Protein 6BJU (pdb70)

InterPro domains:
  IPR024507 AtzH-like [PF11533] (1-124)
  IPR032710 NTF2-like domain superfamily [SSF54427] (1-124)

Structure (mmCIF, N/CA/C/O backbone):
data_6BJU
#
_entry.id   6BJU
#
_cell.length_a   51.809
_cell.length_b   51.831
_cell.length_c   59.679
_cell.angle_alpha   99.81
_cell.angle_beta   102.15
_cell.angle_gamma   92.48
#
_symmetry.space_group_name_H-M   'P 1'
#
loop_
_entity.id
_entity.type
_entity.pdbx_description
1 polymer AtzH
2 water water
#
loop_
_atom_site.group_PDB
_atom_site.id
_atom_site.type_symbol
_atom_site.label_atom_id
_atom_site.label_alt_id
_atom_site.label_comp_id
_atom_site.label_asym_id
_atom_site.label_entity_id
_atom_site.label_seq_id
_atom_site.pdbx_PDB_ins_code
_atom_site.Cartn_x
_atom_site.Cartn_y
_atom_site.Cartn_z
_atom_site.occupancy
_atom_site.B_iso_or_equiv
_atom_site.auth_seq_id
_atom_site.auth_comp_id
_atom_site.auth_asym_id
_atom_site.auth_atom_id
_atom_site.pdbx_PDB_model_num
ATOM 1 N N . MET A 1 23 ? 3.353 -28.515 -35.894 1.00 51.22 1 MET A N 1
ATOM 2 C CA . MET A 1 23 ? 4.746 -28.011 -35.975 1.00 48.02 1 MET A CA 1
ATOM 3 C C . MET A 1 23 ? 5.027 -26.960 -34.913 1.00 38.98 1 MET A C 1
ATOM 4 O O . MET A 1 23 ? 5.969 -26.230 -35.034 1.00 38.45 1 MET A O 1
ATOM 9 N N . LEU A 1 24 ? 4.199 -26.872 -33.890 1.00 39.93 2 LEU A N 1
ATOM 10 C CA . LEU A 1 24 ? 4.282 -25.712 -32.955 1.00 38.26 2 LEU A CA 1
ATOM 11 C C . LEU A 1 24 ? 5.659 -25.551 -32.294 1.00 35.02 2 LEU A C 1
ATOM 12 O O . LEU A 1 24 ? 6.129 -24.447 -32.142 1.00 27.44 2 LEU A O 1
ATOM 17 N N . GLU A 1 25 ? 6.255 -26.668 -31.902 1.00 31.11 3 GLU A N 1
ATOM 18 C CA . GLU A 1 25 ? 7.579 -26.709 -31.300 1.00 32.89 3 GLU A CA 1
ATOM 19 C C . GLU A 1 25 ? 8.707 -26.163 -32.161 1.00 34.47 3 GLU A C 1
ATOM 20 O O . GLU A 1 25 ? 9.744 -25.810 -31.610 1.00 39.00 3 GLU A O 1
ATOM 26 N N A MET A 1 26 ? 8.507 -26.068 -33.467 0.43 34.98 4 MET A N 1
ATOM 27 N N B MET A 1 26 ? 8.507 -26.062 -33.467 0.57 34.42 4 MET A N 1
ATOM 28 C CA A MET A 1 26 ? 9.472 -25.402 -34.347 0.43 36.54 4 MET A CA 1
ATOM 29 C CA B MET A 1 26 ? 9.502 -25.375 -34.308 0.57 36.36 4 MET A CA 1
ATOM 30 C C A MET A 1 26 ? 9.107 -23.944 -34.630 0.43 33.16 4 MET A C 1
ATOM 31 C C B MET A 1 26 ? 9.094 -23.952 -34.641 0.57 33.48 4 MET A C 1
ATOM 32 O O A MET A 1 26 ? 9.797 -23.285 -35.433 0.43 32.25 4 MET A O 1
ATOM 33 O O B MET A 1 26 ? 9.776 -23.308 -35.446 0.57 32.56 4 MET A O 1
ATOM 42 N N . GLN A 1 27 ? 8.094 -23.426 -33.937 1.00 26.42 5 GLN A N 1
ATOM 43 C CA . GLN A 1 27 ? 7.715 -21.997 -33.990 1.00 21.99 5 GLN A CA 1
ATOM 44 C C . GLN A 1 27 ? 7.645 -21.371 -32.552 1.00 16.90 5 GLN A C 1
ATOM 45 O O . GLN A 1 27 ? 6.618 -20.741 -32.172 1.00 15.00 5 GLN A O 1
ATOM 51 N N . ILE A 1 28 ? 8.670 -21.607 -31.769 1.00 13.93 6 ILE A N 1
ATOM 52 C CA . ILE A 1 28 ? 8.744 -21.012 -30.466 1.00 13.56 6 ILE A CA 1
ATOM 53 C C . ILE A 1 28 ? 9.308 -19.624 -30.495 1.00 16.57 6 ILE A C 1
ATOM 54 O O . ILE A 1 28 ? 10.375 -19.356 -31.189 1.00 13.89 6 ILE A O 1
ATOM 59 N N . ASN A 1 29 ? 8.698 -18.734 -29.661 1.00 11.71 7 ASN A N 1
ATOM 60 C CA . ASN A 1 29 ? 9.153 -17.342 -29.622 1.00 14.19 7 ASN A CA 1
ATOM 61 C C . ASN A 1 29 ? 9.363 -16.653 -30.987 1.00 16.72 7 ASN A C 1
ATOM 62 O O . ASN A 1 29 ? 10.330 -15.925 -31.189 1.00 17.79 7 ASN A O 1
ATOM 67 N N . LEU A 1 30 ? 8.441 -16.848 -31.907 1.00 13.14 8 LEU A N 1
ATOM 68 C CA . LEU A 1 30 ? 8.442 -16.017 -33.079 1.00 15.31 8 LEU A CA 1
ATOM 69 C C . LEU A 1 30 ? 8.476 -14.511 -32.726 1.00 13.00 8 LEU A C 1
ATOM 70 O O . LEU A 1 30 ? 7.836 -14.026 -31.876 1.00 12.39 8 LEU A O 1
ATOM 75 N N . PRO A 1 31 ? 9.242 -13.733 -33.436 1.00 12.91 9 PRO A N 1
ATOM 76 C CA . PRO A 1 31 ? 9.522 -12.417 -32.844 1.00 14.52 9 PRO A CA 1
ATOM 77 C C . PRO A 1 31 ? 8.354 -11.460 -32.788 1.00 14.87 9 PRO A C 1
ATOM 78 O O . PRO A 1 31 ? 8.165 -10.796 -31.746 1.00 15.56 9 PRO A O 1
ATOM 82 N N . GLU A 1 32 ? 7.522 -11.374 -33.812 1.00 14.58 10 GLU A N 1
ATOM 83 C CA . GLU A 1 32 ? 6.335 -10.483 -33.724 1.00 18.91 10 GLU A CA 1
ATOM 84 C C . GLU A 1 32 ? 5.351 -10.941 -32.633 1.00 17.47 10 GLU A C 1
ATOM 85 O O . GLU A 1 32 ? 4.821 -10.111 -31.897 1.00 19.21 10 GLU A O 1
ATOM 91 N N . VAL A 1 33 ? 5.146 -12.246 -32.535 1.00 14.47 11 VAL A N 1
ATOM 92 C CA . VAL A 1 33 ? 4.246 -12.872 -31.636 1.00 14.12 11 VAL A CA 1
ATOM 93 C C . VAL A 1 33 ? 4.748 -12.626 -30.172 1.00 12.35 11 VAL A C 1
ATOM 94 O O . VAL A 1 33 ? 3.978 -12.174 -29.318 1.00 13.62 11 VAL A O 1
ATOM 98 N N . HIS A 1 34 ? 6.035 -12.930 -29.905 1.00 11.45 12 HIS A N 1
ATOM 99 C CA . HIS A 1 34 ? 6.612 -12.774 -28.613 1.00 10.47 12 HIS A CA 1
ATOM 100 C C . HIS A 1 34 ? 6.504 -11.295 -28.143 1.00 10.80 12 HIS A C 1
ATOM 101 O O . HIS A 1 34 ? 6.215 -10.995 -26.928 1.00 11.70 12 HIS A O 1
ATOM 108 N N . ALA A 1 35 ? 6.805 -10.379 -29.081 1.00 11.97 13 ALA A N 1
ATOM 109 C CA . ALA A 1 35 ? 6.704 -8.977 -28.626 1.00 13.50 13 ALA A CA 1
ATOM 110 C C . ALA A 1 35 ? 5.295 -8.528 -28.383 1.00 13.55 13 ALA A C 1
ATOM 111 O O . ALA A 1 35 ? 5.045 -7.816 -27.368 1.00 14.38 13 ALA A O 1
ATOM 113 N N . GLU A 1 36 ? 4.360 -8.942 -29.236 1.00 14.36 14 GLU A N 1
ATOM 114 C CA . GLU A 1 36 ? 2.923 -8.676 -28.940 1.00 17.31 14 GLU A CA 1
ATOM 115 C C . GLU A 1 36 ? 2.445 -9.163 -27.591 1.00 13.88 14 GLU A C 1
ATOM 116 O O . GLU A 1 36 ? 1.748 -8.457 -26.969 1.00 13.41 14 GLU A O 1
ATOM 122 N N . VAL A 1 37 ? 2.744 -10.423 -27.248 1.00 14.70 15 VAL A N 1
ATOM 123 C CA . VAL A 1 37 ? 2.283 -10.990 -25.954 1.00 13.54 15 VAL A CA 1
ATOM 124 C C . VAL A 1 37 ? 2.936 -10.267 -24.817 1.00 12.72 15 VAL A C 1
ATOM 125 O O . VAL A 1 37 ? 2.281 -9.889 -23.851 1.00 12.05 15 VAL A O 1
ATOM 129 N N . THR A 1 38 ? 4.237 -9.961 -24.966 1.00 12.03 16 THR A N 1
ATOM 130 C CA . THR A 1 38 ? 4.939 -9.184 -23.982 1.00 11.43 16 THR A CA 1
ATOM 131 C C . THR A 1 38 ? 4.188 -7.855 -23.670 1.00 11.40 16 THR A C 1
ATOM 132 O O . THR A 1 38 ? 4.016 -7.445 -22.499 1.00 11.46 16 THR A O 1
ATOM 136 N N . ALA A 1 39 ? 3.831 -7.135 -24.735 1.00 11.11 17 ALA A N 1
ATOM 137 C CA . ALA A 1 39 ? 3.152 -5.817 -24.553 1.00 12.38 17 ALA A CA 1
ATOM 138 C C . ALA A 1 39 ? 1.841 -5.967 -23.815 1.00 11.15 17 ALA A C 1
ATOM 139 O O . ALA A 1 39 ? 1.498 -5.183 -22.992 1.00 13.15 17 ALA A O 1
ATOM 141 N N . GLN A 1 40 ? 1.064 -7.028 -24.102 1.00 12.29 18 GLN A N 1
ATOM 142 C CA . GLN A 1 40 ? -0.175 -7.253 -23.386 1.00 12.83 18 GLN A CA 1
ATOM 143 C C . GLN A 1 40 ? 0.028 -7.642 -21.964 1.00 12.31 18 GLN A C 1
ATOM 144 O O . GLN A 1 40 ? -0.698 -7.196 -21.045 1.00 11.25 18 GLN A O 1
ATOM 150 N N . PHE A 1 41 ? 1.077 -8.439 -21.724 1.00 12.50 19 PHE A N 1
ATOM 151 C CA . PHE A 1 41 ? 1.421 -8.765 -20.358 1.00 11.65 19 PHE A CA 1
ATOM 152 C C . PHE A 1 41 ? 1.734 -7.541 -19.545 1.00 11.38 19 PHE A C 1
ATOM 153 O O . PHE A 1 41 ? 1.384 -7.445 -18.356 1.00 12.63 19 PHE A O 1
ATOM 161 N N . VAL A 1 42 ? 2.508 -6.618 -20.106 1.00 10.79 20 VAL A N 1
ATOM 162 C CA . VAL A 1 42 ? 2.845 -5.354 -19.427 1.00 12.39 20 VAL A CA 1
ATOM 163 C C . VAL A 1 42 ? 1.601 -4.556 -19.154 1.00 12.91 20 VAL A C 1
ATOM 164 O O . VAL A 1 42 ? 1.460 -3.955 -18.076 1.00 12.93 20 VAL A O 1
ATOM 168 N N . ARG A 1 43 ? 0.690 -4.499 -20.102 1.00 12.62 21 ARG A N 1
ATOM 169 C CA . ARG A 1 43 ? -0.628 -3.854 -19.826 1.00 15.27 21 ARG A CA 1
ATOM 170 C C . ARG A 1 43 ? -1.320 -4.478 -18.637 1.00 13.35 21 ARG A C 1
ATOM 171 O O . ARG A 1 43 ? -1.887 -3.766 -17.785 1.00 13.84 21 ARG A O 1
ATOM 179 N N . TYR A 1 44 ? -1.291 -5.810 -18.569 1.00 11.51 22 TYR A N 1
ATOM 180 C CA . TYR A 1 44 ? -1.929 -6.494 -17.463 1.00 12.67 22 TYR A CA 1
ATOM 181 C C . TYR A 1 44 ? -1.272 -6.097 -16.135 1.00 13.28 22 TYR A C 1
ATOM 182 O O . TYR A 1 44 ? -1.940 -5.770 -15.130 1.00 12.81 22 TYR A O 1
ATOM 191 N N A GLU A 1 45 ? 0.057 -6.151 -16.120 0.48 13.46 23 GLU A N 1
ATOM 192 N N B GLU A 1 45 ? 0.058 -6.152 -16.121 0.52 13.44 23 GLU A N 1
ATOM 193 C CA A GLU A 1 45 ? 0.795 -5.852 -14.872 0.48 14.28 23 GLU A CA 1
ATOM 194 C CA B GLU A 1 45 ? 0.803 -5.857 -14.873 0.52 14.29 23 GLU A CA 1
ATOM 195 C C A GLU A 1 45 ? 0.554 -4.410 -14.369 0.48 14.74 23 GLU A C 1
ATOM 196 C C B GLU A 1 45 ? 0.554 -4.413 -14.368 0.52 14.77 23 GLU A C 1
ATOM 197 O O A GLU A 1 45 ? 0.396 -4.184 -13.163 0.48 16.19 23 GLU A O 1
ATOM 198 O O B GLU A 1 45 ? 0.403 -4.190 -13.162 0.52 16.31 23 GLU A O 1
ATOM 209 N N . LYS A 1 46 ? 0.500 -3.458 -15.279 1.00 14.42 24 LYS A N 1
ATOM 210 C CA . LYS A 1 46 ? 0.222 -2.045 -14.900 1.00 15.97 24 LYS A CA 1
ATOM 211 C C . LYS A 1 46 ? -1.209 -1.897 -14.421 1.00 16.09 24 LYS A C 1
ATOM 212 O O . LYS A 1 46 ? -1.435 -1.160 -13.477 1.00 15.73 24 LYS A O 1
ATOM 218 N N . ALA A 1 47 ? -2.151 -2.620 -15.027 1.00 15.00 25 ALA A N 1
ATOM 219 C CA . ALA A 1 47 ? -3.557 -2.568 -14.580 1.00 15.08 25 ALA A CA 1
ATOM 220 C C . ALA A 1 47 ? -3.657 -3.173 -13.194 1.00 15.09 25 ALA A C 1
ATOM 221 O O . ALA A 1 47 ? -4.395 -2.692 -12.361 1.00 16.79 25 ALA A O 1
ATOM 223 N N . LEU A 1 48 ? -2.886 -4.244 -12.926 1.00 15.97 26 LEU A N 1
ATOM 224 C CA . LEU A 1 48 ? -2.990 -4.897 -11.632 1.00 20.34 26 LEU A CA 1
ATOM 225 C C . LEU A 1 48 ? -2.494 -3.953 -10.561 1.00 21.85 26 LEU A C 1
ATOM 226 O O . LEU A 1 48 ? -3.130 -3.809 -9.537 1.00 24.60 26 LEU A O 1
ATOM 231 N N . THR A 1 49 ? -1.391 -3.270 -10.805 1.00 24.89 27 THR A N 1
ATOM 232 C CA . THR A 1 49 ? -0.809 -2.452 -9.755 1.00 28.42 27 THR A CA 1
ATOM 233 C C . THR A 1 49 ? -1.553 -1.120 -9.560 1.00 28.77 27 THR A C 1
ATOM 234 O O . THR A 1 49 ? -1.551 -0.583 -8.459 1.00 33.31 27 THR A O 1
ATOM 238 N N . SER A 1 50 ? -2.263 -0.629 -10.567 1.00 25.12 28 SER A N 1
ATOM 239 C CA . SER A 1 50 ? -3.185 0.523 -10.426 1.00 26.36 28 SER A CA 1
ATOM 240 C C . SER A 1 50 ? -4.659 0.173 -10.159 1.00 23.73 28 SER A C 1
ATOM 241 O O . SER A 1 50 ? -5.497 1.096 -10.110 1.00 28.42 28 SER A O 1
ATOM 244 N N . ASN A 1 51 ? -4.995 -1.109 -9.992 1.00 22.11 29 ASN A N 1
ATOM 245 C CA . ASN A 1 51 ? -6.372 -1.582 -9.883 1.00 24.46 29 ASN A CA 1
ATOM 246 C C . ASN A 1 51 ? -7.320 -1.042 -10.971 1.00 23.59 29 ASN A C 1
ATOM 247 O O . ASN A 1 51 ? -8.470 -0.637 -10.699 1.00 22.64 29 ASN A O 1
ATOM 252 N N . ASP A 1 52 ? -6.835 -1.073 -12.198 1.00 21.84 30 ASP A N 1
ATOM 253 C CA . ASP A 1 52 ? -7.597 -0.648 -13.391 1.00 20.57 30 ASP A CA 1
ATOM 254 C C . ASP A 1 52 ? -8.444 -1.839 -13.842 1.00 19.33 30 ASP A C 1
ATOM 255 O O . ASP A 1 52 ? -8.077 -2.615 -14.738 1.00 16.84 30 ASP A O 1
ATOM 260 N N . THR A 1 53 ? -9.565 -2.041 -13.164 1.00 19.65 31 THR A N 1
ATOM 261 C CA . THR A 1 53 ? -10.349 -3.254 -13.316 1.00 19.28 31 THR A CA 1
ATOM 262 C C . THR A 1 53 ? -10.892 -3.425 -14.699 1.00 15.96 31 THR A C 1
ATOM 263 O O . THR A 1 53 ? -11.049 -4.542 -15.192 1.00 17.33 31 THR A O 1
ATOM 267 N N . ALA A 1 54 ? -11.181 -2.336 -15.386 1.00 18.02 32 ALA A N 1
ATOM 268 C CA . ALA A 1 54 ? -11.641 -2.446 -16.740 1.00 17.10 32 ALA A CA 1
ATOM 269 C C . ALA A 1 54 ? -10.645 -3.178 -17.646 1.00 17.42 32 ALA A C 1
ATOM 270 O O . ALA A 1 54 ? -11.046 -4.016 -18.428 1.00 14.83 32 ALA A O 1
ATOM 272 N N . VAL A 1 55 ? -9.385 -2.834 -17.541 1.00 16.41 33 VAL A N 1
ATOM 273 C CA . VAL A 1 55 ? -8.343 -3.489 -18.355 1.00 13.39 33 VAL A CA 1
ATOM 274 C C . VAL A 1 55 ? -8.107 -4.915 -17.869 1.00 13.28 33 VAL A C 1
ATOM 275 O O . VAL A 1 55 ? -7.919 -5.823 -18.695 1.00 12.66 33 VAL A O 1
ATOM 279 N N . LEU A 1 56 ? -8.112 -5.148 -16.569 1.00 12.86 34 LEU A N 1
ATOM 280 C CA . LEU A 1 56 ? -7.970 -6.507 -16.017 1.00 13.16 34 LEU A CA 1
ATOM 281 C C . LEU A 1 56 ? -9.048 -7.412 -16.599 1.00 14.73 34 LEU A C 1
ATOM 282 O O . LEU A 1 56 ? -8.753 -8.540 -16.966 1.00 13.75 34 LEU A O 1
ATOM 287 N N . ASN A 1 57 ? -10.301 -6.923 -16.727 1.00 12.02 35 ASN A N 1
ATOM 288 C CA . ASN A 1 57 ? -11.379 -7.713 -17.256 1.00 12.53 35 ASN A CA 1
ATOM 289 C C . ASN A 1 57 ? -11.259 -7.804 -18.762 1.00 11.29 35 ASN A C 1
ATOM 290 O O . ASN A 1 57 ? -11.507 -8.847 -19.337 1.00 13.45 35 ASN A O 1
ATOM 295 N N . GLU A 1 58 ? -10.879 -6.713 -19.413 1.00 12.41 36 GLU A N 1
ATOM 296 C CA . GLU A 1 58 ? -10.723 -6.723 -20.857 1.00 12.71 36 GLU A CA 1
ATOM 297 C C . GLU A 1 58 ? -9.770 -7.879 -21.284 1.00 12.51 36 GLU A C 1
ATOM 298 O O . GLU A 1 58 ? -9.977 -8.532 -22.293 1.00 14.20 36 GLU A O 1
ATOM 304 N N . LEU A 1 59 ? -8.707 -8.047 -20.548 1.00 11.90 37 LEU A N 1
ATOM 305 C CA . LEU A 1 59 ? -7.676 -9.013 -20.917 1.00 11.60 37 LEU A CA 1
ATOM 306 C C . LEU A 1 59 ? -7.967 -10.458 -20.569 1.00 13.71 37 LEU A C 1
ATOM 307 O O . LEU A 1 59 ? -7.164 -11.380 -20.988 1.00 12.38 37 LEU A O 1
ATOM 312 N N . PHE A 1 60 ? -9.025 -10.740 -19.802 1.00 12.14 38 PHE A N 1
ATOM 313 C CA . PHE A 1 60 ? -9.417 -12.120 -19.554 1.00 13.65 38 PHE A CA 1
ATOM 314 C C . PHE A 1 60 ? -10.386 -12.615 -20.586 1.00 13.63 38 PHE A C 1
ATOM 315 O O . PHE A 1 60 ? -11.330 -11.881 -20.988 1.00 15.70 38 PHE A O 1
ATOM 323 N N . TRP A 1 61 ? -10.195 -13.840 -21.027 1.00 13.83 39 TRP A N 1
ATOM 324 C CA . TRP A 1 61 ? -11.048 -14.461 -22.047 1.00 13.99 39 TRP A CA 1
ATOM 325 C C . TRP A 1 61 ? -12.518 -14.504 -21.561 1.00 15.47 39 TRP A C 1
ATOM 326 O O . TRP A 1 61 ? -12.809 -15.004 -20.473 1.00 14.28 39 TRP A O 1
ATOM 337 N N . ASN A 1 62 ? -13.415 -13.912 -22.357 1.00 15.94 40 ASN A N 1
ATOM 338 C CA . ASN A 1 62 ? -14.821 -13.849 -21.967 1.00 15.57 40 ASN A CA 1
ATOM 339 C C . ASN A 1 62 ? -15.543 -15.181 -22.355 1.00 16.83 40 ASN A C 1
ATOM 340 O O . ASN A 1 62 ? -16.094 -15.322 -23.456 1.00 19.35 40 ASN A O 1
ATOM 345 N N . SER A 1 63 ? -15.414 -16.161 -21.480 1.00 15.59 41 SER A N 1
ATOM 346 C CA . SER A 1 63 ? -15.922 -17.488 -21.645 1.00 16.86 41 SER A CA 1
ATOM 347 C C . SER A 1 63 ? -16.256 -18.070 -20.287 1.00 16.58 41 SER A C 1
ATOM 348 O O . SER A 1 63 ? -15.572 -17.800 -19.281 1.00 16.32 41 SER A O 1
ATOM 351 N N . PRO A 1 64 ? -17.263 -18.963 -20.219 1.00 16.94 42 PRO A N 1
ATOM 352 C CA . PRO A 1 64 ? -17.432 -19.713 -18.972 1.00 16.90 42 PRO A CA 1
ATOM 353 C C . PRO A 1 64 ? -16.263 -20.706 -18.662 1.00 16.49 42 PRO A C 1
ATOM 354 O O . PRO A 1 64 ? -16.173 -21.128 -17.515 1.00 17.37 42 PRO A O 1
ATOM 358 N N . GLN A 1 65 ? -15.406 -20.996 -19.652 1.00 14.63 43 GLN A N 1
ATOM 359 C CA . GLN A 1 65 ? -14.308 -21.953 -19.398 1.00 16.55 43 GLN A CA 1
ATOM 360 C C . GLN A 1 65 ? -13.118 -21.251 -18.648 1.00 15.94 43 GLN A C 1
ATOM 361 O O . GLN A 1 65 ? -12.323 -21.910 -17.993 1.00 13.86 43 GLN A O 1
ATOM 367 N N . THR A 1 66 ? -13.037 -19.938 -18.811 1.00 14.14 44 THR A N 1
ATOM 368 C CA . THR A 1 66 ? -11.902 -19.161 -18.246 1.00 14.04 44 THR A CA 1
ATOM 369 C C . THR A 1 66 ? -11.890 -19.332 -16.722 1.00 15.77 44 THR A C 1
ATOM 370 O O . THR A 1 66 ? -12.941 -19.369 -16.114 1.00 16.21 44 THR A O 1
ATOM 374 N N . LEU A 1 67 ? -10.705 -19.471 -16.134 1.00 12.72 45 LEU A N 1
ATOM 375 C CA . LEU A 1 67 ? -10.630 -19.648 -14.672 1.00 14.27 45 LEU A CA 1
ATOM 376 C C . LEU A 1 67 ? -9.433 -18.964 -14.091 1.00 15.84 45 LEU A C 1
ATOM 377 O O . LEU A 1 67 ? -8.414 -18.700 -14.774 1.00 14.17 45 LEU A O 1
ATOM 382 N N . ARG A 1 68 ? -9.549 -18.618 -12.815 1.00 14.38 46 ARG A N 1
ATOM 383 C CA . ARG A 1 68 ? -8.446 -17.984 -12.120 1.00 17.16 46 ARG A CA 1
ATOM 384 C C . ARG A 1 68 ? -8.359 -18.578 -10.736 1.00 16.21 46 ARG A C 1
ATOM 385 O O . ARG A 1 68 ? -9.298 -18.413 -9.909 1.00 16.81 46 ARG A O 1
ATOM 393 N N . TYR A 1 69 ? -7.238 -19.245 -10.483 1.00 13.52 47 TYR A N 1
ATOM 394 C CA . TYR A 1 69 ? -6.885 -19.735 -9.164 1.00 14.55 47 TYR A CA 1
ATOM 395 C C . TYR A 1 69 ? -6.055 -18.668 -8.488 1.00 16.84 47 TYR A C 1
ATOM 396 O O . TYR A 1 69 ? -4.840 -18.578 -8.682 1.00 16.13 47 TYR A O 1
ATOM 405 N N . GLY A 1 70 ? -6.706 -17.834 -7.693 1.00 16.19 48 GLY A N 1
ATOM 406 C CA . GLY A 1 70 ? -6.038 -16.673 -7.142 1.00 18.39 48 GLY A CA 1
ATOM 407 C C . GLY A 1 70 ? -5.367 -16.996 -5.832 1.00 18.54 48 GLY A C 1
ATOM 408 O O . GLY A 1 70 ? -5.410 -18.106 -5.366 1.00 16.71 48 GLY A O 1
ATOM 409 N N . ALA A 1 71 ? -4.694 -15.994 -5.262 1.00 19.06 49 ALA A N 1
ATOM 410 C CA . ALA A 1 71 ? -3.965 -16.211 -4.038 1.00 23.23 49 ALA A CA 1
ATOM 411 C C . ALA A 1 71 ? -4.903 -16.673 -2.911 1.00 26.22 49 ALA A C 1
ATOM 412 O O . ALA A 1 71 ? -4.453 -17.393 -2.030 1.00 29.07 49 ALA A O 1
ATOM 414 N N . THR A 1 72 ? -6.164 -16.236 -2.931 1.00 27.86 50 THR A N 1
ATOM 415 C CA . THR A 1 72 ? -7.097 -16.578 -1.864 1.00 32.36 50 THR A CA 1
ATOM 416 C C . THR A 1 72 ? -8.391 -17.255 -2.262 1.00 29.83 50 THR A C 1
ATOM 417 O O . THR A 1 72 ? -9.162 -17.613 -1.390 1.00 27.23 50 THR A O 1
ATOM 421 N N . GLU A 1 73 ? -8.677 -17.424 -3.566 1.00 26.63 51 GLU A N 1
ATOM 422 C CA . GLU A 1 73 ? -9.889 -18.113 -3.959 1.00 28.25 51 GLU A CA 1
ATOM 423 C C . GLU A 1 73 ? -9.802 -18.631 -5.365 1.00 24.80 51 GLU A C 1
ATOM 424 O O . GLU A 1 73 ? -8.945 -18.168 -6.122 1.00 23.25 51 GLU A O 1
ATOM 430 N N . ASN A 1 74 ? -10.717 -19.513 -5.693 1.00 18.94 52 ASN A N 1
ATOM 431 C CA . ASN A 1 74 ? -10.797 -20.118 -6.997 1.00 19.17 52 ASN A CA 1
ATOM 432 C C . ASN A 1 74 ? -12.042 -19.603 -7.684 1.00 20.86 52 ASN A C 1
ATOM 433 O O . ASN A 1 74 ? -13.159 -19.757 -7.146 1.00 22.83 52 ASN A O 1
ATOM 438 N N . LEU A 1 75 ? -11.889 -19.072 -8.910 1.00 17.21 53 LEU A N 1
ATOM 439 C CA . LEU A 1 75 ? -13.006 -18.503 -9.641 1.00 16.69 53 LEU A CA 1
ATOM 440 C C . LEU A 1 75 ? -13.146 -19.164 -10.987 1.00 18.05 53 LEU A C 1
ATOM 441 O O . LEU A 1 75 ? -12.133 -19.307 -11.705 1.00 17.46 53 LEU A O 1
ATOM 446 N N . TYR A 1 76 ? -14.349 -19.622 -11.311 1.00 15.64 54 TYR A N 1
ATOM 447 C CA . TYR A 1 76 ? -14.634 -20.297 -12.581 1.00 14.75 54 TYR A CA 1
ATOM 448 C C . TYR A 1 76 ? -15.560 -19.458 -13.431 1.00 15.25 54 TYR A C 1
ATOM 449 O O . TYR A 1 76 ? -16.732 -19.185 -13.036 1.00 15.59 54 TYR A O 1
ATOM 458 N N . GLY A 1 77 ? -15.100 -19.115 -14.624 1.00 14.65 55 GLY A N 1
ATOM 459 C CA . GLY A 1 77 ? -15.874 -18.336 -15.587 1.00 14.53 55 GLY A CA 1
ATOM 460 C C . GLY A 1 77 ? -15.591 -16.867 -15.512 1.00 14.40 55 GLY A C 1
ATOM 461 O O . GLY A 1 77 ? -15.332 -16.287 -14.442 1.00 16.09 55 GLY A O 1
ATOM 462 N N . TYR A 1 78 ? -15.651 -16.232 -16.670 1.00 16.80 56 TYR A N 1
ATOM 463 C CA . TYR A 1 78 ? -15.412 -14.815 -16.788 1.00 16.01 56 TYR A CA 1
ATOM 464 C C . TYR A 1 78 ? -16.324 -14.025 -15.809 1.00 17.00 56 TYR A C 1
ATOM 465 O O . TYR A 1 78 ? -15.884 -13.115 -15.160 1.00 15.18 56 TYR A O 1
ATOM 474 N N A GLU A 1 79 ? -17.586 -14.434 -15.711 0.50 18.91 57 GLU A N 1
ATOM 475 N N B GLU A 1 79 ? -17.585 -14.431 -15.708 0.50 19.12 57 GLU A N 1
ATOM 476 C CA A GLU A 1 79 ? -18.548 -13.667 -14.924 0.50 20.67 57 GLU A CA 1
ATOM 477 C CA B GLU A 1 79 ? -18.533 -13.648 -14.911 0.50 21.00 57 GLU A CA 1
ATOM 478 C C A GLU A 1 79 ? -18.127 -13.594 -13.452 0.50 18.70 57 GLU A C 1
ATOM 479 C C B GLU A 1 79 ? -18.128 -13.593 -13.449 0.50 18.90 57 GLU A C 1
ATOM 480 O O A GLU A 1 79 ? -18.150 -12.510 -12.821 0.50 18.50 57 GLU A O 1
ATOM 481 O O B GLU A 1 79 ? -18.150 -12.510 -12.820 0.50 18.66 57 GLU A O 1
ATOM 492 N N . ALA A 1 80 ? -17.675 -14.740 -12.928 1.00 18.60 58 ALA A N 1
ATOM 493 C CA . ALA A 1 80 ? -17.201 -14.824 -11.550 1.00 18.38 58 ALA A CA 1
ATOM 494 C C . ALA A 1 80 ? -15.923 -13.994 -11.338 1.00 19.14 58 ALA A C 1
ATOM 495 O O . ALA A 1 80 ? -15.711 -13.351 -10.283 1.00 19.10 58 ALA A O 1
ATOM 497 N N . ILE A 1 81 ? -15.040 -14.054 -12.332 1.00 17.84 59 ILE A N 1
ATOM 498 C CA . ILE A 1 81 ? -13.769 -13.316 -12.239 1.00 18.04 59 ILE A CA 1
ATOM 499 C C . ILE A 1 81 ? -14.031 -11.809 -12.246 1.00 19.61 59 ILE A C 1
ATOM 500 O O . ILE A 1 81 ? -13.472 -11.075 -11.428 1.00 19.00 59 ILE A O 1
ATOM 505 N N . ALA A 1 82 ? -14.855 -11.359 -13.193 1.00 19.34 60 ALA A N 1
ATOM 506 C CA . ALA A 1 82 ? -15.148 -9.927 -13.329 1.00 24.97 60 ALA A CA 1
ATOM 507 C C . ALA A 1 82 ? -15.894 -9.423 -12.098 1.00 30.10 60 ALA A C 1
ATOM 508 O O . ALA A 1 82 ? -15.584 -8.336 -11.611 1.00 30.83 60 ALA A O 1
ATOM 510 N N . GLY A 1 83 ? -16.783 -10.251 -11.548 1.00 32.06 61 GLY A N 1
ATOM 511 C CA . GLY A 1 83 ? -17.486 -9.944 -10.306 1.00 33.47 61 GLY A CA 1
ATOM 512 C C . GLY A 1 83 ? -16.576 -9.785 -9.103 1.00 37.53 61 GLY A C 1
ATOM 513 O O . GLY A 1 83 ? -16.756 -8.869 -8.275 1.00 42.24 61 GLY A O 1
ATOM 514 N N . PHE A 1 84 ? -15.565 -10.644 -9.024 1.00 32.00 62 PHE A N 1
ATOM 515 C CA . PHE A 1 84 ? -14.552 -10.560 -8.007 1.00 33.84 62 PHE A CA 1
ATOM 516 C C . PHE A 1 84 ? -13.718 -9.305 -8.130 1.00 33.34 62 PHE A C 1
ATOM 517 O O . PHE A 1 84 ? -13.419 -8.668 -7.107 1.00 39.39 62 PHE A O 1
ATOM 525 N N . ARG A 1 85 ? -13.305 -8.959 -9.349 1.00 32.30 63 ARG A N 1
ATOM 526 C CA . ARG A 1 85 ? -12.430 -7.797 -9.527 1.00 34.73 63 ARG A CA 1
ATOM 527 C C . ARG A 1 85 ? -13.060 -6.514 -8.947 1.00 39.71 63 ARG A C 1
ATOM 528 O O . ARG A 1 85 ? -12.325 -5.644 -8.449 1.00 36.79 63 ARG A O 1
ATOM 536 N N . ALA A 1 86 ? -14.398 -6.405 -9.029 1.00 44.13 64 ALA A N 1
ATOM 537 C CA . ALA A 1 86 ? -15.127 -5.231 -8.515 1.00 48.16 64 ALA A CA 1
ATOM 538 C C . ALA A 1 86 ? -15.102 -5.056 -6.975 1.00 55.41 64 ALA A C 1
ATOM 539 O O . ALA A 1 86 ? -15.451 -3.988 -6.492 1.00 62.01 64 ALA A O 1
ATOM 541 N N . THR A 1 87 ? -14.725 -6.095 -6.226 1.00 61.19 65 THR A N 1
ATOM 542 C CA . THR A 1 87 ? -14.715 -6.051 -4.774 1.00 65.80 65 THR A CA 1
ATOM 543 C C . THR A 1 87 ? -13.316 -6.072 -4.141 1.00 69.87 65 THR A C 1
ATOM 544 O O . THR A 1 87 ? -13.207 -5.758 -2.938 1.00 70.39 65 THR A O 1
ATOM 548 N N . ARG A 1 88 ? -12.295 -6.467 -4.913 1.00 68.33 66 ARG A N 1
ATOM 549 C CA . ARG A 1 88 ? -10.974 -6.784 -4.312 1.00 73.60 66 ARG A CA 1
ATOM 550 C C . ARG A 1 88 ? -10.323 -5.562 -3.675 1.00 77.35 66 ARG A C 1
ATOM 551 O O . ARG A 1 88 ? -10.516 -4.442 -4.139 1.00 80.37 66 ARG A O 1
ATOM 553 N N . LEU A 1 93 ? -0.436 -3.062 -3.032 1.00 63.79 71 LEU A N 1
ATOM 554 C CA . LEU A 1 93 ? -0.719 -3.518 -4.398 1.00 63.06 71 LEU A CA 1
ATOM 555 C C . LEU A 1 93 ? 0.531 -3.555 -5.296 1.00 58.25 71 LEU A C 1
ATOM 556 O O . LEU A 1 93 ? 0.588 -4.375 -6.212 1.00 55.05 71 LEU A O 1
ATOM 558 N N . GLU A 1 94 ? 1.526 -2.698 -5.029 1.00 52.11 72 GLU A N 1
ATOM 559 C CA . GLU A 1 94 ? 2.746 -2.652 -5.842 1.00 47.24 72 GLU A CA 1
ATOM 560 C C . GLU A 1 94 ? 3.604 -3.899 -5.575 1.00 39.92 72 GLU A C 1
ATOM 561 O O . GLU A 1 94 ? 3.556 -4.491 -4.493 1.00 39.50 72 GLU A O 1
ATOM 563 N N . ARG A 1 95 ? 4.378 -4.295 -6.572 1.00 32.98 73 ARG A N 1
ATOM 564 C CA . ARG A 1 95 ? 5.294 -5.441 -6.410 1.00 29.49 73 ARG A CA 1
ATOM 565 C C . ARG A 1 95 ? 6.438 -5.391 -7.371 1.00 25.95 73 ARG A C 1
ATOM 566 O O . ARG A 1 95 ? 6.375 -4.680 -8.353 1.00 30.53 73 ARG A O 1
ATOM 574 N N . GLU A 1 96 ? 7.488 -6.125 -7.058 1.00 23.71 74 GLU A N 1
ATOM 575 C CA . GLU A 1 96 ? 8.642 -6.199 -7.892 1.00 25.26 74 GLU A CA 1
ATOM 576 C C . GLU A 1 96 ? 8.675 -7.545 -8.572 1.00 22.50 74 GLU A C 1
ATOM 577 O O . GLU A 1 96 ? 8.647 -8.557 -7.904 1.00 22.59 74 GLU A O 1
ATOM 583 N N . ILE A 1 97 ? 8.743 -7.556 -9.889 1.00 21.26 75 ILE A N 1
ATOM 584 C CA . ILE A 1 97 ? 8.962 -8.809 -10.624 1.00 19.39 75 ILE A CA 1
ATOM 585 C C . ILE A 1 97 ? 10.436 -9.158 -10.606 1.00 18.87 75 ILE A C 1
ATOM 586 O O . ILE A 1 97 ? 11.298 -8.316 -10.988 1.00 21.80 75 ILE A O 1
ATOM 591 N N A VAL A 1 98 ? 10.752 -10.375 -10.185 0.62 17.89 76 VAL A N 1
ATOM 592 N N B VAL A 1 98 ? 10.745 -10.375 -10.183 0.38 17.65 76 VAL A N 1
ATOM 593 C CA A VAL A 1 98 ? 12.110 -10.831 -10.086 0.62 18.24 76 VAL A CA 1
ATOM 594 C CA B VAL A 1 98 ? 12.112 -10.828 -10.122 0.38 17.32 76 VAL A CA 1
ATOM 595 C C A VAL A 1 98 ? 12.548 -11.844 -11.132 0.62 17.87 76 VAL A C 1
ATOM 596 C C B VAL A 1 98 ? 12.556 -11.827 -11.166 0.38 16.88 76 VAL A C 1
ATOM 597 O O A VAL A 1 98 ? 13.763 -12.095 -11.262 0.62 17.86 76 VAL A O 1
ATOM 598 O O B VAL A 1 98 ? 13.782 -12.076 -11.308 0.38 16.79 76 VAL A O 1
ATOM 605 N N . ARG A 1 99 ? 11.613 -12.444 -11.886 1.00 14.91 77 ARG A N 1
ATOM 606 C CA . ARG A 1 99 ? 11.980 -13.355 -12.969 1.00 14.52 77 ARG A CA 1
ATOM 607 C C . ARG A 1 99 ? 10.775 -13.435 -13.866 1.00 13.36 77 ARG A C 1
ATOM 608 O O . ARG A 1 99 ? 9.653 -13.457 -13.354 1.00 14.05 77 ARG A O 1
ATOM 616 N N . THR A 1 100 ? 10.999 -13.551 -15.199 1.00 12.43 78 THR A N 1
ATOM 617 C CA . THR A 1 100 ? 9.919 -13.592 -16.129 1.00 14.00 78 THR A CA 1
ATOM 618 C C . THR A 1 100 ? 10.287 -14.550 -17.221 1.00 12.65 78 THR A C 1
ATOM 619 O O . THR A 1 100 ? 11.359 -14.476 -17.763 1.00 14.75 78 THR A O 1
ATOM 623 N N . VAL A 1 101 ? 9.352 -15.439 -17.556 1.00 11.43 79 VAL A N 1
ATOM 624 C CA . VAL A 1 101 ? 9.505 -16.316 -18.738 1.00 11.58 79 VAL A CA 1
ATOM 625 C C . VAL A 1 101 ? 8.183 -16.184 -19.554 1.00 11.07 79 VAL A C 1
ATOM 626 O O . VAL A 1 101 ? 7.159 -16.660 -19.120 1.00 11.35 79 VAL A O 1
ATOM 630 N N . ILE A 1 102 ? 8.313 -15.579 -20.749 1.00 10.02 80 ILE A N 1
ATOM 631 C CA . ILE A 1 102 ? 7.177 -15.488 -21.658 1.00 10.89 80 ILE A CA 1
ATOM 632 C C . ILE A 1 102 ? 7.577 -16.360 -22.862 1.00 10.70 80 ILE A C 1
ATOM 633 O O . ILE A 1 102 ? 8.640 -16.152 -23.440 1.00 9.43 80 ILE A O 1
ATOM 638 N N . THR A 1 103 ? 6.741 -17.336 -23.200 1.00 9.05 81 THR A N 1
ATOM 639 C CA . THR A 1 103 ? 7.016 -18.232 -24.285 1.00 9.78 81 THR A CA 1
ATOM 640 C C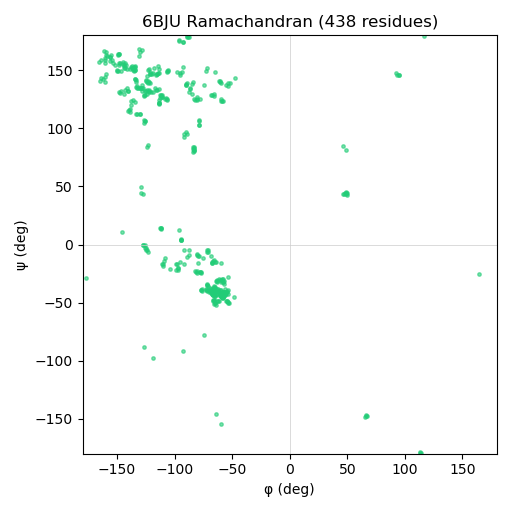 . THR A 1 103 ? 5.802 -18.237 -25.182 1.00 10.23 81 THR A C 1
ATOM 641 O O . THR A 1 103 ? 4.672 -18.485 -24.736 1.00 10.48 81 THR A O 1
ATOM 645 N N . THR A 1 104 ? 6.026 -18.142 -26.479 1.00 8.66 82 THR A N 1
ATOM 646 C CA . THR A 1 104 ? 4.946 -18.208 -27.450 1.00 9.29 82 THR A CA 1
ATOM 647 C C . THR A 1 104 ? 5.119 -19.456 -28.342 1.00 9.71 82 THR A C 1
ATOM 648 O O . THR A 1 104 ? 6.273 -19.908 -28.568 1.00 10.42 82 THR A O 1
ATOM 652 N N . TYR A 1 105 ? 3.984 -20.041 -28.742 1.00 9.61 83 TYR A N 1
ATOM 653 C CA . TYR A 1 105 ? 3.920 -21.296 -29.513 1.00 10.70 83 TYR A CA 1
ATOM 654 C C . TYR A 1 105 ? 3.102 -21.049 -30.760 1.00 10.01 83 TYR A C 1
ATOM 655 O O . TYR A 1 105 ? 1.960 -20.883 -30.698 1.00 13.08 83 TYR A O 1
ATOM 664 N N . GLY A 1 106 ? 3.759 -20.978 -31.875 1.00 12.52 84 GLY A N 1
ATOM 665 C CA . GLY A 1 106 ? 3.083 -20.574 -33.117 1.00 13.32 84 GLY A CA 1
ATOM 666 C C . GLY A 1 106 ? 2.603 -19.151 -33.067 1.00 12.59 84 GLY A C 1
ATOM 667 O O . GLY A 1 106 ? 3.225 -18.310 -32.412 1.00 13.56 84 GLY A O 1
ATOM 668 N N . HIS A 1 107 ? 1.499 -18.859 -33.745 1.00 14.22 85 HIS A N 1
ATOM 669 C CA . HIS A 1 107 ? 0.977 -17.523 -33.766 1.00 14.36 85 HIS A CA 1
ATOM 670 C C . HIS A 1 107 ? -0.036 -17.149 -32.746 1.00 14.53 85 HIS A C 1
ATOM 671 O O . HIS A 1 107 ? -0.276 -16.011 -32.579 1.00 14.03 85 HIS A O 1
ATOM 678 N N . ASP A 1 108 ? -0.652 -18.127 -32.086 1.00 12.63 86 ASP A N 1
ATOM 679 C CA . ASP A 1 108 ? -1.891 -17.921 -31.379 1.00 13.91 86 ASP A CA 1
ATOM 680 C C . ASP A 1 108 ? -1.876 -18.341 -29.894 1.00 11.54 86 ASP A C 1
ATOM 681 O O . ASP A 1 108 ? -2.907 -18.204 -29.271 1.00 10.96 86 ASP A O 1
ATOM 686 N N . PHE A 1 109 ? -0.782 -18.912 -29.363 1.00 10.95 87 PHE A N 1
ATOM 687 C CA . PHE A 1 109 ? -0.760 -19.293 -27.960 1.00 12.26 87 PHE A CA 1
ATOM 688 C C . PHE A 1 109 ? 0.463 -18.916 -27.218 1.00 12.79 87 PHE A C 1
ATOM 689 O O . PHE A 1 109 ? 1.502 -18.704 -27.832 1.00 12.47 87 PHE A O 1
ATOM 697 N N . ALA A 1 110 ? 0.355 -18.718 -25.905 1.00 11.41 88 ALA A N 1
ATOM 698 C CA . ALA A 1 110 ? 1.512 -18.269 -25.131 1.00 9.88 88 ALA A CA 1
ATOM 699 C C . ALA A 1 110 ? 1.300 -18.565 -23.635 1.00 10.88 88 ALA A C 1
ATOM 700 O O . ALA A 1 110 ? 0.130 -18.826 -23.181 1.00 9.10 88 ALA A O 1
ATOM 702 N N . THR A 1 111 ? 2.440 -18.656 -22.962 1.00 9.70 89 THR A N 1
ATOM 703 C CA . THR A 1 111 ? 2.440 -18.730 -21.501 1.00 8.40 89 THR A CA 1
ATOM 704 C C . THR A 1 111 ? 3.239 -17.578 -20.981 1.00 10.13 89 THR A C 1
ATOM 705 O O . THR A 1 111 ? 4.232 -17.187 -21.582 1.00 9.47 89 THR A O 1
ATOM 709 N N . ALA A 1 112 ? 2.874 -17.078 -19.801 1.00 9.49 90 ALA A N 1
ATOM 710 C CA . ALA A 1 112 ? 3.647 -16.021 -19.143 1.00 10.20 90 ALA A CA 1
ATOM 711 C C . ALA A 1 112 ? 3.704 -16.398 -17.688 1.00 10.01 90 ALA A C 1
ATOM 712 O O . ALA A 1 112 ? 2.648 -16.586 -17.017 1.00 10.93 90 ALA A O 1
ATOM 714 N N . ASN A 1 113 ? 4.938 -16.569 -17.212 1.00 9.69 91 ASN A N 1
ATOM 715 C CA . ASN A 1 113 ? 5.198 -16.971 -15.837 1.00 9.66 91 ASN A CA 1
ATOM 716 C C . ASN A 1 113 ? 6.127 -16.000 -15.172 1.00 9.95 91 ASN A C 1
ATOM 717 O O . ASN A 1 113 ? 7.178 -15.747 -15.723 1.00 12.05 91 ASN A O 1
ATOM 722 N N . ILE A 1 114 ? 5.792 -15.551 -13.954 1.00 9.88 92 ILE A N 1
ATOM 723 C CA . ILE A 1 114 ? 6.646 -14.568 -13.284 1.00 12.08 92 ILE A CA 1
ATOM 724 C C . ILE A 1 114 ? 6.786 -15.011 -11.856 1.00 11.58 92 ILE A C 1
ATOM 725 O O . ILE A 1 114 ? 5.885 -15.641 -11.276 1.00 11.47 92 ILE A O 1
ATOM 730 N N . GLU A 1 115 ? 7.928 -14.620 -11.296 1.00 12.16 93 GLU A N 1
ATOM 731 C CA . GLU A 1 115 ? 8.072 -14.589 -9.833 1.00 14.12 93 GLU A CA 1
ATOM 732 C C . GLU A 1 115 ? 8.056 -13.163 -9.394 1.00 13.30 93 GLU A C 1
ATOM 733 O O . GLU A 1 115 ? 8.602 -12.306 -10.038 1.00 13.21 93 GLU A O 1
ATOM 739 N N . PHE A 1 116 ? 7.552 -12.910 -8.171 1.00 13.49 94 PHE A N 1
ATOM 740 C CA . PHE A 1 116 ? 7.440 -11.519 -7.743 1.00 13.74 94 PHE A CA 1
ATOM 741 C C . PHE A 1 116 ? 7.615 -11.474 -6.227 1.00 17.37 94 PHE A C 1
ATOM 742 O O . PHE A 1 116 ? 7.515 -12.496 -5.567 1.00 15.46 94 PHE A O 1
ATOM 750 N N . ARG A 1 117 ? 7.886 -10.266 -5.736 1.00 19.32 95 ARG A N 1
ATOM 751 C CA . ARG A 1 117 ? 7.954 -10.041 -4.280 1.00 20.70 95 ARG A CA 1
ATOM 752 C C . ARG A 1 117 ? 7.357 -8.697 -3.900 1.00 22.23 95 ARG A C 1
ATOM 753 O O . ARG A 1 117 ? 7.428 -7.742 -4.645 1.00 23.13 95 ARG A O 1
ATOM 755 N N . ARG A 1 118 ? 6.825 -8.644 -2.689 1.00 28.79 96 ARG A N 1
ATOM 756 C CA . ARG A 1 118 ? 6.386 -7.375 -2.079 1.00 36.31 96 ARG A CA 1
ATOM 757 C C . ARG A 1 118 ? 7.123 -7.163 -0.780 1.00 40.90 96 ARG A C 1
ATOM 758 O O . ARG A 1 118 ? 7.288 -8.112 0.005 1.00 40.64 96 ARG A O 1
ATOM 766 N N . LEU A 1 119 ? 7.531 -5.921 -0.544 1.00 44.66 97 LEU A N 1
ATOM 767 C CA . LEU A 1 119 ? 8.144 -5.546 0.739 1.00 50.59 97 LEU A CA 1
ATOM 768 C C . LEU A 1 119 ? 7.222 -5.809 1.950 1.00 48.46 97 LEU A C 1
ATOM 769 O O . LEU A 1 119 ? 7.718 -6.092 3.063 1.00 44.25 97 LEU A O 1
ATOM 774 N N . SER A 1 120 ? 5.903 -5.727 1.744 1.00 48.56 98 SER A N 1
ATOM 775 C CA . SER A 1 120 ? 4.930 -6.062 2.811 1.00 51.31 98 SER A CA 1
ATOM 776 C C . SER A 1 120 ? 5.121 -7.481 3.366 1.00 50.68 98 SER A C 1
ATOM 777 O O . SER A 1 120 ? 5.020 -7.686 4.583 1.00 42.06 98 SER A O 1
ATOM 780 N N . HIS A 1 121 ? 5.438 -8.436 2.490 1.00 47.78 99 HIS A N 1
ATOM 781 C CA . HIS A 1 121 ? 5.694 -9.786 2.911 1.00 45.50 99 HIS A CA 1
ATOM 782 C C . HIS A 1 121 ? 7.073 -10.196 2.421 1.00 41.98 99 HIS A C 1
ATOM 783 O O . HIS A 1 121 ? 7.207 -10.830 1.400 1.00 32.91 99 HIS A O 1
ATOM 785 N N . SER A 1 122 ? 8.094 -9.841 3.179 1.00 33.73 100 SER A N 1
ATOM 786 C CA . SER A 1 122 ? 9.470 -10.049 2.845 1.00 36.02 100 SER A CA 1
ATOM 787 C C . SER A 1 122 ? 9.897 -11.529 2.745 1.00 34.68 100 SER A C 1
ATOM 788 O O . SER A 1 122 ? 10.761 -11.918 1.990 1.00 36.11 100 SER A O 1
ATOM 791 N N A GLN A 1 123 ? 9.197 -12.358 3.504 0.50 32.28 101 GLN A N 1
ATOM 792 N N B GLN A 1 123 ? 9.204 -12.363 3.506 0.50 32.86 101 GLN A N 1
ATOM 793 C CA A GLN A 1 123 ? 9.562 -13.723 3.667 0.50 31.42 101 GLN A CA 1
ATOM 794 C CA B GLN A 1 123 ? 9.587 -13.732 3.650 0.50 32.27 101 GLN A CA 1
ATOM 795 C C A GLN A 1 123 ? 8.917 -14.611 2.602 0.50 29.10 101 GLN A C 1
ATOM 796 C C B GLN A 1 123 ? 8.921 -14.616 2.597 0.50 29.54 101 GLN A C 1
ATOM 797 O O A GLN A 1 123 ? 9.264 -15.781 2.514 0.50 32.95 101 GLN A O 1
ATOM 798 O O B GLN A 1 123 ? 9.260 -15.793 2.512 0.50 33.35 101 GLN A O 1
ATOM 809 N N . LEU A 1 124 ? 8.056 -14.044 1.749 1.00 25.13 102 LEU A N 1
ATOM 810 C CA . LEU A 1 124 ? 7.341 -14.866 0.733 1.00 23.17 102 LEU A CA 1
ATOM 811 C C . LEU A 1 124 ? 7.776 -14.516 -0.671 1.00 23.40 102 LEU A C 1
ATOM 812 O O . LEU A 1 124 ? 8.221 -13.408 -0.921 1.00 26.64 102 LEU A O 1
ATOM 817 N N . THR A 1 125 ? 7.660 -15.484 -1.559 1.00 20.62 103 THR A N 1
ATOM 818 C CA . THR A 1 125 ? 7.897 -15.262 -3.007 1.00 22.75 103 THR A CA 1
ATOM 819 C C . THR A 1 125 ? 6.603 -15.633 -3.718 1.00 17.27 103 THR A C 1
ATOM 820 O O . THR A 1 125 ? 6.010 -16.673 -3.464 1.00 17.07 103 THR A O 1
ATOM 824 N N . GLY A 1 126 ? 6.166 -14.748 -4.586 1.00 16.20 104 GLY A N 1
ATOM 825 C CA . GLY A 1 126 ? 4.945 -14.925 -5.347 1.00 14.34 104 GLY A CA 1
ATOM 826 C C . GLY A 1 126 ? 5.220 -15.530 -6.731 1.00 12.06 104 GLY A C 1
ATOM 827 O O . GLY A 1 126 ? 6.299 -15.355 -7.271 1.00 12.32 104 GLY A O 1
ATOM 828 N N . ARG A 1 127 ? 4.287 -16.342 -7.207 1.00 11.22 105 ARG A N 1
ATOM 829 C CA . ARG A 1 127 ? 4.307 -16.864 -8.582 1.00 11.02 105 ARG A CA 1
ATOM 830 C C . ARG A 1 127 ? 3.013 -16.483 -9.231 1.00 11.79 105 ARG A C 1
ATOM 831 O O . ARG A 1 127 ? 1.933 -16.667 -8.656 1.00 11.05 105 ARG A O 1
ATOM 839 N N . GLN A 1 128 ? 3.072 -16.081 -10.507 1.00 10.70 106 GLN A N 1
ATOM 840 C CA . GLN A 1 128 ? 1.861 -15.882 -11.290 1.00 10.35 106 GLN A CA 1
ATOM 841 C C . GLN A 1 128 ? 2.049 -16.566 -12.620 1.00 9.98 106 GLN A C 1
ATOM 842 O O . GLN A 1 128 ? 3.038 -16.318 -13.280 1.00 10.98 106 GLN A O 1
ATOM 848 N N A SER A 1 129 ? 1.117 -17.444 -12.988 0.50 9.83 107 SER A N 1
ATOM 849 N N B SER A 1 129 ? 1.116 -17.445 -12.986 0.50 9.83 107 SER A N 1
ATOM 850 C CA A SER A 1 129 ? 1.129 -18.133 -14.291 0.50 10.11 107 SER A CA 1
ATOM 851 C CA B SER A 1 129 ? 1.127 -18.138 -14.286 0.50 10.11 107 SER A CA 1
ATOM 852 C C A SER A 1 129 ? -0.119 -17.746 -15.055 0.50 11.16 107 SER A C 1
ATOM 853 C C B SER A 1 129 ? -0.120 -17.748 -15.055 0.50 11.16 107 SER A C 1
ATOM 854 O O A SER A 1 129 ? -1.223 -17.625 -14.473 0.50 11.83 107 SER A O 1
ATOM 855 O O B SER A 1 129 ? -1.223 -17.626 -14.473 0.50 11.82 107 SER A O 1
ATOM 860 N N . GLN A 1 130 ? 0.068 -17.562 -16.360 1.00 9.91 108 GLN A N 1
ATOM 861 C CA . GLN A 1 130 ? -1.034 -17.249 -17.272 1.00 10.35 108 GLN A CA 1
ATOM 862 C C . GLN A 1 130 ? -0.801 -18.043 -18.556 1.00 9.16 108 GLN A C 1
ATOM 863 O O . GLN A 1 130 ? 0.360 -18.246 -18.989 1.00 10.60 108 GLN A O 1
ATOM 869 N N . THR A 1 131 ? -1.900 -18.456 -19.146 1.00 9.03 109 THR A N 1
ATOM 870 C CA . THR A 1 131 ? -1.940 -18.980 -20.504 1.00 7.91 109 THR A CA 1
ATOM 871 C C . THR A 1 131 ? -2.784 -17.992 -21.308 1.00 9.76 109 THR A C 1
ATOM 872 O O . THR A 1 131 ? -3.882 -17.573 -20.867 1.00 9.60 109 THR A O 1
ATOM 876 N N . TRP A 1 132 ? -2.276 -17.622 -22.489 1.00 9.61 110 TRP A N 1
ATOM 877 C CA . TRP A 1 132 ? -2.875 -16.614 -23.342 1.00 10.01 110 TRP A CA 1
ATOM 878 C C . TRP A 1 132 ? -3.192 -17.245 -24.693 1.00 11.84 110 TRP A C 1
ATOM 879 O O . TRP A 1 132 ? -2.426 -18.089 -25.195 1.00 10.74 110 TRP A O 1
ATOM 890 N N . MET A 1 133 ? -4.288 -16.759 -25.284 1.00 9.74 111 MET A N 1
ATOM 891 C CA . MET A 1 133 ? -4.685 -17.202 -26.621 1.00 11.30 111 MET A CA 1
ATOM 892 C C . MET A 1 133 ? -5.050 -15.977 -27.460 1.00 12.54 111 MET A C 1
ATOM 893 O O . MET A 1 133 ? -5.640 -15.005 -26.947 1.00 12.05 111 MET A O 1
ATOM 898 N N . ARG A 1 134 ? -4.663 -16.028 -28.740 1.00 10.72 112 ARG A N 1
ATOM 899 C CA . ARG A 1 134 ? -5.042 -15.014 -29.685 1.00 12.37 112 ARG A CA 1
ATOM 900 C C . ARG A 1 134 ? -6.470 -15.234 -30.144 1.00 12.86 112 ARG A C 1
ATOM 901 O O . ARG A 1 134 ? -6.759 -16.115 -30.958 1.00 13.94 112 ARG A O 1
ATOM 909 N N . THR A 1 135 ? -7.378 -14.423 -29.588 1.00 12.44 113 THR A N 1
ATOM 910 C CA . THR A 1 135 ? -8.784 -14.489 -29.954 1.00 13.90 113 THR A CA 1
ATOM 911 C C . THR A 1 135 ? -9.073 -13.513 -31.062 1.00 15.35 113 THR A C 1
ATOM 912 O O . THR A 1 135 ? -8.200 -12.722 -31.459 1.00 14.77 113 THR A O 1
ATOM 916 N N . SER A 1 136 ? -10.322 -13.555 -31.575 1.00 18.60 114 SER A N 1
ATOM 917 C CA . SER A 1 136 ? -10.663 -12.606 -32.629 1.00 18.26 114 SER A CA 1
ATOM 918 C C . SER A 1 136 ? -10.810 -11.169 -32.127 1.00 15.38 114 SER A C 1
ATOM 919 O O . SER A 1 136 ? -10.860 -10.243 -32.951 1.00 19.15 114 SER A O 1
ATOM 922 N N . GLN A 1 137 ? -10.713 -10.930 -30.810 1.00 14.50 115 GLN A N 1
ATOM 923 C CA . GLN A 1 137 ? -10.605 -9.591 -30.296 1.00 14.73 115 GLN A CA 1
ATOM 924 C C . GLN A 1 137 ? -9.221 -9.282 -29.670 1.00 13.22 115 GLN A C 1
ATOM 925 O O . GLN A 1 137 ? -9.017 -8.298 -29.022 1.00 14.70 115 GLN A O 1
ATOM 931 N N . GLY A 1 138 ? -8.227 -10.166 -29.947 1.00 12.93 116 GLY A N 1
ATOM 932 C CA . GLY A 1 138 ? -6.892 -9.980 -29.392 1.00 14.68 116 GLY A CA 1
ATOM 933 C C . GLY A 1 138 ? -6.486 -11.026 -28.393 1.00 12.46 116 GLY A C 1
ATOM 934 O O . GLY A 1 138 ? -7.188 -11.997 -28.127 1.00 11.69 116 GLY A O 1
ATOM 935 N N . TRP A 1 139 ? -5.265 -10.820 -27.887 1.00 12.94 117 TRP A N 1
ATOM 936 C CA . TRP A 1 139 ? -4.709 -11.712 -26.883 1.00 11.89 117 TRP A CA 1
ATOM 937 C C . TRP A 1 139 ? -5.494 -11.639 -25.580 1.00 11.05 117 TRP A C 1
ATOM 938 O O . TRP A 1 139 ? -5.756 -10.554 -25.083 1.00 9.55 117 TRP A O 1
ATOM 949 N N . ARG A 1 140 ? -5.887 -12.795 -25.069 1.00 10.60 118 ARG A N 1
ATOM 950 C CA . ARG A 1 140 ? -6.643 -12.903 -23.810 1.00 11.08 118 ARG A CA 1
ATOM 951 C C . ARG A 1 140 ? -6.108 -14.024 -22.944 1.00 11.60 118 ARG A C 1
ATOM 952 O O . ARG A 1 140 ? -5.617 -14.996 -23.427 1.00 10.73 118 ARG A O 1
ATOM 960 N N . VAL A 1 141 ? -6.243 -13.867 -21.626 1.00 10.15 119 VAL A N 1
ATOM 961 C CA . VAL A 1 141 ? -5.855 -14.878 -20.695 1.00 9.99 119 VAL A CA 1
ATOM 962 C C . VAL A 1 141 ? -6.978 -15.907 -20.559 1.00 10.59 119 VAL A C 1
ATOM 963 O O . VAL A 1 141 ? -8.126 -15.543 -20.219 1.00 11.86 119 VAL A O 1
ATOM 967 N N . VAL A 1 142 ? -6.671 -17.170 -20.768 1.00 10.08 120 VAL A N 1
ATOM 968 C CA . VAL A 1 142 ? -7.693 -18.266 -20.693 1.00 10.46 120 VAL A CA 1
ATOM 969 C C . VAL A 1 142 ? -7.675 -18.987 -19.356 1.00 11.48 120 VAL A C 1
ATOM 970 O O . VAL A 1 142 ? -8.592 -19.695 -19.054 1.00 10.24 120 VAL A O 1
ATOM 974 N N . ALA A 1 143 ? -6.529 -18.913 -18.615 1.00 11.75 121 ALA A N 1
ATOM 975 C CA . ALA A 1 143 ? -6.374 -19.559 -17.291 1.00 12.83 121 ALA A CA 1
ATOM 976 C C . ALA A 1 143 ? -5.239 -18.891 -16.576 1.00 12.48 121 ALA A C 1
ATOM 977 O O . ALA A 1 143 ? -4.244 -18.537 -17.195 1.00 10.85 121 ALA A O 1
ATOM 979 N N . ALA A 1 144 ? -5.408 -18.663 -15.258 1.00 10.67 122 ALA A N 1
ATOM 980 C CA . ALA A 1 144 ? -4.349 -18.083 -14.484 1.00 11.69 122 ALA A CA 1
ATOM 981 C C . ALA A 1 144 ? -4.314 -18.677 -13.087 1.00 12.09 122 ALA A C 1
ATOM 982 O O . ALA A 1 144 ? -5.302 -19.314 -12.642 1.00 11.25 122 ALA A O 1
ATOM 984 N N . HIS A 1 145 ? -3.123 -18.659 -12.484 1.00 12.24 123 HIS A N 1
ATOM 985 C CA . HIS A 1 145 ? -2.875 -19.237 -11.124 1.00 11.97 123 HIS A CA 1
ATOM 986 C C . HIS A 1 145 ? -1.853 -18.338 -10.439 1.00 13.01 123 HIS A C 1
ATOM 987 O O . HIS A 1 145 ? -0.800 -18.033 -11.010 1.00 11.58 123 HIS A O 1
ATOM 994 N N . VAL A 1 146 ? -2.171 -17.927 -9.204 1.00 12.32 124 VAL A N 1
ATOM 995 C CA . VAL A 1 146 ? -1.288 -17.095 -8.428 1.00 12.72 124 VAL A CA 1
ATOM 996 C C . VAL A 1 146 ? -1.171 -17.709 -7.025 1.00 14.21 124 VAL A C 1
ATOM 997 O O . VAL A 1 146 ? -2.154 -18.206 -6.442 1.00 15.07 124 VAL A O 1
ATOM 1001 N N . SER A 1 147 ? 0.051 -17.772 -6.537 1.00 13.81 125 SER A N 1
ATOM 1002 C CA . SER A 1 147 ? 0.305 -18.269 -5.180 1.00 14.45 125 SER A CA 1
ATOM 1003 C C . SER A 1 147 ? 1.553 -17.646 -4.598 1.00 16.50 125 SER A C 1
ATOM 1004 O O . SER A 1 147 ? 2.461 -17.261 -5.293 1.00 13.55 125 SER A O 1
ATOM 1007 N N . LEU A 1 148 ? 1.588 -17.600 -3.253 1.00 16.19 126 LEU A N 1
ATOM 1008 C CA . LEU A 1 148 ? 2.793 -17.088 -2.556 1.00 19.17 126 LEU A CA 1
ATOM 1009 C C . LEU A 1 148 ? 3.282 -18.189 -1.628 1.00 19.94 126 LEU A C 1
ATOM 1010 O O . LEU A 1 148 ? 2.420 -18.851 -0.991 1.00 21.70 126 LEU A O 1
ATOM 1015 N N . ILE A 1 149 ? 4.562 -18.478 -1.667 1.00 18.51 127 ILE A N 1
ATOM 1016 C CA . ILE A 1 149 ? 5.144 -19.526 -0.840 1.00 22.01 127 ILE A CA 1
ATOM 1017 C C . ILE A 1 149 ? 6.382 -18.989 -0.120 1.00 23.32 127 ILE A C 1
ATOM 1018 O O . ILE A 1 149 ? 6.931 -17.957 -0.463 1.00 20.53 127 ILE A O 1
ATOM 1023 N N . ALA A 1 150 ? 6.791 -19.686 0.930 1.00 26.74 128 ALA A N 1
ATOM 1024 C CA . ALA A 1 150 ? 8.120 -19.440 1.505 1.00 31.42 128 ALA A CA 1
ATOM 1025 C C . ALA A 1 150 ? 9.147 -20.270 0.703 1.00 38.14 128 ALA A C 1
ATOM 1026 O O . ALA A 1 150 ? 8.963 -21.504 0.569 1.00 49.76 128 ALA A O 1
ATOM 1028 N N . LEU A 1 151 ? 10.237 -19.677 0.234 1.00 48.72 129 LEU A N 1
ATOM 1029 C CA . LEU A 1 151 ? 11.387 -20.533 -0.210 1.00 50.03 129 LEU A CA 1
ATOM 1030 C C . LEU A 1 151 ? 12.382 -20.653 0.884 1.00 50.06 129 LEU A C 1
ATOM 1031 O O . LEU A 1 151 ? 12.505 -19.727 1.657 1.00 60.93 129 LEU A O 1
ATOM 1036 N N . MET B 1 23 ? -11.551 -20.748 -37.183 1.00 43.01 1 MET B N 1
ATOM 1037 C CA . MET B 1 23 ? -11.514 -19.798 -35.994 1.00 44.97 1 MET B CA 1
ATOM 1038 C C . MET B 1 23 ? -11.247 -20.576 -34.698 1.00 40.69 1 MET B C 1
ATOM 1039 O O . MET B 1 23 ? -11.973 -21.514 -34.430 1.00 44.08 1 MET B O 1
ATOM 1044 N N . LEU B 1 24 ? -10.231 -20.218 -33.918 1.00 30.38 2 LEU B N 1
ATOM 1045 C CA . LEU B 1 24 ? -9.954 -20.934 -32.694 1.00 36.81 2 LEU B CA 1
ATOM 1046 C C . LEU B 1 24 ? -11.067 -20.915 -31.676 1.00 37.39 2 LEU B C 1
ATOM 1047 O O . LEU B 1 24 ? -11.324 -21.959 -31.044 1.00 31.33 2 LEU B O 1
ATOM 1052 N N . GLU B 1 25 ? -11.687 -19.747 -31.468 1.00 39.72 3 GLU B N 1
ATOM 1053 C CA . GLU B 1 25 ? -12.860 -19.608 -30.592 1.00 43.95 3 GLU B CA 1
ATOM 1054 C C . GLU B 1 25 ? -14.037 -20.542 -30.881 1.00 39.55 3 GLU B C 1
ATOM 1055 O O . GLU B 1 25 ? -14.842 -20.837 -30.006 1.00 48.57 3 GLU B O 1
ATOM 1061 N N . MET B 1 26 ? -14.140 -20.940 -32.140 1.00 40.54 4 MET B N 1
ATOM 1062 C CA . MET B 1 26 ? -15.153 -21.889 -32.569 1.00 42.34 4 MET B CA 1
ATOM 1063 C C . MET B 1 26 ? -14.637 -23.331 -32.618 1.00 38.33 4 MET B C 1
ATOM 1064 O O . MET B 1 26 ? -15.310 -24.211 -33.152 1.00 38.82 4 MET B O 1
ATOM 1066 N N . GLN B 1 27 ? -13.450 -23.583 -32.039 1.00 28.69 5 GLN B N 1
ATOM 1067 C CA . GLN B 1 27 ? -12.850 -24.901 -31.925 1.00 23.02 5 GLN B CA 1
ATOM 1068 C C . GLN B 1 27 ? -12.441 -25.203 -30.443 1.00 17.39 5 GLN B C 1
ATOM 1069 O O . GLN B 1 27 ? -11.360 -25.726 -30.174 1.00 16.35 5 GLN B O 1
ATOM 1075 N N . ILE B 1 28 ? -13.308 -24.865 -29.522 1.00 16.40 6 ILE B N 1
ATOM 1076 C CA . ILE B 1 28 ? -13.133 -25.176 -28.140 1.00 17.32 6 ILE B CA 1
ATOM 1077 C C . ILE B 1 28 ? -13.666 -26.538 -27.839 1.00 17.12 6 ILE B C 1
ATOM 1078 O O . ILE B 1 28 ? -14.847 -26.871 -28.222 1.00 18.29 6 ILE B O 1
ATOM 1083 N N . ASN B 1 29 ? -12.877 -27.337 -27.080 1.00 13.86 7 ASN B N 1
ATOM 1084 C CA . ASN B 1 29 ? -13.305 -28.704 -26.705 1.00 15.88 7 ASN B CA 1
ATOM 1085 C C . ASN B 1 29 ? -13.795 -29.544 -27.865 1.00 19.47 7 ASN B C 1
ATOM 1086 O O . ASN B 1 29 ? -14.798 -30.249 -27.734 1.00 22.98 7 ASN B O 1
ATOM 1091 N N . LEU B 1 30 ? -13.113 -29.494 -28.994 1.00 17.23 8 LEU B N 1
ATOM 1092 C CA . LEU B 1 30 ? -13.413 -30.505 -30.011 1.00 18.31 8 LEU B CA 1
ATOM 1093 C C . LEU B 1 30 ? -13.310 -31.919 -29.400 1.00 19.40 8 LEU B C 1
ATOM 1094 O O . LEU B 1 30 ? -12.423 -32.276 -28.719 1.00 15.11 8 LEU B O 1
ATOM 1099 N N . PRO B 1 31 ? -14.250 -32.795 -29.693 1.00 22.02 9 PRO B N 1
ATOM 1100 C CA . PRO B 1 31 ? -14.268 -33.987 -28.844 1.00 19.69 9 PRO B CA 1
ATOM 1101 C C . PRO B 1 31 ? -13.114 -34.937 -29.088 1.00 14.96 9 PRO B C 1
ATOM 1102 O O . PRO B 1 31 ? -12.637 -35.505 -28.180 1.00 20.62 9 PRO B O 1
ATOM 1106 N N . GLU B 1 32 ? -12.599 -35.116 -30.309 1.00 15.95 10 GLU B N 1
ATOM 1107 C CA . GLU B 1 32 ? -11.416 -35.934 -30.512 1.00 16.89 10 GLU B CA 1
ATOM 1108 C C . GLU B 1 32 ? -10.113 -35.434 -29.732 1.00 19.07 10 GLU B C 1
ATOM 1109 O O . GLU B 1 32 ? -9.363 -36.174 -29.107 1.00 18.11 10 GLU B O 1
ATOM 1115 N N . VAL B 1 33 ? -9.967 -34.133 -29.842 1.00 19.40 11 VAL B N 1
ATOM 1116 C CA . VAL B 1 33 ? -8.867 -33.412 -29.182 1.00 16.83 11 VAL B CA 1
ATOM 1117 C C . VAL B 1 33 ? -8.999 -33.501 -27.629 1.00 13.67 11 VAL B C 1
ATOM 1118 O O . VAL B 1 33 ? -8.004 -33.845 -26.925 1.00 14.10 11 VAL B O 1
ATOM 1122 N N . HIS B 1 34 ? -10.170 -33.185 -27.124 1.00 14.35 12 HIS B N 1
ATOM 1123 C CA . HIS B 1 34 ? -10.473 -33.217 -25.702 1.00 14.11 12 HIS B CA 1
ATOM 1124 C C . HIS B 1 34 ? -10.222 -34.650 -25.149 1.00 14.93 12 HIS B C 1
ATOM 1125 O O . HIS B 1 34 ? -9.718 -34.861 -24.025 1.00 17.53 12 HIS B O 1
ATOM 1132 N N . ALA B 1 35 ? -10.620 -35.645 -25.923 1.00 14.19 13 ALA B N 1
ATOM 1133 C CA . ALA B 1 35 ? -10.340 -37.030 -25.449 1.00 14.90 13 ALA B CA 1
ATOM 1134 C C . ALA B 1 35 ? -8.880 -37.392 -25.412 1.00 15.39 13 ALA B C 1
ATOM 1135 O O . ALA B 1 35 ? -8.406 -37.989 -24.417 1.00 18.09 13 ALA B O 1
ATOM 1137 N N . GLU B 1 36 ? -8.134 -36.981 -26.430 1.00 14.86 14 GLU B N 1
ATOM 1138 C CA . GLU B 1 36 ? -6.644 -37.139 -26.357 1.00 16.04 14 GLU B CA 1
ATOM 1139 C C . GLU B 1 36 ? -5.976 -36.537 -25.104 1.00 15.65 14 GLU B C 1
ATOM 1140 O O . GLU B 1 36 ? -5.129 -37.188 -24.444 1.00 16.33 14 GLU B O 1
ATOM 1146 N N . VAL B 1 37 ? -6.320 -35.280 -24.846 1.00 15.57 15 VAL B N 1
ATOM 1147 C CA . VAL B 1 37 ? -5.699 -34.557 -23.713 1.00 15.40 15 VAL B CA 1
ATOM 1148 C C . VAL B 1 37 ? -6.123 -35.172 -22.404 1.00 16.17 15 VAL B C 1
ATOM 1149 O O . VAL B 1 37 ? -5.294 -35.440 -21.479 1.00 14.10 15 VAL B O 1
ATOM 1153 N N . THR B 1 38 ? -7.412 -35.508 -22.339 1.00 14.98 16 THR B N 1
ATOM 1154 C CA . THR B 1 38 ? -7.927 -36.125 -21.111 1.00 15.55 16 THR B CA 1
ATOM 1155 C C . THR B 1 38 ? -7.158 -37.412 -20.816 1.00 14.10 16 THR B C 1
ATOM 1156 O O . THR B 1 38 ? -6.830 -37.676 -19.621 1.00 14.10 16 THR B O 1
ATOM 1160 N N . ALA B 1 39 ? -6.938 -38.267 -21.817 1.00 13.80 17 ALA B N 1
ATOM 1161 C CA . ALA B 1 39 ? -6.224 -39.545 -21.553 1.00 16.33 17 ALA B CA 1
ATOM 1162 C C . ALA B 1 39 ? -4.834 -39.327 -20.996 1.00 14.97 17 ALA B C 1
ATOM 1163 O O . ALA B 1 39 ? -4.401 -40.028 -20.142 1.00 15.93 17 ALA B O 1
ATOM 1165 N N . GLN B 1 40 ? -4.108 -38.308 -21.509 1.00 14.18 18 GLN B N 1
ATOM 1166 C CA . GLN B 1 40 ? -2.779 -38.055 -20.999 1.00 12.84 18 GLN B CA 1
ATOM 1167 C C . GLN B 1 40 ? -2.811 -37.457 -19.601 1.00 12.83 18 GLN B C 1
ATOM 1168 O O . GLN B 1 40 ? -1.976 -37.784 -18.767 1.00 13.81 18 GLN B O 1
ATOM 1174 N N . PHE B 1 41 ? -3.820 -36.643 -19.347 1.00 12.68 19 PHE B N 1
ATOM 1175 C CA . PHE B 1 41 ? -3.965 -36.111 -18.023 1.00 13.67 19 PHE B CA 1
ATOM 1176 C C . PHE B 1 41 ? -4.227 -37.210 -16.979 1.00 15.28 19 PHE B C 1
ATOM 1177 O O . PHE B 1 41 ? -3.702 -37.186 -15.856 1.00 15.36 19 PHE B O 1
ATOM 1185 N N . VAL B 1 42 ? -5.078 -38.154 -17.339 1.00 14.78 20 VAL B N 1
ATOM 1186 C CA . VAL B 1 42 ? -5.300 -39.363 -16.486 1.00 16.41 20 VAL B CA 1
ATOM 1187 C C . VAL B 1 42 ? -4.017 -40.128 -16.242 1.00 15.87 20 VAL B C 1
ATOM 1188 O O . VAL B 1 42 ? -3.751 -40.573 -15.108 1.00 16.41 20 VAL B O 1
ATOM 1192 N N . ARG B 1 43 ? -3.212 -40.323 -17.293 1.00 15.19 21 ARG B N 1
ATOM 1193 C CA . ARG B 1 43 ? -1.901 -40.952 -17.112 1.00 14.84 21 ARG B CA 1
ATOM 1194 C C . ARG B 1 43 ? -1.056 -40.198 -16.128 1.00 16.53 21 ARG B C 1
ATOM 1195 O O . ARG B 1 43 ? -0.373 -40.786 -15.301 1.00 14.82 21 ARG B O 1
ATOM 1203 N N . TYR B 1 44 ? -1.068 -38.861 -16.230 1.00 15.02 22 TYR B N 1
ATOM 1204 C CA . TYR B 1 44 ? -0.280 -38.046 -15.353 1.00 15.43 22 TYR B CA 1
ATOM 1205 C C . TYR B 1 44 ? -0.737 -38.244 -13.903 1.00 16.61 22 TYR B C 1
ATOM 1206 O O . TYR B 1 44 ? 0.081 -38.436 -12.980 1.00 16.88 22 TYR B O 1
ATOM 1215 N N . GLU B 1 45 ? -2.045 -38.163 -13.690 1.00 16.78 23 GLU B N 1
ATOM 1216 C CA . GLU B 1 45 ? -2.577 -38.299 -12.312 1.00 19.86 23 GLU B CA 1
ATOM 1217 C C . GLU B 1 45 ? -2.254 -39.668 -11.674 1.00 18.93 23 GLU B C 1
ATOM 1218 O O . GLU B 1 45 ? -1.911 -39.744 -10.480 1.00 18.16 23 GLU B O 1
ATOM 1224 N N A LYS B 1 46 ? -2.351 -40.725 -12.448 0.50 18.91 24 LYS B N 1
ATOM 1225 N N B LYS B 1 46 ? -2.357 -40.728 -12.448 0.50 18.99 24 LYS B N 1
ATOM 1226 C CA A LYS B 1 46 ? -1.999 -42.083 -11.939 0.50 21.24 24 LYS B CA 1
ATOM 1227 C CA B LYS B 1 46 ? -2.005 -42.083 -11.939 0.50 21.39 24 LYS B CA 1
ATOM 1228 C C A LYS B 1 46 ? -0.508 -42.193 -11.661 0.50 20.40 24 LYS B C 1
ATOM 1229 C C B LYS B 1 46 ? -0.513 -42.191 -11.657 0.50 20.44 24 LYS B C 1
ATOM 1230 O O A LYS B 1 46 ? -0.131 -42.808 -10.679 0.50 18.89 24 LYS B O 1
ATOM 1231 O O B LYS B 1 46 ? -0.137 -42.811 -10.676 0.50 18.84 24 LYS B O 1
ATOM 1242 N N . ALA B 1 47 ? 0.322 -41.563 -12.490 1.00 19.06 25 ALA B N 1
ATOM 1243 C CA . ALA B 1 47 ? 1.773 -41.562 -12.264 1.00 18.94 25 ALA B CA 1
ATOM 1244 C C . ALA B 1 47 ? 2.094 -40.780 -11.008 1.00 19.01 25 ALA B C 1
ATOM 1245 O O . ALA B 1 47 ? 2.963 -41.140 -10.266 1.00 21.12 25 ALA B O 1
ATOM 1247 N N . LEU B 1 48 ? 1.367 -39.694 -10.768 1.00 19.89 26 LEU B N 1
ATOM 1248 C CA . LEU B 1 48 ? 1.671 -38.859 -9.606 1.00 23.17 26 LEU B CA 1
ATOM 1249 C C . LEU B 1 48 ? 1.351 -39.644 -8.359 1.00 27.12 26 LEU B C 1
ATOM 1250 O O . LEU B 1 48 ? 2.157 -39.660 -7.429 1.00 29.13 26 LEU B O 1
ATOM 1255 N N . THR B 1 49 ? 0.234 -40.343 -8.339 1.00 26.24 27 THR B N 1
ATOM 1256 C CA . THR B 1 49 ? -0.168 -41.024 -7.108 1.00 31.85 27 THR B CA 1
ATOM 1257 C C . THR B 1 49 ? 0.630 -42.314 -6.853 1.00 31.82 27 THR B C 1
ATOM 1258 O O . THR B 1 49 ? 0.817 -42.676 -5.693 1.00 33.37 27 THR B O 1
ATOM 1262 N N . SER B 1 50 ? 1.187 -42.936 -7.890 1.00 30.90 28 SER B N 1
ATOM 1263 C CA . SER B 1 50 ? 2.134 -44.055 -7.744 1.00 31.81 28 SER B CA 1
ATOM 1264 C C . SER B 1 50 ? 3.630 -43.690 -7.763 1.00 31.60 28 SER B C 1
ATOM 1265 O O . SER B 1 50 ? 4.481 -44.600 -7.723 1.00 34.90 28 SER B O 1
ATOM 1268 N N . ASN B 1 51 ? 3.964 -42.399 -7.823 1.00 27.10 29 ASN B N 1
ATOM 1269 C CA . ASN B 1 51 ? 5.338 -41.924 -8.007 1.00 27.23 29 ASN B CA 1
ATOM 1270 C C . ASN B 1 51 ? 6.103 -42.603 -9.163 1.00 24.73 29 ASN B C 1
ATOM 1271 O O . ASN B 1 51 ? 7.283 -42.962 -9.045 1.00 23.66 29 ASN B O 1
ATOM 1276 N N . ASP B 1 52 ? 5.416 -42.748 -10.282 1.00 21.24 30 ASP B N 1
ATOM 1277 C CA . ASP B 1 52 ? 5.987 -43.285 -11.523 1.00 18.97 30 ASP B CA 1
ATOM 1278 C C . ASP B 1 52 ? 6.705 -42.154 -12.250 1.00 19.43 30 ASP B C 1
ATOM 1279 O O . ASP B 1 52 ? 6.187 -41.524 -13.174 1.00 18.00 30 ASP B O 1
ATOM 1284 N N . THR B 1 53 ? 7.912 -41.882 -11.812 1.00 18.81 31 THR B N 1
ATOM 1285 C CA . THR B 1 53 ? 8.676 -40.716 -12.247 1.00 19.49 31 THR B CA 1
ATOM 1286 C C . THR B 1 53 ? 8.978 -40.762 -13.713 1.00 19.69 31 THR B C 1
ATOM 1287 O O . THR B 1 53 ? 9.037 -39.712 -14.356 1.00 18.47 31 THR B O 1
ATOM 1291 N N . ALA B 1 54 ? 9.158 -41.955 -14.274 1.00 15.00 32 ALA B N 1
ATOM 1292 C CA . ALA B 1 54 ? 9.394 -42.026 -15.690 1.00 17.19 32 ALA B CA 1
ATOM 1293 C C . ALA B 1 54 ? 8.254 -41.405 -16.501 1.00 17.32 32 ALA B C 1
ATOM 1294 O O . ALA B 1 54 ? 8.538 -40.692 -17.474 1.00 15.88 32 ALA B O 1
ATOM 1296 N N . VAL B 1 55 ? 7.027 -41.713 -16.155 1.00 15.81 33 VAL B N 1
ATOM 1297 C CA . VAL B 1 55 ? 5.886 -41.168 -16.879 1.00 15.76 33 VAL B CA 1
ATOM 1298 C C . VAL B 1 55 ? 5.707 -39.679 -16.579 1.00 14.42 33 VAL B C 1
ATOM 1299 O O . VAL B 1 55 ? 5.395 -38.902 -17.473 1.00 13.49 33 VAL B O 1
ATOM 1303 N N . LEU B 1 56 ? 5.913 -39.268 -15.306 1.00 13.84 34 LEU B N 1
ATOM 1304 C CA . LEU B 1 56 ? 5.826 -37.863 -14.954 1.00 14.84 34 LEU B CA 1
ATOM 1305 C C . LEU B 1 56 ? 6.794 -37.044 -15.820 1.00 16.12 34 LEU B C 1
ATOM 1306 O O . LEU B 1 56 ? 6.444 -35.954 -16.289 1.00 14.56 34 LEU B O 1
ATOM 1311 N N . ASN B 1 57 ? 8.021 -37.562 -16.058 1.00 14.48 35 ASN B N 1
ATOM 1312 C CA . ASN B 1 57 ? 8.990 -36.857 -16.873 1.00 13.24 35 ASN B CA 1
ATOM 1313 C C . ASN B 1 57 ? 8.661 -36.983 -18.313 1.00 12.79 35 ASN B C 1
ATOM 1314 O O . ASN B 1 57 ? 8.791 -36.018 -19.076 1.00 13.23 35 ASN B O 1
ATOM 1319 N N . GLU B 1 58 ? 8.206 -38.159 -18.749 1.00 12.28 36 GLU B N 1
ATOM 1320 C CA . GLU B 1 58 ? 7.831 -38.324 -20.155 1.00 13.18 36 GLU B CA 1
ATOM 1321 C C . GLU B 1 58 ? 6.803 -37.249 -20.589 1.00 13.57 36 GLU B C 1
ATOM 1322 O O . GLU B 1 58 ? 6.857 -36.762 -21.712 1.00 14.28 36 GLU B O 1
ATOM 1328 N N . LEU B 1 59 ? 5.867 -36.942 -19.708 1.00 12.54 37 LEU B N 1
ATOM 1329 C CA . LEU B 1 59 ? 4.778 -36.017 -20.064 1.00 12.54 37 LEU B CA 1
ATOM 1330 C C . LEU B 1 59 ? 5.145 -34.538 -20.009 1.00 13.37 37 LEU B C 1
ATOM 1331 O O . LEU B 1 59 ? 4.304 -33.697 -20.431 1.00 13.93 37 LEU B O 1
ATOM 1336 N N . PHE B 1 60 ? 6.318 -34.176 -19.474 1.00 12.00 38 PHE B N 1
ATOM 1337 C CA . PHE B 1 60 ? 6.752 -32.771 -19.487 1.00 13.93 38 PHE B CA 1
ATOM 1338 C C . PHE B 1 60 ? 7.525 -32.474 -20.751 1.00 13.94 38 PHE B C 1
ATOM 1339 O O . PHE B 1 60 ? 8.398 -33.283 -21.193 1.00 16.06 38 PHE B O 1
ATOM 1347 N N . TRP B 1 61 ? 7.277 -31.320 -21.326 1.00 12.70 39 TRP B N 1
ATOM 1348 C CA . TRP B 1 61 ? 7.940 -30.871 -22.566 1.00 11.78 39 TRP B CA 1
ATOM 1349 C C . TRP B 1 61 ? 9.450 -30.795 -22.352 1.00 13.65 39 TRP B C 1
ATOM 1350 O O . TRP B 1 61 ? 9.900 -30.145 -21.415 1.00 12.30 39 TRP B O 1
ATOM 1361 N N . ASN B 1 62 ? 10.211 -31.518 -23.191 1.00 12.89 40 ASN B N 1
ATOM 1362 C CA . ASN B 1 62 ? 11.679 -31.554 -23.015 1.00 13.47 40 ASN B CA 1
ATOM 1363 C C . ASN B 1 62 ? 12.304 -30.310 -23.686 1.00 13.11 40 ASN B C 1
ATOM 1364 O O . ASN B 1 62 ? 12.687 -30.338 -24.895 1.00 15.78 40 ASN B O 1
ATOM 1369 N N . SER B 1 63 ? 12.301 -29.210 -22.955 1.00 11.84 41 SER B N 1
ATOM 1370 C CA . SER B 1 63 ? 12.799 -27.949 -23.377 1.00 13.34 41 SER B CA 1
ATOM 1371 C C . SER B 1 63 ? 13.339 -27.180 -22.195 1.00 13.11 41 SER B C 1
ATOM 1372 O O . SER B 1 63 ? 12.843 -27.296 -21.065 1.00 13.42 41 SER B O 1
ATOM 1375 N N . PRO B 1 64 ? 14.353 -26.327 -22.418 1.00 14.83 42 PRO B N 1
ATOM 1376 C CA . PRO B 1 64 ? 14.735 -25.377 -21.348 1.00 14.43 42 PRO B CA 1
ATOM 1377 C C . PRO B 1 64 ? 13.636 -24.359 -20.993 1.00 12.78 42 PRO B C 1
ATOM 1378 O O . PRO B 1 64 ? 13.751 -23.764 -19.903 1.00 12.73 42 PRO B O 1
ATOM 1382 N N . GLN B 1 65 ? 12.623 -24.203 -21.832 1.00 12.18 43 GLN B N 1
ATOM 1383 C CA . GLN B 1 65 ? 11.569 -23.181 -21.524 1.00 13.55 43 GLN B CA 1
ATOM 1384 C C . GLN B 1 65 ? 10.538 -23.727 -20.505 1.00 12.82 43 GLN B C 1
ATOM 1385 O O . GLN B 1 65 ? 9.891 -22.956 -19.797 1.00 15.31 43 GLN B O 1
ATOM 1391 N N . THR B 1 66 ? 10.435 -25.066 -20.453 1.00 12.06 44 THR B N 1
ATOM 1392 C CA . THR B 1 66 ? 9.440 -25.724 -19.590 1.00 10.53 44 THR B CA 1
ATOM 1393 C C . THR B 1 66 ? 9.675 -25.338 -18.135 1.00 13.12 44 THR B C 1
ATOM 1394 O O . THR B 1 66 ? 10.819 -25.233 -17.725 1.00 13.68 44 THR B O 1
ATOM 1398 N N . LEU B 1 67 ? 8.614 -25.076 -17.386 1.00 11.72 45 LEU B N 1
ATOM 1399 C CA . LEU B 1 67 ? 8.790 -24.672 -15.966 1.00 11.31 45 LEU B CA 1
ATOM 1400 C C . LEU B 1 67 ? 7.722 -25.263 -15.081 1.00 12.89 45 LEU B C 1
ATOM 1401 O O . LEU B 1 67 ? 6.628 -25.613 -15.536 1.00 12.60 45 LEU B O 1
ATOM 1406 N N . ARG B 1 68 ? 8.046 -25.416 -13.814 1.00 13.05 46 ARG B N 1
ATOM 1407 C CA . ARG B 1 68 ? 7.104 -25.943 -12.849 1.00 13.06 46 ARG B CA 1
ATOM 1408 C C . ARG B 1 68 ? 7.247 -25.144 -11.570 1.00 12.67 46 ARG B C 1
ATOM 1409 O O . ARG B 1 68 ? 8.308 -25.215 -10.903 1.00 12.82 46 ARG B O 1
ATOM 1417 N N . TYR B 1 69 ? 6.202 -24.416 -11.239 1.00 11.05 47 TYR B N 1
ATOM 1418 C CA . TYR B 1 69 ? 6.042 -23.758 -9.931 1.00 11.31 47 TYR B CA 1
ATOM 1419 C C . TYR B 1 69 ? 5.371 -24.704 -8.993 1.00 12.69 47 TYR B C 1
ATOM 1420 O O . TYR B 1 69 ? 4.151 -24.802 -8.958 1.00 14.57 47 TYR B O 1
ATOM 1429 N N . GLY B 1 70 ? 6.152 -25.429 -8.208 1.00 13.72 48 GLY B N 1
ATOM 1430 C CA . GLY B 1 70 ? 5.603 -26.476 -7.373 1.00 14.81 48 GLY B CA 1
ATOM 1431 C C . GLY B 1 70 ? 5.193 -25.932 -6.027 1.00 15.92 48 GLY B C 1
ATOM 1432 O O . GLY B 1 70 ? 5.320 -24.766 -5.759 1.00 14.03 48 GLY B O 1
ATOM 1433 N N . ALA B 1 71 ? 4.646 -26.803 -5.192 1.00 17.70 49 ALA B N 1
ATOM 1434 C CA . ALA B 1 71 ? 4.145 -26.356 -3.907 1.00 19.66 49 ALA B CA 1
ATOM 1435 C C . ALA B 1 71 ? 5.266 -25.755 -3.064 1.00 21.47 49 ALA B C 1
ATOM 1436 O O . ALA B 1 71 ? 4.983 -24.892 -2.229 1.00 23.82 49 ALA B O 1
ATOM 1438 N N . THR B 1 72 ? 6.503 -26.217 -3.233 1.00 22.15 50 THR B N 1
ATOM 1439 C CA . THR B 1 72 ? 7.609 -25.759 -2.412 1.00 26.25 50 THR B CA 1
ATOM 1440 C C . THR B 1 72 ? 8.822 -25.197 -3.147 1.00 26.37 50 THR B C 1
ATOM 1441 O O . THR B 1 72 ? 9.754 -24.751 -2.496 1.00 26.91 50 THR B O 1
ATOM 1445 N N . GLU B 1 73 ? 8.861 -25.241 -4.484 1.00 22.54 51 GLU B N 1
ATOM 1446 C CA . GLU B 1 73 ? 10.001 -24.714 -5.197 1.00 24.01 51 GLU B CA 1
ATOM 1447 C C . GLU B 1 73 ? 9.600 -24.306 -6.616 1.00 19.38 51 GLU B C 1
ATOM 1448 O O . GLU B 1 73 ? 8.636 -24.860 -7.130 1.00 21.41 51 GLU B O 1
ATOM 1454 N N . ASN B 1 74 ? 10.455 -23.505 -7.220 1.00 14.98 52 ASN B N 1
ATOM 1455 C CA . ASN B 1 74 ? 10.301 -23.114 -8.588 1.00 15.44 52 ASN B CA 1
ATOM 1456 C C . ASN B 1 74 ? 11.390 -23.747 -9.410 1.00 16.55 52 ASN B C 1
ATOM 1457 O O . ASN B 1 74 ? 12.597 -23.538 -9.105 1.00 16.89 52 ASN B O 1
ATOM 1462 N N . LEU B 1 75 ? 11.030 -24.422 -10.502 1.00 13.27 53 LEU B N 1
ATOM 1463 C CA . LEU B 1 75 ? 12.000 -25.146 -11.318 1.00 15.70 53 LEU B CA 1
ATOM 1464 C C . LEU B 1 75 ? 11.896 -24.708 -12.756 1.00 14.35 53 LEU B C 1
ATOM 1465 O O . LEU B 1 75 ? 10.801 -24.658 -13.297 1.00 16.10 53 LEU B O 1
ATOM 1470 N N . TYR B 1 76 ? 13.019 -24.331 -13.346 1.00 12.91 54 TYR B N 1
ATOM 1471 C CA . TYR B 1 76 ? 13.110 -23.846 -14.730 1.00 11.81 54 TYR B CA 1
ATOM 1472 C C . TYR B 1 76 ? 13.881 -24.821 -15.575 1.00 12.61 54 TYR B C 1
ATOM 1473 O O . TYR B 1 76 ? 15.084 -25.105 -15.310 1.00 12.46 54 TYR B O 1
ATOM 1482 N N . GLY B 1 77 ? 13.230 -25.304 -16.628 1.00 11.41 55 GLY B N 1
ATOM 1483 C CA . GLY B 1 77 ? 13.788 -26.237 -17.579 1.00 12.07 55 GLY B CA 1
ATOM 1484 C C . GLY B 1 77 ? 13.511 -27.672 -17.247 1.00 11.32 55 GLY B C 1
ATOM 1485 O O . GLY B 1 77 ? 13.446 -28.083 -16.073 1.00 12.97 55 GLY B O 1
ATOM 1486 N N . TYR B 1 78 ? 13.382 -28.477 -18.306 1.00 12.23 56 TYR B N 1
ATOM 1487 C CA . TYR B 1 78 ? 13.099 -29.865 -18.158 1.00 12.57 56 TYR B CA 1
ATOM 1488 C C . TYR B 1 78 ? 14.178 -30.538 -17.260 1.00 13.49 56 TYR B C 1
ATOM 1489 O O . TYR B 1 78 ? 13.819 -31.338 -16.412 1.00 13.24 56 TYR B O 1
ATOM 1498 N N A GLU B 1 79 ? 15.432 -30.169 -17.431 0.50 15.04 57 GLU B N 1
ATOM 1499 N N B GLU B 1 79 ? 15.429 -30.168 -17.434 0.50 14.65 57 GLU B N 1
ATOM 1500 C CA A GLU B 1 79 ? 16.494 -30.868 -16.689 0.50 18.05 57 GLU B CA 1
ATOM 1501 C CA B GLU B 1 79 ? 16.502 -30.859 -16.707 0.50 17.31 57 GLU B CA 1
ATOM 1502 C C A GLU B 1 79 ? 16.344 -30.699 -15.191 0.50 17.38 57 GLU B C 1
ATOM 1503 C C B GLU B 1 79 ? 16.349 -30.696 -15.193 0.50 16.95 57 GLU B C 1
ATOM 1504 O O A GLU B 1 79 ? 16.460 -31.677 -14.430 0.50 17.14 57 GLU B O 1
ATOM 1505 O O B GLU B 1 79 ? 16.461 -31.675 -14.428 0.50 16.75 57 GLU B O 1
ATOM 1516 N N . ALA B 1 80 ? 15.994 -29.477 -14.776 1.00 16.61 58 ALA B N 1
ATOM 1517 C CA . ALA B 1 80 ? 15.776 -29.183 -13.344 1.00 16.65 58 ALA B CA 1
ATOM 1518 C C . ALA B 1 80 ? 14.545 -29.939 -12.812 1.00 15.14 58 ALA B C 1
ATOM 1519 O O . ALA B 1 80 ? 14.500 -30.418 -11.662 1.00 17.18 58 ALA B O 1
ATOM 1521 N N . ILE B 1 81 ? 13.497 -29.982 -13.641 1.00 15.02 59 ILE B N 1
ATOM 1522 C CA . ILE B 1 81 ? 12.261 -30.662 -13.227 1.00 15.23 59 ILE B CA 1
ATOM 1523 C C . ILE B 1 81 ? 12.497 -32.160 -13.066 1.00 17.42 59 ILE B C 1
ATOM 1524 O O . ILE B 1 81 ? 12.085 -32.761 -12.068 1.00 16.25 59 ILE B O 1
ATOM 1529 N N . ALA B 1 82 ? 13.134 -32.748 -14.069 1.00 17.92 60 ALA B N 1
ATOM 1530 C CA . ALA B 1 82 ? 13.382 -34.199 -14.037 1.00 21.49 60 ALA B CA 1
ATOM 1531 C C . ALA B 1 82 ? 14.342 -34.550 -12.903 1.00 23.31 60 ALA B C 1
ATOM 1532 O O . ALA B 1 82 ? 14.126 -35.534 -12.234 1.00 25.74 60 ALA B O 1
ATOM 1534 N N . GLY B 1 83 ? 15.311 -33.694 -12.642 1.00 25.74 61 GLY B N 1
ATOM 1535 C CA . GLY B 1 83 ? 16.216 -33.839 -11.498 1.00 31.10 61 GLY B CA 1
ATOM 1536 C C . GLY B 1 83 ? 15.546 -33.782 -10.146 1.00 30.29 61 GLY B C 1
ATOM 1537 O O . GLY B 1 83 ? 15.865 -34.556 -9.240 1.00 37.06 61 GLY B O 1
ATOM 1538 N N . PHE B 1 84 ? 14.557 -32.912 -10.018 1.00 28.25 62 PHE B N 1
ATOM 1539 C CA . PHE B 1 84 ? 13.733 -32.827 -8.837 1.00 28.27 62 PHE B CA 1
ATOM 1540 C C . PHE B 1 84 ? 12.885 -34.073 -8.648 1.00 29.45 62 PHE B C 1
ATOM 1541 O O . PHE B 1 84 ? 12.759 -34.565 -7.528 1.00 34.86 62 PHE B O 1
ATOM 1549 N N . ARG B 1 85 ? 12.279 -34.572 -9.724 1.00 27.68 63 ARG B N 1
ATOM 1550 C CA . ARG B 1 85 ? 11.394 -35.737 -9.595 1.00 30.94 63 ARG B CA 1
ATOM 1551 C C . ARG B 1 85 ? 12.144 -36.955 -8.980 1.00 36.56 63 ARG B C 1
ATOM 1552 O O . ARG B 1 85 ? 11.534 -37.755 -8.283 1.00 38.13 63 ARG B O 1
ATOM 1560 N N . ALA B 1 86 ? 13.443 -37.077 -9.264 1.00 40.97 64 ALA B N 1
ATOM 1561 C CA . ALA B 1 86 ? 14.281 -38.175 -8.737 1.00 45.40 64 ALA B CA 1
ATOM 1562 C C . ALA B 1 86 ? 14.522 -38.145 -7.218 1.00 52.78 64 ALA B C 1
ATOM 1563 O O . ALA B 1 86 ? 14.961 -39.146 -6.658 1.00 58.41 64 ALA B O 1
ATOM 1565 N N . THR B 1 87 ? 14.248 -37.022 -6.555 1.00 58.26 65 THR B N 1
ATOM 1566 C CA . THR B 1 87 ? 14.439 -36.886 -5.116 1.00 64.54 65 THR B CA 1
ATOM 1567 C C . THR B 1 87 ? 13.138 -36.791 -4.306 1.00 64.40 65 THR B C 1
ATOM 1568 O O . THR B 1 87 ? 13.158 -36.986 -3.102 1.00 68.71 65 THR B O 1
ATOM 1572 N N . ARG B 1 88 ? 12.018 -36.495 -4.967 1.00 65.48 66 ARG B N 1
ATOM 1573 C CA . ARG B 1 88 ? 10.712 -36.342 -4.342 1.00 65.39 66 ARG B CA 1
ATOM 1574 C C . ARG B 1 88 ? 10.276 -37.626 -3.631 1.00 70.42 66 ARG B C 1
ATOM 1575 O O . ARG B 1 88 ? 10.589 -38.733 -4.070 1.00 73.44 66 ARG B O 1
ATOM 1577 N N . GLU B 1 94 ? -1.377 -40.026 -1.948 1.00 60.56 72 GLU B N 1
ATOM 1578 C CA . GLU B 1 94 ? -2.716 -40.126 -2.509 1.00 54.30 72 GLU B CA 1
ATOM 1579 C C . GLU B 1 94 ? -3.477 -38.803 -2.326 1.00 48.72 72 GLU B C 1
ATOM 1580 O O . GLU B 1 94 ? -3.206 -38.030 -1.394 1.00 45.27 72 GLU B O 1
ATOM 1582 N N . ARG B 1 95 ? -4.420 -38.544 -3.221 1.00 42.79 73 ARG B N 1
ATOM 1583 C CA . ARG B 1 95 ? -5.275 -37.355 -3.089 1.00 37.57 73 ARG B CA 1
ATOM 1584 C C . ARG B 1 95 ? -6.575 -37.531 -3.815 1.00 35.37 73 ARG B C 1
ATOM 1585 O O . ARG B 1 95 ? -6.685 -38.377 -4.687 1.00 35.49 73 ARG B O 1
ATOM 1593 N N . GLU B 1 96 ? -7.548 -36.714 -3.443 1.00 32.44 74 GLU B N 1
ATOM 1594 C CA . GLU B 1 96 ? -8.854 -36.769 -4.055 1.00 39.48 74 GLU B CA 1
ATOM 1595 C C . GLU B 1 96 ? -8.995 -35.534 -4.924 1.00 32.65 74 GLU B C 1
ATOM 1596 O O . GLU B 1 96 ? -8.860 -34.443 -4.427 1.00 27.45 74 GLU B O 1
ATOM 1602 N N . ILE B 1 97 ? -9.298 -35.721 -6.198 1.00 29.53 75 ILE B N 1
ATOM 1603 C CA . ILE B 1 97 ? -9.655 -34.609 -7.059 1.00 26.88 75 ILE B CA 1
ATOM 1604 C C . ILE B 1 97 ? -11.098 -34.220 -6.841 1.00 26.93 75 ILE B C 1
ATOM 1605 O O . ILE B 1 97 ? -12.008 -35.060 -6.888 1.00 27.50 75 ILE B O 1
ATOM 1610 N N . VAL B 1 98 ? -11.332 -32.948 -6.578 1.00 23.33 76 VAL B N 1
ATOM 1611 C CA . VAL B 1 98 ? -12.629 -32.412 -6.298 1.00 27.28 76 VAL B CA 1
ATOM 1612 C C . VAL B 1 98 ? -13.275 -31.624 -7.423 1.00 27.55 76 VAL B C 1
ATOM 1613 O O . VAL B 1 98 ? -14.502 -31.481 -7.421 1.00 26.37 76 VAL B O 1
ATOM 1617 N N . ARG B 1 99 ? -12.483 -31.122 -8.386 1.00 22.40 77 ARG B N 1
ATOM 1618 C CA . ARG B 1 99 ? -13.069 -30.463 -9.549 1.00 20.77 77 ARG B CA 1
ATOM 1619 C C . ARG B 1 99 ? -12.025 -30.481 -10.634 1.00 19.46 77 ARG B C 1
ATOM 1620 O O . ARG B 1 99 ? -10.838 -30.382 -10.323 1.00 16.99 77 ARG B O 1
ATOM 1628 N N . THR B 1 100 ? -12.464 -30.597 -11.894 1.00 18.18 78 THR B N 1
ATOM 1629 C CA . THR B 1 100 ? -11.563 -30.749 -13.006 1.00 19.07 78 THR B CA 1
ATOM 1630 C C . THR B 1 100 ? -12.122 -29.912 -14.154 1.00 18.77 78 THR B C 1
ATOM 1631 O O . THR B 1 100 ? -13.303 -30.025 -14.482 1.00 17.18 78 THR B O 1
ATOM 1635 N N . VAL B 1 101 ? -11.256 -29.112 -14.780 1.00 14.98 79 VAL B N 1
ATOM 1636 C CA . VAL B 1 101 ? -11.626 -28.438 -16.007 1.00 15.69 79 VAL B CA 1
ATOM 1637 C C . VAL B 1 101 ? -10.467 -28.647 -17.019 1.00 15.14 79 VAL B C 1
ATOM 1638 O O . VAL B 1 101 ? -9.365 -28.082 -16.840 1.00 14.84 79 VAL B O 1
ATOM 1642 N N . ILE B 1 102 ? -10.713 -29.399 -18.073 1.00 14.40 80 ILE B N 1
ATOM 1643 C CA . ILE B 1 102 ? -9.787 -29.538 -19.173 1.00 14.30 80 ILE B CA 1
ATOM 1644 C C . ILE B 1 102 ? -10.437 -28.852 -20.356 1.00 14.19 80 ILE B C 1
ATOM 1645 O O . ILE B 1 102 ? -11.594 -29.118 -20.669 1.00 13.60 80 ILE B O 1
ATOM 1650 N N . THR B 1 103 ? -9.689 -27.926 -20.987 1.00 13.65 81 THR B N 1
ATOM 1651 C CA . THR B 1 103 ? -10.204 -27.206 -22.099 1.00 13.28 81 THR B CA 1
ATOM 1652 C C . THR B 1 103 ? -9.176 -27.301 -23.200 1.00 13.26 81 THR B C 1
ATOM 1653 O O . THR B 1 103 ? -7.976 -27.000 -23.002 1.00 11.60 81 THR B O 1
ATOM 1657 N N . THR B 1 104 ? -9.641 -27.584 -24.420 1.00 11.68 82 THR B N 1
ATOM 1658 C CA . THR B 1 104 ? -8.767 -27.614 -25.550 1.00 11.95 82 THR B CA 1
ATOM 1659 C C . THR B 1 104 ? -9.125 -26.490 -26.538 1.00 10.96 82 THR B C 1
ATOM 1660 O O . THR B 1 104 ? -10.311 -26.075 -26.612 1.00 10.73 82 THR B O 1
ATOM 1664 N N . TYR B 1 105 ? -8.100 -25.976 -27.220 1.00 11.39 83 TYR B N 1
ATOM 1665 C CA . TYR B 1 105 ? -8.219 -24.864 -28.160 1.00 11.13 83 TYR B CA 1
ATOM 1666 C C . TYR B 1 105 ? -7.633 -25.263 -29.475 1.00 12.09 83 TYR B C 1
ATOM 1667 O O . TYR B 1 105 ? -6.449 -25.463 -29.601 1.00 13.06 83 TYR B O 1
ATOM 1676 N N . GLY B 1 106 ? -8.495 -25.493 -30.446 1.00 15.05 84 GLY B N 1
ATOM 1677 C CA . GLY B 1 106 ? -8.031 -26.036 -31.743 1.00 14.21 84 GLY B CA 1
ATOM 1678 C C . GLY B 1 106 ? -7.535 -27.460 -31.543 1.00 14.25 84 GLY B C 1
ATOM 1679 O O . GLY B 1 106 ? -8.058 -28.160 -30.750 1.00 14.08 84 GLY B O 1
ATOM 1680 N N . HIS B 1 107 ? -6.546 -27.896 -32.301 1.00 13.82 85 HIS B N 1
ATOM 1681 C CA . HIS B 1 107 ? -6.063 -29.210 -32.326 1.00 14.96 85 HIS B CA 1
ATOM 1682 C C . HIS B 1 107 ? -4.832 -29.467 -31.507 1.00 12.74 85 HIS B C 1
ATOM 1683 O O . HIS B 1 107 ? -4.521 -30.597 -31.279 1.00 15.53 85 HIS B O 1
ATOM 1690 N N . ASP B 1 108 ? -4.097 -28.418 -31.099 1.00 12.02 86 ASP B N 1
ATOM 1691 C CA . ASP B 1 108 ? -2.752 -28.575 -30.643 1.00 11.52 86 ASP B CA 1
ATOM 1692 C C . ASP B 1 108 ? -2.461 -27.942 -29.228 1.00 10.50 86 ASP B C 1
ATOM 1693 O O . ASP B 1 108 ? -1.347 -28.012 -28.801 1.00 10.68 86 ASP B O 1
ATOM 1698 N N . PHE B 1 109 ? -3.446 -27.325 -28.582 1.00 11.61 87 PHE B N 1
ATOM 1699 C CA . PHE B 1 109 ? -3.186 -26.669 -27.316 1.00 11.22 87 PHE B CA 1
ATOM 1700 C C . PHE B 1 109 ? -4.315 -26.943 -26.310 1.00 15.14 87 PHE B C 1
ATOM 1701 O O . PHE B 1 109 ? -5.446 -27.198 -26.680 1.00 14.13 87 PHE B O 1
ATOM 1709 N N . ALA B 1 110 ? -3.994 -26.900 -25.023 1.00 11.13 88 ALA B N 1
ATOM 1710 C CA . ALA B 1 110 ? -4.962 -27.216 -23.989 1.00 12.37 88 ALA B CA 1
ATOM 1711 C C . ALA B 1 110 ? -4.498 -26.718 -22.623 1.00 10.34 88 ALA B C 1
ATOM 1712 O O . ALA B 1 110 ? -3.273 -26.472 -22.412 1.00 11.19 88 ALA B O 1
ATOM 1714 N N . THR B 1 111 ? -5.453 -26.557 -21.728 1.00 11.55 89 THR B N 1
ATOM 1715 C CA . THR B 1 111 ? -5.170 -26.323 -20.305 1.00 10.60 89 THR B CA 1
ATOM 1716 C C . THR B 1 111 ? -5.859 -27.402 -19.497 1.00 12.08 89 THR B C 1
ATOM 1717 O O . THR B 1 111 ? -6.919 -27.894 -19.891 1.00 10.53 89 THR B O 1
ATOM 1721 N N . ALA B 1 112 ? -5.287 -27.758 -18.346 1.00 11.24 90 ALA B N 1
ATOM 1722 C CA . ALA B 1 112 ? -5.925 -28.700 -17.434 1.00 11.45 90 ALA B CA 1
ATOM 1723 C C . ALA B 1 112 ? -5.754 -28.086 -16.027 1.00 12.05 90 ALA B C 1
ATOM 1724 O O . ALA B 1 112 ? -4.626 -27.802 -15.601 1.00 13.39 90 ALA B O 1
ATOM 1726 N N . ASN B 1 113 ? -6.882 -27.900 -15.348 1.00 11.02 91 ASN B N 1
ATOM 1727 C CA . ASN B 1 113 ? -6.917 -27.353 -13.990 1.00 11.56 91 ASN B CA 1
ATOM 1728 C C . ASN B 1 113 ? -7.687 -28.237 -13.066 1.00 14.11 91 ASN B C 1
ATOM 1729 O O . ASN B 1 113 ? -8.795 -28.616 -13.416 1.00 13.99 91 ASN B O 1
ATOM 1734 N N . ILE B 1 114 ? -7.160 -28.497 -11.857 1.00 13.20 92 ILE B N 1
ATOM 1735 C CA . ILE B 1 114 ? -7.872 -29.346 -10.911 1.00 13.77 92 ILE B CA 1
ATOM 1736 C C . ILE B 1 114 ? -7.762 -28.683 -9.575 1.00 13.80 92 ILE B C 1
ATOM 1737 O O . ILE B 1 114 ? -6.779 -27.982 -9.235 1.00 14.73 92 ILE B O 1
ATOM 1742 N N . GLU B 1 115 ? -8.775 -28.957 -8.781 1.00 15.23 93 GLU B N 1
ATOM 1743 C CA . GLU B 1 115 ? -8.694 -28.736 -7.323 1.00 16.15 93 GLU B CA 1
ATOM 1744 C C . GLU B 1 115 ? -8.577 -30.111 -6.681 1.00 17.61 93 GLU B C 1
ATOM 1745 O O . GLU B 1 115 ? -9.192 -31.079 -7.123 1.00 15.53 93 GLU B O 1
ATOM 1751 N N . PHE B 1 116 ? -7.878 -30.196 -5.555 1.00 17.17 94 PHE B N 1
ATOM 1752 C CA . PHE B 1 116 ? -7.677 -31.502 -4.946 1.00 17.92 94 PHE B CA 1
ATOM 1753 C C . PHE B 1 116 ? -7.596 -31.318 -3.426 1.00 21.81 94 PHE B C 1
ATOM 1754 O O . PHE B 1 116 ? -7.391 -30.201 -2.949 1.00 21.40 94 PHE B O 1
ATOM 1762 N N . ARG B 1 117 ? -7.749 -32.426 -2.716 1.00 24.89 95 ARG B N 1
ATOM 1763 C CA . ARG B 1 117 ? -7.578 -32.418 -1.249 1.00 30.59 95 ARG B CA 1
ATOM 1764 C C . ARG B 1 117 ? -6.935 -33.699 -0.759 1.00 34.22 95 ARG B C 1
ATOM 1765 O O . ARG B 1 117 ? -7.065 -34.751 -1.370 1.00 29.40 95 ARG B O 1
ATOM 1773 N N . ARG B 1 118 ? -6.228 -33.599 0.359 1.00 36.12 96 ARG B N 1
ATOM 1774 C CA . ARG B 1 118 ? -5.479 -34.760 0.910 1.00 47.97 96 ARG B CA 1
ATOM 1775 C C . ARG B 1 118 ? -5.889 -34.974 2.346 1.00 50.88 96 ARG B C 1
ATOM 1776 O O . ARG B 1 118 ? -7.070 -34.927 2.671 1.00 51.89 96 ARG B O 1
ATOM 1784 N N . HIS B 1 121 ? -4.329 -33.323 5.822 1.00 72.90 99 HIS B N 1
ATOM 1785 C CA . HIS B 1 121 ? -4.436 -31.870 5.713 1.00 73.33 99 HIS B CA 1
ATOM 1786 C C . HIS B 1 121 ? -5.850 -31.489 5.286 1.00 73.62 99 HIS B C 1
ATOM 1787 O O . HIS B 1 121 ? -6.116 -31.375 4.093 1.00 78.72 99 HIS B O 1
ATOM 1789 N N . SER B 1 122 ? -6.759 -31.461 6.247 1.00 70.96 100 SER B N 1
ATOM 1790 C CA . SER B 1 122 ? -8.152 -31.178 5.946 1.00 63.73 100 SER B CA 1
ATOM 1791 C C . SER B 1 122 ? -8.439 -29.709 5.765 1.00 58.73 100 SER B C 1
ATOM 1792 O O . SER B 1 122 ? -9.535 -29.376 5.277 1.00 59.17 100 SER B O 1
ATOM 1795 N N . GLN B 1 123 ? -7.546 -28.831 6.193 1.00 47.21 101 GLN B N 1
ATOM 1796 C CA . GLN B 1 123 ? -7.875 -27.420 6.195 1.00 46.49 101 GLN B CA 1
ATOM 1797 C C . GLN B 1 123 ? -7.485 -26.762 4.845 1.00 43.81 101 GLN B C 1
ATOM 1798 O O . GLN B 1 123 ? -7.891 -25.618 4.557 1.00 42.45 101 GLN B O 1
ATOM 1800 N N . LEU B 1 124 ? -6.730 -27.484 4.011 1.00 37.31 102 LEU B N 1
ATOM 1801 C CA . LEU B 1 124 ? -6.169 -26.882 2.784 1.00 34.80 102 LEU B CA 1
ATOM 1802 C C . LEU B 1 124 ? -6.790 -27.502 1.538 1.00 32.86 102 LEU B C 1
ATOM 1803 O O . LEU B 1 124 ? -7.201 -28.643 1.560 1.00 31.74 102 LEU B O 1
ATOM 1808 N N . THR B 1 125 ? -6.919 -26.688 0.496 1.00 28.30 103 THR B N 1
ATOM 1809 C CA . THR B 1 125 ? -7.393 -27.142 -0.807 1.00 27.08 103 THR B CA 1
ATOM 1810 C C . THR B 1 125 ? -6.226 -26.854 -1.783 1.00 22.21 103 THR B C 1
ATOM 1811 O O . THR B 1 125 ? -5.668 -25.755 -1.803 1.00 26.00 103 THR B O 1
ATOM 1815 N N . GLY B 1 126 ? -5.893 -27.867 -2.567 1.00 19.51 104 GLY B N 1
ATOM 1816 C CA . GLY B 1 126 ? -4.817 -27.780 -3.521 1.00 17.33 104 GLY B CA 1
ATOM 1817 C C . GLY B 1 126 ? -5.364 -27.396 -4.917 1.00 15.96 104 GLY B C 1
ATOM 1818 O O . GLY B 1 126 ? -6.531 -27.637 -5.238 1.00 15.06 104 GLY B O 1
ATOM 1819 N N . ARG B 1 127 ? -4.525 -26.657 -5.661 1.00 14.17 105 ARG B N 1
ATOM 1820 C CA . ARG B 1 127 ? -4.816 -26.359 -7.071 1.00 13.96 105 ARG B CA 1
ATOM 1821 C C . ARG B 1 127 ? -3.632 -26.827 -7.872 1.00 12.36 105 ARG B C 1
ATOM 1822 O O . ARG B 1 127 ? -2.486 -26.604 -7.512 1.00 12.54 105 ARG B O 1
ATOM 1830 N N . GLN B 1 128 ? -3.904 -27.398 -9.045 1.00 12.88 106 GLN B N 1
ATOM 1831 C CA . GLN B 1 128 ? -2.836 -27.761 -9.976 1.00 13.32 106 GLN B CA 1
ATOM 1832 C C . GLN B 1 128 ? -3.254 -27.322 -11.348 1.00 12.03 106 GLN B C 1
ATOM 1833 O O . GLN B 1 128 ? -4.336 -27.648 -11.771 1.00 12.42 106 GLN B O 1
ATOM 1839 N N A SER B 1 129 ? -2.411 -26.507 -12.003 0.38 11.60 107 SER B N 1
ATOM 1840 N N B SER B 1 129 ? -2.422 -26.489 -12.002 0.62 11.65 107 SER B N 1
ATOM 1841 C CA A SER B 1 129 ? -2.687 -25.978 -13.342 0.38 11.12 107 SER B CA 1
ATOM 1842 C CA B SER B 1 129 ? -2.690 -25.971 -13.342 0.62 11.22 107 SER B CA 1
ATOM 1843 C C A SER B 1 129 ? -1.597 -26.425 -14.266 0.38 11.75 107 SER B C 1
ATOM 1844 C C B SER B 1 129 ? -1.600 -26.420 -14.266 0.62 12.01 107 SER B C 1
ATOM 1845 O O A SER B 1 129 ? -0.421 -26.440 -13.879 0.38 10.98 107 SER B O 1
ATOM 1846 O O B SER B 1 129 ? -0.419 -26.426 -13.885 0.62 10.71 107 SER B O 1
ATOM 1851 N N . GLN B 1 130 ? -1.989 -26.801 -15.498 1.00 11.82 108 GLN B N 1
ATOM 1852 C CA . GLN B 1 130 ? -1.056 -27.225 -16.518 1.00 11.58 108 GLN B CA 1
ATOM 1853 C C . GLN B 1 130 ? -1.508 -26.620 -17.862 1.00 11.13 108 GLN B C 1
ATOM 1854 O O . GLN B 1 130 ? -2.700 -26.443 -18.101 1.00 10.29 108 GLN B O 1
ATOM 1860 N N . THR B 1 131 ? -0.530 -26.299 -18.710 1.00 10.85 109 THR B N 1
ATOM 1861 C CA . THR B 1 131 ? -0.750 -26.033 -20.113 1.00 10.25 109 THR B CA 1
ATOM 1862 C C . THR B 1 131 ? -0.072 -27.132 -20.911 1.00 9.73 109 THR B C 1
ATOM 1863 O O . THR B 1 131 ? 1.086 -27.486 -20.615 1.00 9.06 109 THR B O 1
ATOM 1867 N N . TRP B 1 132 ? -0.801 -27.670 -21.901 1.00 10.87 110 TRP B N 1
ATOM 1868 C CA . TRP B 1 132 ? -0.336 -28.766 -22.729 1.00 10.54 110 TRP B CA 1
ATOM 1869 C C . TRP B 1 132 ? -0.256 -28.352 -24.173 1.00 10.63 110 TRP B C 1
ATOM 1870 O O . TRP B 1 132 ? -1.143 -27.613 -24.674 1.00 9.54 110 TRP B O 1
ATOM 1881 N N . MET B 1 133 ? 0.724 -28.930 -24.881 1.00 9.41 111 MET B N 1
ATOM 1882 C CA . MET B 1 133 ? 0.888 -28.654 -26.339 1.00 11.07 111 MET B CA 1
ATOM 1883 C C . MET B 1 133 ? 1.119 -29.983 -27.068 1.00 12.00 111 MET B C 1
ATOM 1884 O O . MET B 1 133 ? 1.880 -30.871 -26.527 1.00 11.07 111 MET B O 1
ATOM 1889 N N . ARG B 1 134 ? 0.552 -30.083 -28.259 1.00 11.53 112 ARG B N 1
ATOM 1890 C CA . ARG B 1 134 ? 0.830 -31.261 -29.121 1.00 12.24 112 ARG B CA 1
ATOM 1891 C C . ARG B 1 134 ? 2.161 -31.144 -29.811 1.00 13.52 112 ARG B C 1
ATOM 1892 O O . ARG B 1 134 ? 2.397 -30.268 -30.681 1.00 13.77 112 ARG B O 1
ATOM 1900 N N . THR B 1 135 ? 3.129 -31.929 -29.344 1.00 13.89 113 THR B N 1
ATOM 1901 C CA . THR B 1 135 ? 4.468 -31.956 -29.930 1.00 14.86 113 THR B CA 1
ATOM 1902 C C . THR B 1 135 ? 4.576 -33.115 -30.925 1.00 14.09 113 THR B C 1
ATOM 1903 O O . THR B 1 135 ? 3.673 -33.919 -31.043 1.00 15.36 113 THR B O 1
ATOM 1907 N N . SER B 1 136 ? 5.731 -33.185 -31.592 1.00 18.32 114 SER B N 1
ATOM 1908 C CA . SER B 1 136 ? 5.950 -34.291 -32.545 1.00 18.55 114 SER B CA 1
ATOM 1909 C C . SER B 1 136 ? 6.146 -35.634 -31.845 1.00 16.97 114 SER B C 1
ATOM 1910 O O . SER B 1 136 ? 6.037 -36.690 -32.515 1.00 17.13 114 SER B O 1
ATOM 1913 N N . GLN B 1 137 ? 6.242 -35.664 -30.498 1.00 15.23 115 GLN B N 1
ATOM 1914 C CA . GLN B 1 137 ? 6.208 -36.912 -29.780 1.00 15.65 115 GLN B CA 1
ATOM 1915 C C . GLN B 1 137 ? 4.941 -37.076 -28.927 1.00 15.33 115 GLN B C 1
ATOM 1916 O O . GLN B 1 137 ? 4.831 -37.972 -28.078 1.00 17.99 115 GLN B O 1
ATOM 1922 N N . GLY B 1 138 ? 3.913 -36.232 -29.167 1.00 13.54 116 GLY B N 1
ATOM 1923 C CA . GLY B 1 138 ? 2.708 -36.294 -28.391 1.00 13.97 116 GLY B CA 1
ATOM 1924 C C . GLY B 1 138 ? 2.448 -35.078 -27.514 1.00 13.29 116 GLY B C 1
ATOM 1925 O O . GLY B 1 138 ? 3.195 -34.095 -27.535 1.00 10.31 116 GLY B O 1
ATOM 1926 N N . TRP B 1 139 ? 1.354 -35.169 -26.781 1.00 13.37 117 TRP B N 1
ATOM 1927 C CA . TRP B 1 139 ? 0.951 -34.098 -25.863 1.00 12.51 117 TRP B CA 1
ATOM 1928 C C . TRP B 1 139 ? 1.928 -34.012 -24.692 1.00 13.16 117 TRP B C 1
ATOM 1929 O O . TRP B 1 139 ? 2.271 -35.005 -24.100 1.00 10.05 117 TRP B O 1
ATOM 1940 N N . ARG B 1 140 ? 2.424 -32.780 -24.438 1.00 11.94 118 ARG B N 1
ATOM 1941 C CA . ARG B 1 140 ? 3.371 -32.541 -23.335 1.00 13.17 118 ARG B CA 1
ATOM 1942 C C . ARG B 1 140 ? 2.975 -31.300 -22.538 1.00 12.56 118 ARG B C 1
ATOM 1943 O O . ARG B 1 140 ? 2.388 -30.385 -23.077 1.00 12.34 118 ARG B O 1
ATOM 1951 N N . VAL B 1 141 ? 3.299 -31.294 -21.253 1.00 11.09 119 VAL B N 1
ATOM 1952 C CA . VAL B 1 141 ? 3.090 -30.137 -20.409 1.00 10.64 119 VAL B CA 1
ATOM 1953 C C . VAL B 1 141 ? 4.214 -29.136 -20.614 1.00 10.18 119 VAL B C 1
ATOM 1954 O O . VAL B 1 141 ? 5.387 -29.465 -20.433 1.00 9.72 119 VAL B O 1
ATOM 1958 N N . VAL B 1 142 ? 3.849 -27.897 -20.956 1.00 9.84 120 VAL B N 1
ATOM 1959 C CA . VAL B 1 142 ? 4.850 -26.829 -21.229 1.00 9.84 120 VAL B CA 1
ATOM 1960 C C . VAL B 1 142 ? 5.070 -25.942 -19.987 1.00 10.15 120 VAL B C 1
ATOM 1961 O O . VAL B 1 142 ? 6.062 -25.207 -19.952 1.00 11.92 120 VAL B O 1
ATOM 1965 N N . ALA B 1 143 ? 4.110 -25.935 -19.030 1.00 9.93 121 ALA B N 1
ATOM 1966 C CA . ALA B 1 143 ? 4.195 -25.120 -17.811 1.00 9.99 121 ALA B CA 1
ATOM 1967 C C . ALA B 1 143 ? 3.207 -25.621 -16.806 1.00 9.38 121 ALA B C 1
ATOM 1968 O O . ALA B 1 143 ? 2.085 -26.034 -17.164 1.00 9.17 121 ALA B O 1
ATOM 1970 N N . ALA B 1 144 ? 3.571 -25.592 -15.522 1.00 9.40 122 ALA B N 1
ATOM 1971 C CA . ALA B 1 144 ? 2.656 -26.045 -14.500 1.00 9.92 122 ALA B CA 1
ATOM 1972 C C . ALA B 1 144 ? 2.864 -25.264 -13.216 1.00 10.46 122 ALA B C 1
ATOM 1973 O O . ALA B 1 144 ? 3.931 -24.626 -13.044 1.00 10.19 122 ALA B O 1
ATOM 1975 N N . HIS B 1 145 ? 1.820 -25.233 -12.403 1.00 10.54 123 HIS B N 1
ATOM 1976 C CA . HIS B 1 145 ? 1.795 -24.470 -11.104 1.00 10.55 123 HIS B CA 1
ATOM 1977 C C . HIS B 1 145 ? 0.931 -25.251 -10.150 1.00 10.63 123 HIS B C 1
ATOM 1978 O O . HIS B 1 145 ? -0.215 -25.601 -10.462 1.00 10.53 123 HIS B O 1
ATOM 1985 N N . VAL B 1 146 ? 1.435 -25.446 -8.927 1.00 12.40 124 VAL B N 1
ATOM 1986 C CA . VAL B 1 146 ? 0.720 -26.156 -7.884 1.00 13.35 124 VAL B CA 1
ATOM 1987 C C . VAL B 1 146 ? 0.837 -25.331 -6.608 1.00 13.78 124 VAL B C 1
ATOM 1988 O O . VAL B 1 146 ? 1.913 -24.782 -6.284 1.00 13.50 124 VAL B O 1
ATOM 1992 N N . SER B 1 147 ? -0.288 -25.196 -5.910 1.00 13.33 125 SER B N 1
ATOM 1993 C CA . SER B 1 147 ? -0.295 -24.475 -4.638 1.00 15.28 125 SER B CA 1
ATOM 1994 C C . SER B 1 147 ? -1.441 -24.929 -3.772 1.00 16.61 125 SER B C 1
ATOM 1995 O O . SER B 1 147 ? -2.437 -25.445 -4.256 1.00 16.89 125 SER B O 1
ATOM 1998 N N . LEU B 1 148 ? -1.316 -24.709 -2.459 1.00 19.99 126 LEU B N 1
ATOM 1999 C CA . LEU B 1 148 ? -2.382 -25.093 -1.514 1.00 22.67 126 LEU B CA 1
ATOM 2000 C C . LEU B 1 148 ? -2.773 -23.868 -0.733 1.00 24.37 126 LEU B C 1
ATOM 2001 O O . LEU B 1 148 ? -1.879 -23.111 -0.330 1.00 23.96 126 LEU B O 1
ATOM 2006 N N . ILE B 1 149 ? -4.073 -23.619 -0.605 1.00 24.14 127 ILE B N 1
ATOM 2007 C CA . ILE B 1 149 ? -4.588 -22.491 0.186 1.00 27.83 127 ILE B CA 1
ATOM 2008 C C . ILE B 1 149 ? -5.683 -22.952 1.141 1.00 30.41 127 ILE B C 1
ATOM 2009 O O . ILE B 1 149 ? -6.134 -24.050 1.052 1.00 28.13 127 ILE B O 1
ATOM 2014 N N . ALA B 1 150 ? -6.088 -22.125 2.094 1.00 32.56 128 ALA B N 1
ATOM 2015 C CA . ALA B 1 150 ? -7.213 -22.454 2.972 1.00 40.31 128 ALA B CA 1
ATOM 2016 C C . ALA B 1 150 ? -8.577 -22.260 2.335 1.00 41.51 128 ALA B C 1
ATOM 2017 O O . ALA B 1 150 ? -8.816 -21.209 1.762 1.00 48.00 128 ALA B O 1
ATOM 2019 N N . LEU C 1 24 ? 27.308 -2.716 -15.180 1.00 39.16 2 LEU C N 1
ATOM 2020 C CA . LEU C 1 24 ? 26.162 -2.857 -16.162 1.00 37.07 2 LEU C CA 1
ATOM 2021 C C . LEU C 1 24 ? 26.047 -4.234 -16.773 1.00 33.59 2 LEU C C 1
ATOM 2022 O O . LEU C 1 24 ? 24.977 -4.750 -16.917 1.00 27.14 2 LEU C O 1
ATOM 2027 N N . GLU C 1 25 ? 27.178 -4.786 -17.162 1.00 29.04 3 GLU C N 1
ATOM 2028 C CA . GLU C 1 25 ? 27.298 -6.145 -17.711 1.00 30.42 3 GLU C CA 1
ATOM 2029 C C . GLU C 1 25 ? 26.835 -7.255 -16.768 1.00 30.45 3 GLU C C 1
ATOM 2030 O O . GLU C 1 25 ? 26.563 -8.339 -17.231 1.00 31.24 3 GLU C O 1
ATOM 2036 N N . MET C 1 26 ? 26.683 -6.986 -15.497 1.00 33.80 4 MET C N 1
ATOM 2037 C CA . MET C 1 26 ? 26.076 -7.858 -14.526 1.00 34.61 4 MET C CA 1
ATOM 2038 C C . MET C 1 26 ? 24.546 -7.727 -14.407 1.00 33.15 4 MET C C 1
ATOM 2039 O O . MET C 1 26 ? 23.922 -8.471 -13.661 1.00 29.30 4 MET C O 1
ATOM 2044 N N . GLN C 1 27 ? 23.987 -6.758 -15.142 1.00 25.70 5 GLN C N 1
ATOM 2045 C CA . GLN C 1 27 ? 22.563 -6.423 -15.111 1.00 21.06 5 GLN C CA 1
ATOM 2046 C C . GLN C 1 27 ? 21.960 -6.370 -16.547 1.00 17.77 5 GLN C C 1
ATOM 2047 O O . GLN C 1 27 ? 21.288 -5.389 -16.931 1.00 15.57 5 GLN C O 1
ATOM 2053 N N . ILE C 1 28 ? 22.224 -7.396 -17.321 1.00 14.47 6 ILE C N 1
ATOM 2054 C CA . ILE C 1 28 ? 21.657 -7.515 -18.626 1.00 13.74 6 ILE C CA 1
ATOM 2055 C C . ILE C 1 28 ? 20.293 -8.128 -18.611 1.00 15.33 6 ILE C C 1
ATOM 2056 O O . ILE C 1 28 ? 20.060 -9.195 -17.927 1.00 14.04 6 ILE C O 1
ATOM 2061 N N . ASN C 1 29 ? 19.375 -7.557 -19.435 1.00 10.94 7 ASN C N 1
ATOM 2062 C CA . ASN C 1 29 ? 18.007 -8.064 -19.478 1.00 13.45 7 ASN C CA 1
ATOM 2063 C C . ASN C 1 29 ? 17.316 -8.322 -18.120 1.00 14.53 7 ASN C C 1
ATOM 2064 O O . ASN C 1 29 ? 16.638 -9.310 -17.927 1.00 16.96 7 ASN C O 1
ATOM 2069 N N . LEU C 1 30 ? 17.475 -7.388 -17.183 1.00 13.59 8 LEU C N 1
ATOM 2070 C CA . LEU C 1 30 ? 16.664 -7.449 -16.024 1.00 14.67 8 LEU C CA 1
ATOM 2071 C C . LEU C 1 30 ? 15.133 -7.513 -16.386 1.00 13.57 8 LEU C C 1
ATOM 2072 O O . LEU C 1 30 ? 14.629 -6.889 -17.233 1.00 13.07 8 LEU C O 1
ATOM 2077 N N . PRO C 1 31 ? 14.398 -8.316 -15.686 1.00 14.00 9 PRO C N 1
ATOM 2078 C CA . PRO C 1 31 ? 13.098 -8.647 -16.275 1.00 15.15 9 PRO C CA 1
ATOM 2079 C C . PRO C 1 31 ? 12.075 -7.529 -16.334 1.00 14.60 9 PRO C C 1
ATOM 2080 O O . PRO C 1 31 ? 11.411 -7.380 -17.368 1.00 17.37 9 PRO C O 1
ATOM 2084 N N . GLU C 1 32 ? 11.953 -6.688 -15.304 1.00 15.41 10 GLU C N 1
ATOM 2085 C CA . GLU C 1 32 ? 10.981 -5.564 -15.415 1.00 19.52 10 GLU C CA 1
ATOM 2086 C C . GLU C 1 32 ? 11.406 -4.560 -16.497 1.00 16.67 10 GLU C C 1
ATOM 2087 O O . GLU C 1 32 ? 10.566 -4.061 -17.222 1.00 18.84 10 GLU C O 1
ATOM 2093 N N . VAL C 1 33 ? 12.693 -4.287 -16.579 1.00 14.74 11 VAL C N 1
ATOM 2094 C CA . VAL C 1 33 ? 13.298 -3.359 -17.479 1.00 13.36 11 VAL C CA 1
ATOM 2095 C C . VAL C 1 33 ? 13.080 -3.879 -18.944 1.00 12.46 11 VAL C C 1
ATOM 2096 O O . VAL C 1 33 ? 12.600 -3.111 -19.784 1.00 13.74 11 VAL C O 1
ATOM 2100 N N . HIS C 1 34 ? 13.440 -5.139 -19.205 1.00 12.31 12 HIS C N 1
ATOM 2101 C CA . HIS C 1 34 ? 13.324 -5.732 -20.495 1.00 10.52 12 HIS C CA 1
ATOM 2102 C C . HIS C 1 34 ? 11.837 -5.692 -20.976 1.00 11.76 12 HIS C C 1
ATOM 2103 O O . HIS C 1 34 ? 11.536 -5.419 -22.187 1.00 12.39 12 HIS C O 1
ATOM 2110 N N . ALA C 1 35 ? 10.932 -6.038 -20.052 1.00 11.82 13 ALA C N 1
ATOM 2111 C CA . ALA C 1 35 ? 9.528 -6.001 -20.478 1.00 12.58 13 ALA C CA 1
ATOM 2112 C C . ALA C 1 35 ? 9.014 -4.623 -20.736 1.00 13.06 13 ALA C C 1
ATOM 2113 O O . ALA C 1 35 ? 8.295 -4.404 -21.749 1.00 13.85 13 ALA C O 1
ATOM 2115 N N . GLU C 1 36 ? 9.370 -3.674 -19.877 1.00 13.16 14 GLU C N 1
ATOM 2116 C CA . GLU C 1 36 ? 9.036 -2.236 -20.183 1.00 16.06 14 GLU C CA 1
ATOM 2117 C C . GLU C 1 36 ? 9.515 -1.741 -21.508 1.00 14.96 14 GLU C C 1
ATOM 2118 O O . GLU C 1 36 ? 8.781 -1.061 -22.139 1.00 12.25 14 GLU C O 1
ATOM 2124 N N . VAL C 1 37 ? 10.790 -1.984 -21.849 1.00 13.73 15 VAL C N 1
ATOM 2125 C CA . VAL C 1 37 ? 11.339 -1.488 -23.148 1.00 13.30 15 VAL C CA 1
ATOM 2126 C C . VAL C 1 37 ? 10.667 -2.173 -24.278 1.00 13.07 15 VAL C C 1
ATOM 2127 O O . VAL C 1 37 ? 10.256 -1.523 -25.233 1.00 12.29 15 VAL C O 1
ATOM 2131 N N . THR C 1 38 ? 10.401 -3.473 -24.127 1.00 12.05 16 THR C N 1
ATOM 2132 C CA . THR C 1 38 ? 9.668 -4.200 -25.133 1.00 10.62 16 THR C CA 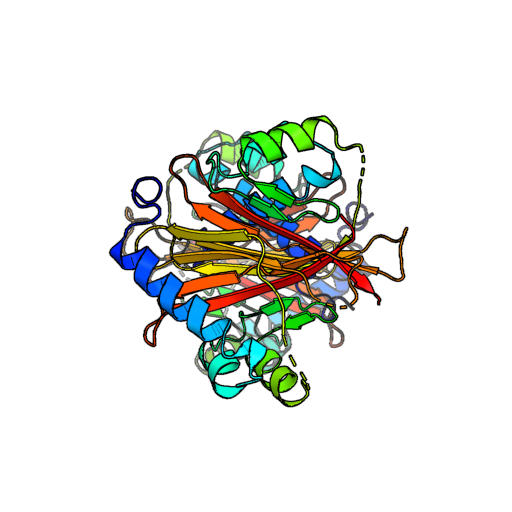1
ATOM 2133 C C . THR C 1 38 ? 8.312 -3.526 -25.436 1.00 10.33 16 THR C C 1
ATOM 2134 O O . THR C 1 38 ? 7.898 -3.370 -26.610 1.00 10.47 16 THR C O 1
ATOM 2138 N N . ALA C 1 39 ? 7.576 -3.196 -24.381 1.00 10.14 17 ALA C N 1
ATOM 2139 C CA . ALA C 1 39 ? 6.208 -2.579 -24.558 1.00 10.94 17 ALA C CA 1
ATOM 2140 C C . ALA C 1 39 ? 6.323 -1.265 -25.299 1.00 11.22 17 ALA C C 1
ATOM 2141 O O . ALA C 1 39 ? 5.518 -0.955 -26.112 1.00 13.31 17 ALA C O 1
ATOM 2143 N N . GLN C 1 40 ? 7.340 -0.434 -25.005 1.00 12.16 18 GLN C N 1
ATOM 2144 C CA . GLN C 1 40 ? 7.523 0.811 -25.716 1.00 13.40 18 GLN C CA 1
ATOM 2145 C C . GLN C 1 40 ? 7.919 0.618 -27.143 1.00 12.57 18 GLN C C 1
ATOM 2146 O O . GLN C 1 40 ? 7.456 1.317 -28.051 1.00 11.74 18 GLN C O 1
ATOM 2152 N N . PHE C 1 41 ? 8.777 -0.386 -27.370 1.00 11.98 19 PHE C N 1
ATOM 2153 C CA . PHE C 1 41 ? 9.126 -0.719 -28.734 1.00 11.82 19 PHE C CA 1
ATOM 2154 C C . PHE C 1 41 ? 7.917 -1.088 -29.559 1.00 11.64 19 PHE C C 1
ATOM 2155 O O . PHE C 1 41 ? 7.808 -0.748 -30.744 1.00 12.50 19 PHE C O 1
ATOM 2163 N N . VAL C 1 42 ? 7.033 -1.911 -29.005 1.00 10.74 20 VAL C N 1
ATOM 2164 C CA . VAL C 1 42 ? 5.782 -2.304 -29.679 1.00 11.72 20 VAL C CA 1
ATOM 2165 C C . VAL C 1 42 ? 4.926 -1.089 -29.958 1.00 11.34 20 VAL C C 1
ATOM 2166 O O . VAL C 1 42 ? 4.339 -0.974 -31.036 1.00 12.06 20 VAL C O 1
ATOM 2170 N N . ARG C 1 43 ? 4.827 -0.193 -29.005 1.00 12.24 21 ARG C N 1
ATOM 2171 C CA . ARG C 1 43 ? 4.121 1.095 -29.299 1.00 14.25 21 ARG C CA 1
ATOM 2172 C C . ARG C 1 43 ? 4.718 1.824 -30.470 1.00 13.13 21 ARG C C 1
ATOM 2173 O O . ARG C 1 43 ? 3.994 2.368 -31.318 1.00 13.09 21 ARG C O 1
ATOM 2181 N N . TYR C 1 44 ? 6.052 1.857 -30.529 1.00 11.69 22 TYR C N 1
ATOM 2182 C CA . TYR C 1 44 ? 6.721 2.523 -31.629 1.00 12.35 22 TYR C CA 1
ATOM 2183 C C . TYR C 1 44 ? 6.365 1.855 -32.965 1.00 13.08 22 TYR C C 1
ATOM 2184 O O . TYR C 1 44 ? 6.018 2.515 -33.965 1.00 12.94 22 TYR C O 1
ATOM 2193 N N . GLU C 1 45 ? 6.476 0.530 -32.974 1.00 12.41 23 GLU C N 1
ATOM 2194 C CA . GLU C 1 45 ? 6.227 -0.217 -34.232 1.00 14.88 23 GLU C CA 1
ATOM 2195 C C . GLU C 1 45 ? 4.768 -0.029 -34.739 1.00 15.76 23 GLU C C 1
ATOM 2196 O O . GLU C 1 45 ? 4.548 0.115 -35.939 1.00 16.60 23 GLU C O 1
ATOM 2202 N N A LYS C 1 46 ? 3.798 -0.027 -33.832 0.50 15.15 24 LYS C N 1
ATOM 2203 N N B LYS C 1 46 ? 3.801 -0.030 -33.837 0.50 14.86 24 LYS C N 1
ATOM 2204 C CA A LYS C 1 46 ? 2.392 0.187 -34.219 0.50 17.07 24 LYS C CA 1
ATOM 2205 C CA B LYS C 1 46 ? 2.401 0.191 -34.230 0.50 16.58 24 LYS C CA 1
ATOM 2206 C C A LYS C 1 46 ? 2.179 1.606 -34.703 0.50 17.02 24 LYS C C 1
ATOM 2207 C C B LYS C 1 46 ? 2.180 1.608 -34.705 0.50 16.73 24 LYS C C 1
ATOM 2208 O O A LYS C 1 46 ? 1.431 1.795 -35.655 0.50 18.15 24 LYS C O 1
ATOM 2209 O O B LYS C 1 46 ? 1.424 1.802 -35.652 0.50 17.85 24 LYS C O 1
ATOM 2220 N N . ALA C 1 47 ? 2.849 2.586 -34.089 1.00 15.43 25 ALA C N 1
ATOM 2221 C CA . ALA C 1 47 ? 2.743 3.975 -34.535 1.00 15.07 25 ALA C CA 1
ATOM 2222 C C . ALA C 1 47 ? 3.356 4.114 -35.913 1.00 16.06 25 ALA C C 1
ATOM 2223 O O . ALA C 1 47 ? 2.851 4.841 -36.745 1.00 16.20 25 ALA C O 1
ATOM 2225 N N . LEU C 1 48 ? 4.450 3.403 -36.166 1.00 15.17 26 LEU C N 1
ATOM 2226 C CA . LEU C 1 48 ? 5.129 3.538 -37.457 1.00 19.72 26 LEU C CA 1
ATOM 2227 C C . LEU C 1 48 ? 4.225 3.003 -38.530 1.00 20.87 26 LEU C C 1
ATOM 2228 O O . LEU C 1 48 ? 4.063 3.655 -39.563 1.00 24.84 26 LEU C O 1
ATOM 2233 N N . THR C 1 49 ? 3.590 1.866 -38.302 1.00 22.95 27 THR C N 1
ATOM 2234 C CA . THR C 1 49 ? 2.831 1.250 -39.368 1.00 27.13 27 THR C CA 1
ATOM 2235 C C . THR C 1 49 ? 1.465 1.931 -39.582 1.00 26.03 27 THR C C 1
ATOM 2236 O O . THR C 1 49 ? 0.954 1.901 -40.700 1.00 30.03 27 THR C O 1
ATOM 2240 N N . SER C 1 50 ? 0.918 2.612 -38.573 1.00 23.31 28 SER C N 1
ATOM 2241 C CA . SER C 1 50 ? -0.264 3.474 -38.742 1.00 24.50 28 SER C CA 1
ATOM 2242 C C . SER C 1 50 ? 0.016 4.966 -38.990 1.00 22.15 28 SER C C 1
ATOM 2243 O O . SER C 1 50 ? -0.944 5.755 -39.063 1.00 27.49 28 SER C O 1
ATOM 2246 N N . ASN C 1 51 ? 1.272 5.365 -39.133 1.00 21.82 29 ASN C N 1
ATOM 2247 C CA . ASN C 1 51 ? 1.687 6.773 -39.234 1.00 22.90 29 ASN C CA 1
ATOM 2248 C C . ASN C 1 51 ? 1.085 7.689 -38.148 1.00 23.48 29 ASN C C 1
ATOM 2249 O O . ASN C 1 51 ? 0.617 8.808 -38.424 1.00 24.64 29 ASN C O 1
ATOM 2254 N N . ASP C 1 52 ? 1.112 7.198 -36.919 1.00 20.32 30 ASP C N 1
ATOM 2255 C CA . ASP C 1 52 ? 0.646 7.943 -35.727 1.00 21.40 30 ASP C CA 1
ATOM 2256 C C . ASP C 1 52 ? 1.788 8.841 -35.265 1.00 19.88 30 ASP C C 1
ATOM 2257 O O . ASP C 1 52 ? 2.579 8.499 -34.359 1.00 18.77 30 ASP C O 1
ATOM 2262 N N . THR C 1 53 ? 1.933 9.975 -35.933 1.00 21.51 31 THR C N 1
ATOM 2263 C CA . THR C 1 53 ? 3.100 10.812 -35.775 1.00 20.35 31 THR C CA 1
ATOM 2264 C C . THR C 1 53 ? 3.246 11.368 -34.383 1.00 17.26 31 THR C C 1
ATOM 2265 O O . THR C 1 53 ? 4.353 11.568 -33.899 1.00 17.09 31 THR C O 1
ATOM 2269 N N . ALA C 1 54 ? 2.138 11.588 -33.690 1.00 17.99 32 ALA C N 1
ATOM 2270 C CA . ALA C 1 54 ? 2.215 12.046 -32.348 1.00 15.84 32 ALA C CA 1
ATOM 2271 C C . ALA C 1 54 ? 3.008 11.091 -31.440 1.00 16.48 32 ALA C C 1
ATOM 2272 O O . ALA C 1 54 ? 3.828 11.540 -30.657 1.00 15.36 32 ALA C O 1
ATOM 2274 N N . VAL C 1 55 ? 2.723 9.802 -31.554 1.00 15.98 33 VAL C N 1
ATOM 2275 C CA . VAL C 1 55 ? 3.417 8.820 -30.732 1.00 14.03 33 VA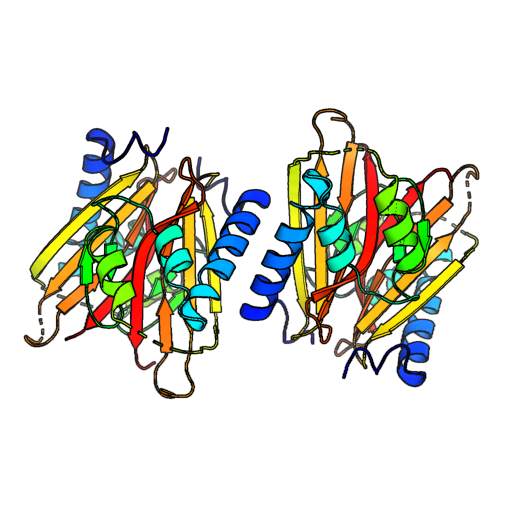L C CA 1
ATOM 2276 C C . VAL C 1 55 ? 4.853 8.644 -31.216 1.00 14.15 33 VAL C C 1
ATOM 2277 O O . VAL C 1 55 ? 5.779 8.488 -30.399 1.00 14.15 33 VAL C O 1
ATOM 2281 N N . LEU C 1 56 ? 5.097 8.656 -32.530 1.00 13.57 34 LEU C N 1
ATOM 2282 C CA . LEU C 1 56 ? 6.445 8.577 -33.065 1.00 14.16 34 LEU C CA 1
ATOM 2283 C C . LEU C 1 56 ? 7.310 9.695 -32.486 1.00 14.61 34 LEU C C 1
ATOM 2284 O O . LEU C 1 56 ? 8.453 9.458 -32.122 1.00 14.52 34 LEU C O 1
ATOM 2289 N N . ASN C 1 57 ? 6.765 10.920 -32.369 1.00 12.13 35 ASN C N 1
ATOM 2290 C CA . ASN C 1 57 ? 7.501 12.033 -31.841 1.00 12.87 35 ASN C CA 1
ATOM 2291 C C . ASN C 1 57 ? 7.599 11.923 -30.328 1.00 11.77 35 ASN C C 1
ATOM 2292 O O . ASN C 1 57 ? 8.656 12.198 -29.758 1.00 14.32 35 ASN C O 1
ATOM 2297 N N . GLU C 1 58 ? 6.538 11.478 -29.682 1.00 12.26 36 GLU C N 1
ATOM 2298 C CA . GLU C 1 58 ? 6.546 11.331 -28.238 1.00 12.82 36 GLU C CA 1
ATOM 2299 C C . GLU C 1 58 ? 7.749 10.424 -27.806 1.00 12.29 36 GLU C C 1
ATOM 2300 O O . GLU C 1 58 ? 8.389 10.670 -26.806 1.00 14.42 36 GLU C O 1
ATOM 2306 N N . LEU C 1 59 ? 7.956 9.362 -28.540 1.00 11.99 37 LEU C N 1
ATOM 2307 C CA . LEU C 1 59 ? 8.975 8.375 -28.183 1.00 12.09 37 LEU C CA 1
ATOM 2308 C C . LEU C 1 59 ? 10.399 8.723 -28.519 1.00 13.29 37 LEU C C 1
ATOM 2309 O O . LEU C 1 59 ? 11.352 7.958 -28.091 1.00 11.27 37 LEU C O 1
ATOM 2314 N N . PHE C 1 60 ? 10.645 9.796 -29.286 1.00 12.00 38 PHE C N 1
ATOM 2315 C CA . PHE C 1 60 ? 11.991 10.239 -29.529 1.00 13.63 38 PHE C CA 1
ATOM 2316 C C . PHE C 1 60 ? 12.451 11.235 -28.505 1.00 12.69 38 PHE C C 1
ATOM 2317 O O . PHE C 1 60 ? 11.686 12.141 -28.101 1.00 14.21 38 PHE C O 1
ATOM 2325 N N . TRP C 1 61 ? 13.684 11.085 -28.052 1.00 13.63 39 TRP C N 1
ATOM 2326 C CA . TRP C 1 61 ? 14.269 11.970 -27.044 1.00 12.97 39 TRP C CA 1
ATOM 2327 C C . TRP C 1 61 ? 14.250 13.430 -27.526 1.00 14.63 39 TRP C C 1
ATOM 2328 O O . TRP C 1 61 ? 14.735 13.741 -28.609 1.00 13.28 39 TRP C O 1
ATOM 2339 N N . ASN C 1 62 ? 13.637 14.307 -26.735 1.00 15.93 40 ASN C N 1
ATOM 2340 C CA . ASN C 1 62 ? 13.513 15.710 -27.109 1.00 16.39 40 ASN C CA 1
ATOM 2341 C C . ASN C 1 62 ? 14.799 16.466 -26.726 1.00 16.46 40 ASN C C 1
ATOM 2342 O O . ASN C 1 62 ? 14.915 17.049 -25.625 1.00 18.49 40 ASN C O 1
ATOM 2347 N N . SER C 1 63 ? 15.783 16.388 -27.600 1.00 14.76 41 SER C N 1
ATOM 2348 C CA . SER C 1 63 ? 17.089 16.972 -27.437 1.00 15.37 41 SER C CA 1
ATOM 2349 C C . SER C 1 63 ? 17.650 17.330 -28.787 1.00 13.99 41 SER C C 1
ATOM 2350 O O . SER C 1 63 ? 17.422 16.629 -29.795 1.00 14.88 41 SER C O 1
ATOM 2353 N N . PRO C 1 64 ? 18.486 18.378 -28.846 1.00 14.42 42 PRO C N 1
ATOM 2354 C CA . PRO C 1 64 ? 19.264 18.582 -30.098 1.00 14.71 42 PRO C CA 1
ATOM 2355 C C . PRO C 1 64 ? 20.289 17.458 -30.407 1.00 16.03 42 PRO C C 1
ATOM 2356 O O . PRO C 1 64 ? 20.713 17.372 -31.546 1.00 17.47 42 PRO C O 1
ATOM 2360 N N . GLN C 1 65 ? 20.608 16.605 -29.426 1.00 15.24 43 GLN C N 1
ATOM 2361 C CA . GLN C 1 65 ? 21.611 15.541 -29.674 1.00 14.46 43 GLN C CA 1
ATOM 2362 C C . GLN C 1 65 ? 20.966 14.329 -30.419 1.00 15.48 43 GLN C C 1
ATOM 2363 O O . GLN C 1 65 ? 21.692 13.562 -31.090 1.00 14.52 43 GLN C O 1
ATOM 2369 N N . THR C 1 66 ? 19.661 14.198 -30.291 1.00 13.17 44 THR C N 1
ATOM 2370 C CA . THR C 1 66 ? 18.933 13.024 -30.861 1.00 13.20 44 THR C CA 1
ATOM 2371 C C . THR C 1 66 ? 19.135 13.022 -32.377 1.00 14.51 44 THR C C 1
ATOM 2372 O O . THR C 1 66 ? 19.138 14.073 -32.990 1.00 14.82 44 THR C O 1
ATOM 2376 N N . LEU C 1 67 ? 19.315 11.857 -32.960 1.00 12.56 45 LEU C N 1
ATOM 2377 C CA . LEU C 1 67 ? 19.499 11.784 -34.428 1.00 13.71 45 LEU C CA 1
ATOM 2378 C C . LEU C 1 67 ? 18.866 10.549 -35.003 1.00 14.40 45 LEU C C 1
ATOM 2379 O O . LEU C 1 67 ? 18.638 9.539 -34.334 1.00 14.46 45 LEU C O 1
ATOM 2384 N N . ARG C 1 68 ? 18.537 10.650 -36.289 1.00 14.65 46 ARG C N 1
ATOM 2385 C CA . ARG C 1 68 ? 17.947 9.536 -36.986 1.00 16.97 46 ARG C CA 1
ATOM 2386 C C . ARG C 1 68 ? 18.557 9.465 -38.361 1.00 16.87 46 ARG C C 1
ATOM 2387 O O . ARG C 1 68 ? 18.356 10.400 -39.180 1.00 15.76 46 ARG C O 1
ATOM 2395 N N . TYR C 1 69 ? 19.260 8.375 -38.612 1.00 14.07 47 TYR C N 1
ATOM 2396 C CA . TYR C 1 69 ? 19.780 8.031 -39.923 1.00 14.69 47 TYR C CA 1
ATOM 2397 C C . TYR C 1 69 ? 18.757 7.164 -40.609 1.00 16.18 47 TYR C C 1
ATOM 2398 O O . TYR C 1 69 ? 18.709 5.948 -40.437 1.00 15.63 47 TYR C O 1
ATOM 2407 N N . GLY C 1 70 ? 17.866 7.774 -41.387 1.00 15.55 48 GLY C N 1
ATOM 2408 C CA . GLY C 1 70 ? 16.741 7.067 -41.934 1.00 17.24 48 GLY C CA 1
ATOM 2409 C C . GLY C 1 70 ? 17.099 6.413 -43.261 1.00 17.01 48 GLY C C 1
ATOM 2410 O O . GLY C 1 70 ? 18.234 6.505 -43.746 1.00 16.62 48 GLY C O 1
ATOM 2411 N N . ALA C 1 71 ? 16.132 5.718 -43.825 1.00 18.72 49 ALA C N 1
ATOM 2412 C CA . ALA C 1 71 ? 16.390 4.998 -45.069 1.00 23.06 49 ALA C CA 1
ATOM 2413 C C . ALA C 1 71 ? 16.778 5.974 -46.185 1.00 25.02 49 ALA C C 1
ATOM 2414 O O . ALA C 1 71 ? 17.522 5.580 -47.086 1.00 25.81 49 ALA C O 1
ATOM 2416 N N . THR C 1 72 ? 16.282 7.209 -46.136 1.00 26.05 50 THR C N 1
ATOM 2417 C CA . THR C 1 72 ? 16.558 8.179 -47.193 1.00 28.51 50 THR C CA 1
ATOM 2418 C C . THR C 1 72 ? 17.199 9.493 -46.800 1.00 25.99 50 THR C C 1
ATOM 2419 O O . THR C 1 72 ? 17.526 10.272 -47.669 1.00 26.55 50 THR C O 1
ATOM 2423 N N . GLU C 1 73 ? 17.373 9.768 -45.491 1.00 24.55 51 GLU C N 1
ATOM 2424 C CA . GLU C 1 73 ? 18.025 10.996 -45.093 1.00 25.93 51 GLU C CA 1
ATOM 2425 C C . GLU C 1 73 ? 18.530 10.922 -43.687 1.00 19.84 51 GLU C C 1
ATOM 2426 O O . GLU C 1 73 ? 18.111 10.050 -42.946 1.00 22.24 51 GLU C O 1
ATOM 2432 N N . ASN C 1 74 ? 19.372 11.871 -43.347 1.00 17.60 52 ASN C N 1
ATOM 2433 C CA . ASN C 1 74 ? 19.991 11.983 -42.071 1.00 18.70 52 ASN C CA 1
ATOM 2434 C C . ASN C 1 74 ? 19.413 13.205 -41.382 1.00 18.92 52 ASN C C 1
ATOM 2435 O O . ASN C 1 74 ? 19.511 14.335 -41.909 1.00 22.12 52 ASN C O 1
ATOM 2440 N N . LEU C 1 75 ? 18.905 13.027 -40.154 1.00 16.46 53 LEU C N 1
ATOM 2441 C CA . LEU C 1 75 ? 18.253 14.118 -39.431 1.00 16.97 53 LEU C CA 1
ATOM 2442 C C . LEU C 1 75 ? 18.910 14.276 -38.081 1.00 18.56 53 LEU C C 1
ATOM 2443 O O . LEU C 1 75 ? 19.086 13.288 -37.372 1.00 17.40 53 LEU C O 1
ATOM 2448 N N . TYR C 1 76 ? 19.305 15.510 -37.757 1.00 15.98 54 TYR C N 1
ATOM 2449 C CA . TYR C 1 76 ? 19.968 15.836 -36.495 1.00 16.23 54 TYR C CA 1
A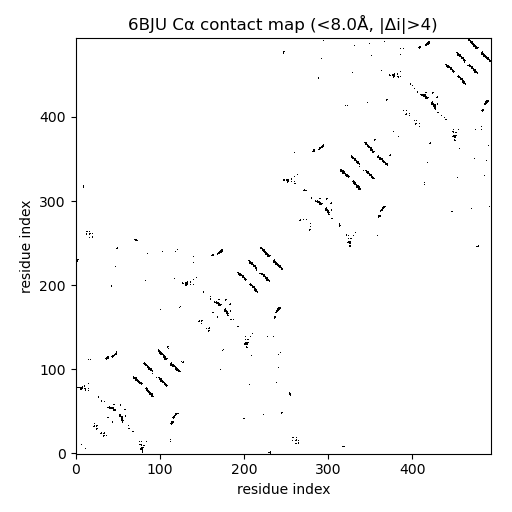TOM 2450 C C . TYR C 1 76 ? 19.095 16.724 -35.640 1.00 16.13 54 TYR C C 1
ATOM 2451 O O . TYR C 1 76 ? 18.742 17.850 -36.046 1.00 16.47 54 TYR C O 1
ATOM 2460 N N . GLY C 1 77 ? 18.775 16.238 -34.450 1.00 14.13 55 GLY C N 1
ATOM 2461 C CA . GLY C 1 77 ? 17.953 16.976 -33.491 1.00 15.58 55 GLY C CA 1
ATOM 2462 C C . GLY C 1 77 ? 16.498 16.629 -33.567 1.00 14.60 55 GLY C C 1
ATOM 2463 O O . GLY C 1 77 ? 15.937 16.346 -34.631 1.00 14.03 55 GLY C O 1
ATOM 2464 N N . TYR C 1 78 ? 15.857 16.657 -32.413 1.00 16.10 56 TYR C N 1
ATOM 2465 C CA . TYR C 1 78 ? 14.454 16.337 -32.303 1.00 15.15 56 TYR C CA 1
ATOM 2466 C C . TYR C 1 78 ? 13.626 17.220 -33.273 1.00 16.41 56 TYR C C 1
ATOM 2467 O O . TYR C 1 78 ? 12.740 16.749 -33.923 1.00 16.04 56 TYR C O 1
ATOM 2476 N N . GLU C 1 79 ? 13.980 18.505 -33.373 1.00 18.58 57 GLU C N 1
ATOM 2477 C CA . GLU C 1 79 ? 13.158 19.422 -34.167 1.00 21.93 57 GLU C CA 1
ATOM 2478 C C . GLU C 1 79 ? 13.126 19.014 -35.636 1.00 19.75 57 GLU C C 1
ATOM 2479 O O . GLU C 1 79 ? 12.058 18.995 -36.268 1.00 17.47 57 GLU C O 1
ATOM 2485 N N . ALA C 1 80 ? 14.287 18.597 -36.156 1.00 18.17 58 ALA C N 1
ATOM 2486 C CA . ALA C 1 80 ? 14.397 18.137 -37.544 1.00 17.84 58 ALA C CA 1
ATOM 2487 C C . ALA C 1 80 ? 13.641 16.832 -37.745 1.00 19.40 58 ALA C C 1
ATOM 2488 O O . ALA C 1 80 ? 13.020 16.575 -38.807 1.00 19.08 58 ALA C O 1
ATOM 2490 N N . ILE C 1 81 ? 13.727 15.953 -36.749 1.00 17.16 59 ILE C N 1
ATOM 2491 C CA . ILE C 1 81 ? 13.046 14.646 -36.842 1.00 17.58 59 ILE C CA 1
ATOM 2492 C C . ILE C 1 81 ? 11.529 14.849 -36.846 1.00 18.11 59 ILE C C 1
ATOM 2493 O O . ILE C 1 81 ? 10.824 14.264 -37.668 1.00 17.47 59 ILE C O 1
ATOM 2498 N N . ALA C 1 82 ? 11.043 15.650 -35.906 1.00 18.54 60 ALA C N 1
ATOM 2499 C CA . ALA C 1 82 ? 9.591 15.894 -35.778 1.00 24.52 60 ALA C CA 1
ATOM 2500 C C . ALA C 1 82 ? 9.074 16.618 -37.010 1.00 30.41 60 ALA C C 1
ATOM 2501 O O . ALA C 1 82 ? 8.014 16.285 -37.491 1.00 31.76 60 ALA C O 1
ATOM 2503 N N . GLY C 1 83 ? 9.870 17.532 -37.561 1.00 33.96 61 GLY C N 1
ATOM 2504 C CA . GLY C 1 83 ? 9.550 18.227 -38.807 1.00 36.68 61 GLY C CA 1
ATOM 2505 C C . GLY C 1 83 ? 9.435 17.309 -40.011 1.00 42.32 61 GLY C C 1
ATOM 2506 O O . GLY C 1 83 ? 8.526 17.457 -40.845 1.00 40.65 61 GLY C O 1
ATOM 2507 N N . PHE C 1 84 ? 10.327 16.326 -40.081 1.00 37.90 62 PHE C N 1
ATOM 2508 C CA . PHE C 1 84 ? 10.277 15.304 -41.094 1.00 36.46 62 PHE C CA 1
ATOM 2509 C C . PHE C 1 84 ? 9.041 14.431 -40.964 1.00 33.68 62 PHE C C 1
ATOM 2510 O O . PHE C 1 84 ? 8.416 14.100 -41.976 1.00 38.07 62 PHE C O 1
ATOM 2518 N N . ARG C 1 85 ? 8.707 14.020 -39.749 1.00 30.34 63 ARG C N 1
ATOM 2519 C CA . ARG C 1 85 ? 7.576 13.105 -39.558 1.00 30.66 63 ARG C CA 1
ATOM 2520 C C . ARG C 1 85 ? 6.264 13.710 -40.125 1.00 34.17 63 ARG C C 1
ATOM 2521 O O . ARG C 1 85 ? 5.403 12.964 -40.602 1.00 32.97 63 ARG C O 1
ATOM 2529 N N . ALA C 1 86 ? 6.127 15.040 -40.060 1.00 38.05 64 ALA C N 1
ATOM 2530 C CA . ALA C 1 86 ? 4.937 15.749 -40.576 1.00 40.13 64 ALA C CA 1
ATOM 2531 C C . ALA C 1 86 ? 4.762 15.713 -42.104 1.00 47.23 64 ALA C C 1
ATOM 2532 O O . ALA C 1 86 ? 3.681 16.033 -42.591 1.00 50.02 64 ALA C O 1
ATOM 2534 N N . THR C 1 87 ? 5.805 15.351 -42.853 1.00 56.74 65 THR C N 1
ATOM 2535 C CA . THR C 1 87 ? 5.754 15.309 -44.308 1.00 60.16 65 THR C CA 1
ATOM 2536 C C . THR C 1 87 ? 5.797 13.899 -44.903 1.00 67.15 65 THR C C 1
ATOM 2537 O O . THR C 1 87 ? 5.406 13.735 -46.057 1.00 72.30 65 THR C O 1
ATOM 2541 N N . ARG C 1 88 ? 6.247 12.903 -44.120 1.00 66.38 66 ARG C N 1
ATOM 2542 C CA . ARG C 1 88 ? 6.441 11.540 -44.637 1.00 69.02 66 ARG C CA 1
ATOM 2543 C C . ARG C 1 88 ? 5.089 10.932 -45.057 1.00 69.78 66 ARG C C 1
ATOM 2544 O O . ARG C 1 88 ? 4.063 11.228 -44.449 1.00 74.89 66 ARG C O 1
ATOM 2546 N N . SER C 1 89 ? 5.095 10.080 -46.071 1.00 68.19 67 SER C N 1
ATOM 2547 C CA . SER C 1 89 ? 3.880 9.828 -46.855 1.00 64.74 67 SER C CA 1
ATOM 2548 C C . SER C 1 89 ? 2.789 8.972 -46.188 1.00 61.56 67 SER C C 1
ATOM 2549 O O . SER C 1 89 ? 3.080 7.996 -45.512 1.00 61.69 67 SER C O 1
ATOM 2551 N N . LEU C 1 93 ? 3.608 1.316 -45.860 1.00 54.48 71 LEU C N 1
ATOM 2552 C CA . LEU C 1 93 ? 4.251 1.435 -44.541 1.00 52.44 71 LEU C CA 1
ATOM 2553 C C . LEU C 1 93 ? 4.310 0.102 -43.767 1.00 48.08 71 LEU C C 1
ATOM 2554 O O . LEU C 1 93 ? 5.175 -0.053 -42.898 1.00 45.97 71 LEU C O 1
ATOM 2556 N N . GLU C 1 94 ? 3.393 -0.829 -44.061 1.00 43.75 72 GLU C N 1
ATOM 2557 C CA . GLU C 1 94 ? 3.276 -2.075 -43.285 1.00 41.64 72 GLU C CA 1
ATOM 2558 C C . GLU C 1 94 ? 4.449 -3.009 -43.596 1.00 36.19 72 GLU C C 1
ATOM 2559 O O . GLU C 1 94 ? 5.034 -2.966 -44.681 1.00 36.64 72 GLU C O 1
ATOM 2561 N N . ARG C 1 95 ? 4.842 -3.809 -42.624 1.00 29.24 73 ARG C N 1
ATOM 2562 C CA . ARG C 1 95 ? 6.021 -4.688 -42.770 1.00 27.80 73 ARG C CA 1
ATOM 2563 C C . ARG C 1 95 ? 5.969 -5.802 -41.765 1.00 26.11 73 ARG C C 1
ATOM 2564 O O . ARG C 1 95 ? 5.257 -5.714 -40.750 1.00 30.56 73 ARG C O 1
ATOM 2572 N N . GLU C 1 96 ? 6.717 -6.859 -42.045 1.00 21.44 74 GLU C N 1
ATOM 2573 C CA . GLU C 1 96 ? 6.787 -7.984 -41.169 1.00 23.06 74 GLU C CA 1
ATOM 2574 C C . GLU C 1 96 ? 8.173 -7.959 -40.501 1.00 20.60 74 GLU C C 1
ATOM 2575 O O . GLU C 1 96 ? 9.170 -7.902 -41.168 1.00 20.80 74 GLU C O 1
ATOM 2581 N N . ILE C 1 97 ? 8.196 -7.997 -39.185 1.00 19.77 75 ILE C N 1
ATOM 2582 C CA . ILE C 1 97 ? 9.427 -8.207 -38.455 1.00 19.16 75 ILE C CA 1
ATOM 2583 C C . ILE C 1 97 ? 9.844 -9.645 -38.447 1.00 18.38 75 ILE C C 1
ATOM 2584 O O . ILE C 1 97 ? 9.029 -10.537 -38.068 1.00 19.35 75 ILE C O 1
ATOM 2589 N N . VAL C 1 98 ? 11.074 -9.916 -38.879 1.00 16.80 76 VAL C N 1
ATOM 2590 C CA . VAL C 1 98 ? 11.576 -11.253 -38.976 1.00 16.59 76 VAL C CA 1
ATOM 2591 C C . VAL C 1 98 ? 12.630 -11.646 -37.964 1.00 16.84 76 VAL C C 1
ATOM 2592 O O . VAL C 1 98 ? 12.923 -12.845 -37.834 1.00 14.86 76 VAL C O 1
ATOM 2596 N N . ARG C 1 99 ? 13.205 -10.687 -37.205 1.00 14.01 77 ARG C N 1
ATOM 2597 C CA . ARG C 1 99 ? 14.122 -11.044 -36.123 1.00 12.79 77 ARG C CA 1
ATOM 2598 C C . ARG C 1 99 ? 14.166 -9.839 -35.215 1.00 12.20 77 ARG C C 1
ATOM 2599 O O . ARG C 1 99 ? 14.131 -8.713 -35.726 1.00 12.85 77 ARG C O 1
ATOM 2607 N N . THR C 1 100 ? 14.277 -10.078 -33.892 1.00 12.27 78 THR C N 1
ATOM 2608 C CA . THR C 1 100 ? 14.291 -8.978 -32.952 1.00 14.14 78 THR C CA 1
ATOM 2609 C C . THR C 1 100 ? 15.284 -9.315 -31.879 1.00 12.59 78 THR C C 1
ATOM 2610 O O . THR C 1 100 ? 15.251 -10.376 -31.312 1.00 15.32 78 THR C O 1
ATOM 2614 N N . VAL C 1 101 ? 16.122 -8.332 -31.541 1.00 12.15 79 VAL C N 1
ATOM 2615 C CA . VAL C 1 101 ? 16.985 -8.445 -30.349 1.00 12.80 79 VAL C CA 1
ATOM 2616 C C . VAL C 1 101 ? 16.804 -7.148 -29.525 1.00 10.53 79 VAL C C 1
ATOM 2617 O O . VAL C 1 101 ? 17.250 -6.102 -29.963 1.00 10.23 79 VAL C O 1
ATOM 2621 N N . ILE C 1 102 ? 16.190 -7.300 -28.347 1.00 10.59 80 ILE C N 1
ATOM 2622 C CA . ILE C 1 102 ? 16.074 -6.173 -27.419 1.00 10.91 80 ILE C CA 1
ATOM 2623 C C . ILE C 1 102 ? 16.949 -6.542 -26.233 1.00 10.47 80 ILE C C 1
ATOM 2624 O O . ILE C 1 102 ? 16.776 -7.605 -25.662 1.00 9.94 80 ILE C O 1
ATOM 2629 N N . THR C 1 103 ? 17.877 -5.657 -25.882 1.00 9.37 81 THR C N 1
ATOM 2630 C CA . THR C 1 103 ? 18.809 -5.910 -24.805 1.00 9.94 81 THR C CA 1
ATOM 2631 C C . THR C 1 103 ? 18.719 -4.675 -23.904 1.00 9.43 81 THR C C 1
ATOM 2632 O O . THR C 1 103 ? 18.928 -3.538 -24.360 1.00 10.16 81 THR C O 1
ATOM 2636 N N . THR C 1 104 ? 18.642 -4.884 -22.628 1.00 7.81 82 THR C N 1
ATOM 2637 C CA . THR C 1 104 ? 18.679 -3.829 -21.644 1.00 9.03 82 THR C CA 1
ATOM 2638 C C . THR C 1 104 ? 19.936 -3.959 -20.757 1.00 10.29 82 THR C C 1
ATOM 2639 O O . THR C 1 104 ? 20.451 -5.082 -20.532 1.00 9.88 82 THR C O 1
ATOM 2643 N N . TYR C 1 105 ? 20.474 -2.805 -20.333 1.00 9.83 83 TYR C N 1
ATOM 2644 C CA . TYR C 1 105 ? 21.708 -2.672 -19.578 1.00 10.60 83 TYR C CA 1
ATOM 2645 C C . TYR C 1 105 ? 21.432 -1.861 -18.323 1.00 10.65 83 TYR C C 1
ATOM 2646 O O . TYR C 1 105 ? 21.208 -0.729 -18.393 1.00 13.20 83 TYR C O 1
ATOM 2655 N N . GLY C 1 106 ? 21.362 -2.516 -17.215 1.00 12.24 84 GLY C N 1
ATOM 2656 C CA . GLY C 1 106 ? 20.922 -1.881 -15.968 1.00 12.18 84 GLY C CA 1
ATOM 2657 C C . GLY C 1 106 ? 19.489 -1.475 -16.034 1.00 10.88 84 GLY C C 1
ATOM 2658 O O . GLY C 1 106 ? 18.687 -2.126 -16.681 1.00 13.64 84 GLY C O 1
ATOM 2659 N N . HIS C 1 107 ? 19.138 -0.370 -15.366 1.00 12.83 85 HIS C N 1
ATOM 2660 C CA . HIS C 1 107 ? 17.759 0.072 -15.343 1.00 14.00 85 HIS C CA 1
ATOM 2661 C C . HIS C 1 107 ? 17.390 1.081 -16.353 1.00 13.97 85 HIS C C 1
ATOM 2662 O O . HIS C 1 107 ? 16.241 1.282 -16.529 1.00 14.47 85 HIS C O 1
ATOM 2669 N N . ASP C 1 108 ? 18.353 1.741 -16.998 1.00 13.29 86 ASP C N 1
ATOM 2670 C CA . ASP C 1 108 ? 18.109 2.963 -17.707 1.00 12.30 86 ASP C CA 1
ATOM 2671 C C . ASP C 1 108 ? 18.521 2.980 -19.186 1.00 11.11 86 ASP C C 1
ATOM 2672 O O . ASP C 1 108 ? 18.342 4.015 -19.810 1.00 10.88 86 ASP C O 1
ATOM 2677 N N . PHE C 1 109 ? 19.134 1.921 -19.725 1.00 10.76 87 PHE C N 1
ATOM 2678 C CA . PHE C 1 109 ? 19.516 1.919 -21.124 1.00 12.04 87 PHE C CA 1
ATOM 2679 C C . PHE C 1 109 ? 19.182 0.667 -21.856 1.00 12.11 87 PHE C C 1
ATOM 2680 O O . PHE C 1 109 ? 19.014 -0.371 -21.244 1.00 11.64 87 PHE C O 1
ATOM 2688 N N . ALA C 1 110 ? 18.996 0.768 -23.174 1.00 9.82 88 ALA C N 1
ATOM 2689 C CA . ALA C 1 110 ? 18.608 -0.401 -23.963 1.00 8.52 88 ALA C CA 1
ATOM 2690 C C . ALA C 1 110 ? 18.926 -0.173 -25.453 1.00 9.41 88 ALA C C 1
ATOM 2691 O O . ALA C 1 110 ? 19.124 0.979 -25.909 1.00 8.69 88 ALA C O 1
ATOM 2693 N N . THR C 1 111 ? 19.016 -1.311 -26.131 1.00 8.79 89 THR C N 1
ATOM 2694 C CA . THR C 1 111 ? 19.115 -1.330 -27.595 1.00 8.67 89 THR C CA 1
ATOM 2695 C C . THR C 1 111 ? 18.003 -2.175 -28.119 1.00 10.18 89 THR C C 1
ATOM 2696 O O . THR C 1 111 ? 17.638 -3.169 -27.509 1.00 9.07 89 THR C O 1
ATOM 2700 N N . ALA C 1 112 ? 17.457 -1.810 -29.275 1.00 9.38 90 ALA C N 1
ATOM 2701 C CA . ALA C 1 112 ? 16.464 -2.635 -29.950 1.00 9.49 90 ALA C CA 1
ATOM 2702 C C . ALA C 1 112 ? 16.868 -2.680 -31.397 1.00 9.82 90 ALA C C 1
ATOM 2703 O O . ALA C 1 112 ? 17.015 -1.608 -32.072 1.00 11.30 90 ALA C O 1
ATOM 2705 N N . ASN C 1 113 ? 17.059 -3.897 -31.872 1.00 10.17 91 ASN C N 1
ATOM 2706 C CA . ASN C 1 113 ? 17.466 -4.128 -33.259 1.00 10.05 91 ASN C CA 1
ATOM 2707 C C . ASN C 1 113 ? 16.564 -5.107 -33.923 1.00 11.28 91 ASN C C 1
ATOM 2708 O O . ASN C 1 113 ? 16.336 -6.149 -33.365 1.00 12.85 91 ASN C O 1
ATOM 2713 N N . ILE C 1 114 ? 16.089 -4.781 -35.131 1.00 11.01 92 ILE C N 1
ATOM 2714 C CA . ILE C 1 114 ? 15.154 -5.685 -35.809 1.00 12.34 92 ILE C CA 1
ATOM 2715 C C . ILE C 1 114 ? 15.593 -5.797 -37.232 1.00 10.35 92 ILE C C 1
ATOM 2716 O O . ILE C 1 114 ? 16.173 -4.883 -37.804 1.00 11.38 92 ILE C O 1
ATOM 2721 N N . GLU C 1 115 ? 15.237 -6.944 -37.795 1.00 10.74 93 GLU C N 1
ATOM 2722 C CA . GLU C 1 115 ? 15.172 -7.105 -39.243 1.00 13.39 93 GLU C CA 1
ATOM 2723 C C . GLU C 1 115 ? 13.744 -7.118 -39.669 1.00 12.98 93 GLU C C 1
ATOM 2724 O O . GLU C 1 115 ? 12.906 -7.671 -39.034 1.00 13.58 93 GLU C O 1
ATOM 2730 N N . PHE C 1 116 ? 13.461 -6.642 -40.883 1.00 12.52 94 PHE C N 1
ATOM 2731 C CA . PHE C 1 116 ? 12.079 -6.575 -41.334 1.00 13.79 94 PHE C CA 1
ATOM 2732 C C . PHE C 1 116 ? 12.053 -6.778 -42.850 1.00 16.52 94 PHE C C 1
ATOM 2733 O O . PHE C 1 116 ? 13.084 -6.651 -43.494 1.00 16.04 94 PHE C O 1
ATOM 2741 N N . ARG C 1 117 ? 10.864 -7.078 -43.360 1.00 19.99 95 ARG C N 1
ATOM 2742 C CA . ARG C 1 117 ? 10.674 -7.224 -44.799 1.00 21.71 95 ARG C CA 1
ATOM 2743 C C . ARG C 1 117 ? 9.292 -6.796 -45.226 1.00 22.30 95 ARG C C 1
ATOM 2744 O O . ARG C 1 117 ? 8.336 -6.870 -44.458 1.00 20.73 95 ARG C O 1
ATOM 2752 N N . ARG C 1 118 ? 9.172 -6.394 -46.497 1.00 24.74 96 ARG C N 1
ATOM 2753 C CA . ARG C 1 118 ? 7.857 -6.168 -47.123 1.00 31.35 96 ARG C CA 1
ATOM 2754 C C . ARG C 1 118 ? 7.774 -7.066 -48.359 1.00 35.43 96 ARG C C 1
ATOM 2755 O O . ARG C 1 118 ? 8.739 -7.198 -49.130 1.00 35.20 96 ARG C O 1
ATOM 2763 N N . LEU C 1 119 ? 6.598 -7.649 -48.569 1.00 39.90 97 LEU C N 1
ATOM 2764 C CA . LEU C 1 119 ? 6.313 -8.410 -49.794 1.00 46.14 97 LEU C CA 1
ATOM 2765 C C . LEU C 1 119 ? 6.478 -7.570 -51.085 1.00 45.63 97 LEU C C 1
ATOM 2766 O O . LEU C 1 119 ? 6.827 -8.112 -52.145 1.00 44.17 97 LEU C O 1
ATOM 2771 N N . SER C 1 120 ? 6.237 -6.261 -50.986 1.00 47.91 98 SER C N 1
ATOM 2772 C CA . SER C 1 120 ? 6.517 -5.290 -52.055 1.00 50.51 98 SER C CA 1
ATOM 2773 C C . SER C 1 120 ? 7.920 -5.415 -52.654 1.00 51.49 98 SER C C 1
ATOM 2774 O O . SER C 1 120 ? 8.116 -5.365 -53.867 1.00 51.09 98 SER C O 1
ATOM 2777 N N . HIS C 1 121 ? 8.898 -5.544 -51.767 1.00 47.33 99 HIS C N 1
ATOM 2778 C CA . HIS C 1 121 ? 10.273 -5.674 -52.147 1.00 42.85 99 HIS C CA 1
ATOM 2779 C C . HIS C 1 121 ? 10.801 -6.966 -51.549 1.00 40.78 99 HIS C C 1
ATOM 2780 O O . HIS C 1 121 ? 11.399 -6.958 -50.479 1.00 34.34 99 HIS C O 1
ATOM 2782 N N . SER C 1 122 ? 10.606 -8.072 -52.251 1.00 34.59 100 SER C N 1
ATOM 2783 C CA . SER C 1 122 ? 11.060 -9.366 -51.752 1.00 36.95 100 SER C CA 1
ATOM 2784 C C . SER C 1 122 ? 12.557 -9.594 -51.855 1.00 30.79 100 SER C C 1
ATOM 2785 O O . SER C 1 122 ? 13.084 -10.531 -51.254 1.00 34.81 100 SER C O 1
ATOM 2788 N N . GLN C 1 123 ? 13.252 -8.743 -52.574 1.00 27.55 101 GLN C N 1
ATOM 2789 C CA . GLN C 1 123 ? 14.671 -8.882 -52.732 1.00 29.81 101 GLN C CA 1
ATOM 2790 C C . GLN C 1 123 ? 15.411 -8.079 -51.651 1.00 28.23 101 GLN C C 1
ATOM 2791 O O . GLN C 1 123 ? 16.635 -8.237 -51.574 1.00 29.00 101 GLN C O 1
ATOM 2797 N N . LEU C 1 124 ? 14.713 -7.319 -50.820 1.00 24.75 102 LEU C N 1
ATOM 2798 C CA . LEU C 1 124 ? 15.397 -6.503 -49.783 1.00 24.86 102 LEU C CA 1
ATOM 2799 C C . LEU C 1 124 ? 15.093 -6.979 -48.372 1.00 24.38 102 LEU C C 1
ATOM 2800 O O . LEU C 1 124 ? 14.049 -7.526 -48.141 1.00 24.48 102 LEU C O 1
ATOM 2805 N N . THR C 1 125 ? 16.024 -6.768 -47.469 1.00 23.24 103 THR C N 1
ATOM 2806 C CA . THR C 1 125 ? 15.811 -7.006 -46.029 1.00 24.72 103 THR C CA 1
ATOM 2807 C C . THR C 1 125 ? 16.163 -5.690 -45.346 1.00 18.05 103 THR C C 1
ATOM 2808 O O . THR C 1 125 ? 17.216 -5.101 -45.577 1.00 17.26 103 THR C O 1
ATOM 2812 N N . GLY C 1 126 ? 15.292 -5.259 -44.464 1.00 16.47 104 GLY C N 1
ATOM 2813 C CA . GLY C 1 126 ? 15.470 -3.998 -43.743 1.00 15.95 104 GLY C CA 1
ATOM 2814 C C . GLY C 1 126 ? 16.060 -4.253 -42.346 1.00 13.00 104 GLY C C 1
ATOM 2815 O O . GLY C 1 126 ? 15.900 -5.322 -41.791 1.00 12.92 10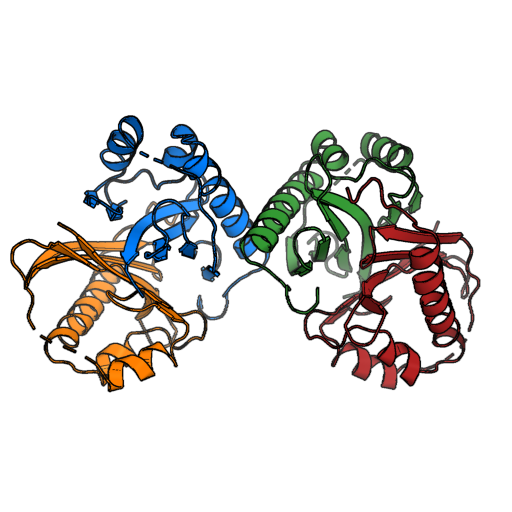4 GLY C O 1
ATOM 2816 N N . ARG C 1 127 ? 16.843 -3.288 -41.872 1.00 11.97 105 ARG C N 1
ATOM 2817 C CA . ARG C 1 127 ? 17.338 -3.273 -40.494 1.00 11.74 105 ARG C CA 1
ATOM 2818 C C . ARG C 1 127 ? 16.916 -1.993 -39.860 1.00 12.38 105 ARG C C 1
ATOM 2819 O O . ARG C 1 127 ? 17.062 -0.918 -40.440 1.00 11.95 105 ARG C O 1
ATOM 2827 N N . GLN C 1 128 ? 16.519 -2.064 -38.595 1.00 11.34 106 GLN C N 1
ATOM 2828 C CA . GLN C 1 128 ? 16.249 -0.851 -37.810 1.00 11.78 106 GLN C CA 1
ATOM 2829 C C . GLN C 1 128 ? 16.947 -1.017 -36.477 1.00 11.65 106 GLN C C 1
ATOM 2830 O O . GLN C 1 128 ? 16.736 -2.001 -35.819 1.00 11.83 106 GLN C O 1
ATOM 2836 N N A SER C 1 129 ? 17.777 -0.030 -36.112 0.51 11.07 107 SER C N 1
ATOM 2837 N N B SER C 1 129 ? 17.778 -0.022 -36.112 0.49 11.07 107 SER C N 1
ATOM 2838 C CA A SER C 1 129 ? 18.489 -0.035 -34.819 0.51 10.90 107 SER C CA 1
ATOM 2839 C CA B SER C 1 129 ? 18.487 -0.023 -34.830 0.49 10.90 107 SER C CA 1
ATOM 2840 C C A SER C 1 129 ? 18.058 1.195 -34.046 0.51 11.07 107 SER C C 1
ATOM 2841 C C B SER C 1 129 ? 18.055 1.199 -34.047 0.49 11.04 107 SER C C 1
ATOM 2842 O O A SER C 1 129 ? 17.915 2.285 -34.628 0.51 12.10 107 SER C O 1
ATOM 2843 O O B SER C 1 129 ? 17.907 2.291 -34.626 0.49 12.03 107 SER C O 1
ATOM 2848 N N . GLN C 1 130 ? 17.866 1.000 -32.745 1.00 9.81 108 GLN C N 1
ATOM 2849 C CA . GLN C 1 130 ? 17.533 2.082 -31.830 1.00 10.74 108 GLN C CA 1
ATOM 2850 C C . GLN C 1 130 ? 18.319 1.890 -30.547 1.00 10.08 108 GLN C C 1
ATOM 2851 O O . GLN C 1 130 ? 18.535 0.755 -30.095 1.00 11.27 108 GLN C O 1
ATOM 2857 N N . THR C 1 131 ? 18.680 3.017 -29.946 1.00 9.55 109 THR C N 1
ATOM 2858 C CA . THR C 1 131 ? 19.183 3.053 -28.590 1.00 9.71 109 THR C CA 1
ATOM 2859 C C . THR C 1 131 ? 18.162 3.879 -27.785 1.00 9.74 109 THR C C 1
ATOM 2860 O O . THR C 1 131 ? 17.701 4.941 -28.221 1.00 9.84 109 THR C O 1
ATOM 2864 N N . TRP C 1 132 ? 17.818 3.353 -26.612 1.00 10.30 110 TRP C N 1
ATOM 2865 C CA . TRP C 1 132 ? 16.781 3.918 -25.750 1.00 10.41 110 TRP C CA 1
ATOM 2866 C C . TRP C 1 132 ? 17.392 4.254 -24.402 1.00 11.53 110 TRP C C 1
ATOM 2867 O O . TRP C 1 132 ? 18.264 3.510 -23.889 1.00 10.95 110 TRP C O 1
ATOM 2878 N N . MET C 1 133 ? 16.874 5.315 -23.804 1.00 9.75 111 MET C N 1
ATOM 2879 C CA . MET C 1 133 ? 17.274 5.748 -22.463 1.00 10.42 111 MET C CA 1
ATOM 2880 C C . MET C 1 133 ? 16.043 6.059 -21.640 1.00 11.19 111 MET C C 1
ATOM 2881 O O . MET C 1 133 ? 15.046 6.606 -22.148 1.00 10.38 111 MET C O 1
ATOM 2886 N N . ARG C 1 134 ? 16.099 5.661 -20.356 1.00 10.77 112 ARG C N 1
ATOM 2887 C CA . ARG C 1 134 ? 15.062 5.999 -19.405 1.00 11.91 112 ARG C CA 1
ATOM 2888 C C . ARG C 1 134 ? 15.235 7.429 -18.937 1.00 12.44 112 ARG C C 1
ATOM 2889 O O . ARG C 1 134 ? 16.089 7.745 -18.145 1.00 13.40 112 ARG C O 1
ATOM 2897 N N . THR C 1 135 ? 14.382 8.306 -19.499 1.00 13.40 113 THR C N 1
ATOM 2898 C CA . THR C 1 135 ? 14.390 9.708 -19.130 1.00 13.47 113 THR C CA 1
ATOM 2899 C C . THR C 1 135 ? 13.375 9.941 -18.008 1.00 14.88 113 THR C C 1
ATOM 2900 O O . THR C 1 135 ? 12.625 9.041 -17.620 1.00 13.62 113 THR C O 1
ATOM 2904 N N . SER C 1 136 ? 13.360 11.176 -17.487 1.00 18.56 114 SER C N 1
ATOM 2905 C CA . SER C 1 136 ? 12.388 11.504 -16.459 1.00 17.62 114 SER C CA 1
ATOM 2906 C C . SER C 1 136 ? 10.959 11.602 -16.965 1.00 15.87 114 SER C C 1
ATOM 2907 O O . SER C 1 136 ? 10.022 11.619 -16.163 1.00 17.15 114 SER C O 1
ATOM 2910 N N . GLN C 1 137 ? 10.737 11.473 -18.286 1.00 13.78 115 GLN C N 1
ATOM 2911 C CA . GLN C 1 137 ? 9.397 11.323 -18.809 1.00 14.18 115 GLN C CA 1
ATOM 2912 C C . GLN C 1 137 ? 9.150 9.923 -19.436 1.00 12.69 115 GLN C C 1
ATOM 2913 O O . GLN C 1 137 ? 8.179 9.685 -20.058 1.00 14.62 115 GLN C O 1
ATOM 2919 N N . GLY C 1 138 ? 10.076 8.975 -19.150 1.00 12.79 116 GLY C N 1
ATOM 2920 C CA . GLY C 1 138 ? 9.940 7.629 -19.720 1.00 14.04 116 GLY C CA 1
ATOM 2921 C C . GLY C 1 138 ? 11.022 7.263 -20.692 1.00 12.27 116 GLY C C 1
ATOM 2922 O O . GLY C 1 138 ? 11.960 8.022 -20.960 1.00 12.60 116 GLY C O 1
ATOM 2923 N N . TRP C 1 139 ? 10.873 6.058 -21.210 1.00 11.91 117 TRP C N 1
ATOM 2924 C CA . TRP C 1 139 ? 11.785 5.538 -22.217 1.00 10.89 117 TRP C CA 1
ATOM 2925 C C . TRP C 1 139 ? 11.694 6.311 -23.525 1.00 11.04 117 TRP C C 1
ATOM 2926 O O . TRP C 1 139 ? 10.588 6.542 -24.014 1.00 9.88 117 TRP C O 1
ATOM 2937 N N . ARG C 1 140 ? 12.833 6.760 -24.018 1.00 11.40 118 ARG C N 1
ATOM 2938 C CA . ARG C 1 140 ? 12.920 7.525 -25.284 1.00 11.40 118 ARG C CA 1
ATOM 2939 C C . ARG C 1 140 ? 14.045 7.038 -26.150 1.00 12.71 118 ARG C C 1
ATOM 2940 O O . ARG C 1 140 ? 15.071 6.576 -25.666 1.00 10.25 118 ARG C O 1
ATOM 2948 N N . VAL C 1 141 ? 13.878 7.153 -27.463 1.00 10.58 119 VAL C N 1
ATOM 2949 C CA . VAL C 1 141 ? 14.916 6.814 -28.397 1.00 10.63 119 VAL C CA 1
ATOM 2950 C C . VAL C 1 141 ? 15.895 7.984 -28.541 1.00 10.66 119 VAL C C 1
ATOM 2951 O O . VAL C 1 141 ? 15.479 9.097 -28.874 1.00 12.84 119 VAL C O 1
ATOM 2955 N N . VAL C 1 142 ? 17.169 7.728 -28.314 1.00 10.11 120 VAL C N 1
ATOM 2956 C CA . VAL C 1 142 ? 18.227 8.786 -28.381 1.00 10.22 120 VAL C CA 1
ATOM 2957 C C . VAL C 1 142 ? 18.940 8.796 -29.737 1.00 10.49 120 VAL C C 1
ATOM 2958 O O . VAL C 1 142 ? 19.598 9.747 -30.043 1.00 10.21 120 VAL C O 1
ATOM 2962 N N . ALA C 1 143 ? 18.900 7.677 -30.492 1.00 10.68 121 ALA C N 1
ATOM 2963 C CA . ALA C 1 143 ? 19.572 7.558 -31.803 1.00 11.43 121 ALA C CA 1
ATOM 2964 C C . ALA C 1 143 ? 18.949 6.375 -32.514 1.00 10.90 121 ALA C C 1
ATOM 2965 O O . ALA C 1 143 ? 18.636 5.357 -31.901 1.00 11.19 121 ALA C O 1
ATOM 2967 N N . ALA C 1 144 ? 18.780 6.519 -33.839 1.00 10.74 122 ALA C N 1
ATOM 2968 C CA . ALA C 1 144 ? 18.223 5.433 -34.605 1.00 11.01 122 ALA C CA 1
ATOM 2969 C C . ALA C 1 144 ? 18.825 5.422 -35.999 1.00 11.28 122 ALA C C 1
ATOM 2970 O O . ALA C 1 144 ? 19.361 6.435 -36.452 1.00 11.11 122 ALA C O 1
ATOM 2972 N N . HIS C 1 145 ? 18.802 4.240 -36.629 1.00 11.99 123 HIS C N 1
ATOM 2973 C CA . HIS C 1 145 ? 19.416 4.023 -37.983 1.00 12.08 123 HIS C CA 1
ATOM 2974 C C . HIS C 1 145 ? 18.560 2.965 -38.673 1.00 13.10 123 HIS C C 1
ATOM 2975 O O . HIS C 1 145 ? 18.308 1.883 -38.106 1.00 11.91 123 HIS C O 1
ATOM 2982 N N . VAL C 1 146 ? 18.167 3.257 -39.933 1.00 12.50 124 VAL C N 1
ATOM 2983 C CA . VAL C 1 146 ? 17.381 2.326 -40.702 1.00 12.72 124 VAL C CA 1
ATOM 2984 C C . VAL C 1 146 ? 18.013 2.227 -42.087 1.00 13.02 124 VAL C C 1
ATOM 2985 O O . VAL C 1 146 ? 18.450 3.230 -42.685 1.00 13.56 124 VAL C O 1
ATOM 2989 N N . SER C 1 147 ? 18.114 0.998 -42.571 1.00 14.05 125 SER C N 1
ATOM 2990 C CA . SER C 1 147 ? 18.669 0.750 -43.912 1.00 14.58 125 SER C CA 1
ATOM 2991 C C . SER C 1 147 ? 18.134 -0.541 -44.476 1.00 16.29 125 SER C C 1
ATOM 2992 O O . SER C 1 147 ? 17.743 -1.445 -43.776 1.00 14.41 125 SER C O 1
ATOM 2995 N N . LEU C 1 148 ? 18.195 -0.678 -45.819 1.00 17.94 126 LEU C N 1
ATOM 2996 C CA . LEU C 1 148 ? 17.758 -1.904 -46.489 1.00 21.14 126 LEU C CA 1
ATOM 2997 C C . LEU C 1 148 ? 18.932 -2.425 -47.310 1.00 22.12 126 LEU C C 1
ATOM 2998 O O . LEU C 1 148 ? 19.670 -1.635 -47.888 1.00 24.30 126 LEU C O 1
ATOM 3003 N N . ILE C 1 149 ? 19.132 -3.718 -47.291 1.00 21.31 127 ILE C N 1
ATOM 3004 C CA . ILE C 1 149 ? 20.177 -4.387 -48.081 1.00 25.75 127 ILE C CA 1
ATOM 3005 C C . ILE C 1 149 ? 19.539 -5.557 -48.883 1.00 25.77 127 ILE C C 1
ATOM 3006 O O . ILE C 1 149 ? 18.454 -5.962 -48.601 1.00 23.62 127 ILE C O 1
ATOM 3011 N N . ALA C 1 150 ? 20.294 -6.076 -49.834 1.00 29.01 128 ALA C N 1
ATOM 3012 C CA . ALA C 1 150 ? 19.885 -7.105 -50.726 1.00 30.79 128 ALA C CA 1
ATOM 3013 C C . ALA C 1 150 ? 19.808 -8.503 -50.110 1.00 34.74 128 ALA C C 1
ATOM 3014 O O . ALA C 1 150 ? 20.683 -8.909 -49.386 1.00 38.89 128 ALA C O 1
ATOM 3016 N N . LEU C 1 151 ? 18.761 -9.234 -50.437 1.00 41.38 129 LEU C N 1
ATOM 3017 C CA . LEU C 1 151 ? 18.604 -10.654 -50.044 1.00 49.31 129 LEU C CA 1
ATOM 3018 C C . LEU C 1 151 ? 18.690 -11.582 -51.263 1.00 51.00 129 LEU C C 1
ATOM 3019 O O . LEU C 1 151 ? 19.718 -12.216 -51.566 1.00 57.02 129 LEU C O 1
ATOM 3024 N N . MET D 1 23 ? 20.635 12.728 -11.902 1.00 44.25 1 MET D N 1
ATOM 3025 C CA . MET D 1 23 ? 19.650 12.629 -13.059 1.00 47.07 1 MET D CA 1
ATOM 3026 C C . MET D 1 23 ? 20.367 12.469 -14.414 1.00 41.96 1 MET D C 1
ATOM 3027 O O . MET D 1 23 ? 21.160 13.335 -14.770 1.00 44.01 1 MET D O 1
ATOM 3032 N N . LEU D 1 24 ? 20.078 11.419 -15.166 1.00 27.84 2 LEU D N 1
ATOM 3033 C CA . LEU D 1 24 ? 20.784 11.156 -16.387 1.00 33.83 2 LEU D CA 1
ATOM 3034 C C . LEU D 1 24 ? 20.689 12.213 -17.439 1.00 33.06 2 LEU D C 1
ATOM 3035 O O . LEU D 1 24 ? 21.747 12.518 -18.081 1.00 31.52 2 LEU D O 1
ATOM 3040 N N A GLU D 1 25 ? 19.495 12.762 -17.670 0.50 31.76 3 GLU D N 1
ATOM 3041 N N B GLU D 1 25 ? 19.500 12.768 -17.634 0.50 33.72 3 GLU D N 1
ATOM 3042 C CA A GLU D 1 25 ? 19.362 13.865 -18.668 0.50 33.31 3 GLU D CA 1
ATOM 3043 C CA B GLU D 1 25 ? 19.327 13.869 -18.577 0.50 36.17 3 GLU D CA 1
ATOM 3044 C C A GLU D 1 25 ? 20.121 15.135 -18.291 0.50 33.19 3 GLU D C 1
ATOM 3045 C C B GLU D 1 25 ? 20.144 15.104 -18.284 0.50 34.79 3 GLU D C 1
ATOM 3046 O O A GLU D 1 25 ? 20.369 15.972 -19.139 0.50 40.01 3 GLU D O 1
ATOM 3047 O O B GLU D 1 25 ? 20.427 15.882 -19.179 0.50 41.82 3 GLU D O 1
ATOM 3058 N N . MET D 1 26 ? 20.499 15.279 -17.030 1.00 32.72 4 MET D N 1
ATOM 3059 C CA . MET D 1 26 ? 21.351 16.333 -16.565 1.00 35.72 4 MET D CA 1
ATOM 3060 C C . MET D 1 26 ? 22.840 15.926 -16.514 1.00 34.33 4 MET D C 1
ATOM 3061 O O . MET D 1 26 ? 23.656 16.661 -15.961 1.00 31.98 4 MET D O 1
ATOM 3063 N N . GLN D 1 27 ? 23.190 14.762 -17.090 1.00 27.57 5 GLN D N 1
ATOM 3064 C CA . GLN D 1 27 ? 24.549 14.256 -17.157 1.00 21.60 5 GLN D CA 1
ATOM 3065 C C . GLN D 1 27 ? 24.907 13.845 -18.635 1.00 18.01 5 GLN D C 1
ATOM 3066 O O . GLN D 1 27 ? 25.489 12.785 -18.894 1.00 16.86 5 GLN D O 1
ATOM 3072 N N . ILE D 1 28 ? 24.547 14.700 -19.562 1.00 15.97 6 ILE D N 1
ATOM 3073 C CA . ILE D 1 28 ? 24.872 14.540 -20.942 1.00 17.81 6 ILE D CA 1
ATOM 3074 C C . ILE D 1 28 ? 26.221 15.118 -21.228 1.00 17.92 6 ILE D C 1
ATOM 3075 O O . ILE D 1 28 ? 26.512 16.308 -20.826 1.00 18.21 6 ILE D O 1
ATOM 3080 N N . ASN D 1 29 ? 27.065 14.361 -21.983 1.00 13.97 7 ASN D N 1
ATOM 3081 C CA . ASN D 1 29 ? 28.403 14.834 -22.353 1.00 17.59 7 ASN D CA 1
ATOM 3082 C C . ASN D 1 29 ? 29.220 15.374 -21.187 1.00 20.32 7 ASN D C 1
ATOM 3083 O O . ASN D 1 29 ? 29.871 16.425 -21.298 1.00 22.87 7 ASN D O 1
ATOM 3088 N N . LEU D 1 30 ? 29.204 14.675 -20.058 1.00 17.68 8 LEU D N 1
ATOM 3089 C CA . LEU D 1 30 ? 30.171 15.041 -19.036 1.00 19.19 8 LEU D CA 1
ATOM 3090 C C . LEU D 1 30 ? 31.603 14.989 -19.662 1.00 18.84 8 LEU D C 1
ATOM 3091 O O . LEU D 1 30 ? 32.000 14.114 -20.349 1.00 14.81 8 LEU D O 1
ATOM 3096 N N . PRO D 1 31 ? 32.435 15.963 -19.367 1.00 19.72 9 PRO D N 1
ATOM 3097 C CA . PRO D 1 31 ? 33.634 16.028 -20.227 1.00 17.19 9 PRO D CA 1
ATOM 3098 C C . PRO D 1 31 ? 34.624 14.917 -19.972 1.00 14.42 9 PRO D C 1
ATOM 3099 O O . PRO D 1 31 ? 35.226 14.465 -20.879 1.00 17.83 9 PRO D O 1
ATOM 3103 N N . GLU D 1 32 ? 34.813 14.415 -18.745 1.00 15.26 10 GLU D N 1
ATOM 3104 C CA . GLU D 1 32 ? 35.694 13.272 -18.535 1.00 17.43 10 GLU D CA 1
ATOM 3105 C C . GLU D 1 32 ? 35.262 11.948 -19.318 1.00 18.83 10 GLU D C 1
ATOM 3106 O O . GLU D 1 32 ? 36.047 11.235 -19.954 1.00 18.41 10 GLU D O 1
ATOM 3112 N N . VAL D 1 33 ? 33.971 11.747 -19.209 1.00 18.60 11 VAL D N 1
ATOM 3113 C CA . VAL D 1 33 ? 33.303 10.612 -19.878 1.00 16.97 11 VAL D CA 1
ATOM 3114 C C . VAL D 1 33 ? 33.389 10.737 -21.420 1.00 15.28 11 VAL D C 1
ATOM 3115 O O . VAL D 1 33 ? 33.768 9.770 -22.118 1.00 15.09 11 VAL D O 1
ATOM 3119 N N . HIS D 1 34 ? 33.015 11.906 -21.928 1.00 14.28 12 HIS D N 1
ATOM 3120 C CA . HIS D 1 34 ? 33.049 12.199 -23.359 1.00 15.14 12 HIS D CA 1
ATOM 3121 C C . HIS D 1 34 ? 34.474 12.021 -23.900 1.00 15.93 12 HIS D C 1
ATOM 3122 O O . HIS D 1 34 ? 34.707 11.512 -25.032 1.00 17.10 12 HIS D O 1
ATOM 3129 N N . ALA D 1 35 ? 35.457 12.456 -23.144 1.00 14.97 13 ALA D N 1
ATOM 3130 C CA . ALA D 1 35 ? 36.856 12.258 -23.629 1.00 15.13 13 ALA D CA 1
ATOM 3131 C C . ALA D 1 35 ? 37.286 10.807 -23.652 1.00 15.96 13 ALA D C 1
ATOM 3132 O O . ALA D 1 35 ? 37.904 10.351 -24.640 1.00 18.49 13 ALA D O 1
ATOM 3134 N N . GLU D 1 36 ? 36.916 10.057 -22.625 1.00 15.63 14 GLU D N 1
ATOM 3135 C CA . GLU D 1 36 ? 37.137 8.576 -22.703 1.00 16.34 14 GLU D CA 1
ATOM 3136 C C . GLU D 1 36 ? 36.560 7.866 -23.944 1.00 15.30 14 GLU D C 1
ATOM 3137 O O . GLU D 1 36 ? 37.238 7.038 -24.603 1.00 16.79 14 GLU D O 1
ATOM 3143 N N . VAL D 1 37 ? 35.278 8.162 -24.209 1.00 14.84 15 VAL D N 1
ATOM 3144 C CA . VAL D 1 37 ? 34.606 7.500 -25.342 1.00 14.24 15 VAL D CA 1
ATOM 3145 C C . VAL D 1 37 ? 35.190 7.941 -26.645 1.00 14.66 15 VAL D C 1
ATOM 3146 O O . VAL D 1 37 ? 35.483 7.128 -27.570 1.00 13.83 15 VAL D O 1
ATOM 3150 N N . THR D 1 38 ? 35.464 9.247 -26.713 1.00 13.92 16 THR D N 1
ATOM 3151 C CA . THR D 1 38 ? 36.077 9.782 -27.940 1.00 15.06 16 THR D CA 1
ATOM 3152 C C . THR D 1 38 ? 37.394 9.069 -28.230 1.00 13.20 16 THR D C 1
ATOM 3153 O O . THR D 1 38 ? 37.652 8.748 -29.424 1.00 13.16 16 THR D O 1
ATOM 3157 N N . ALA D 1 39 ? 38.249 8.872 -27.224 1.00 13.92 17 ALA D N 1
ATOM 3158 C CA . ALA D 1 39 ? 39.573 8.216 -27.479 1.00 16.27 17 ALA D CA 1
ATOM 3159 C C . ALA D 1 39 ? 39.392 6.832 -28.054 1.00 15.63 17 ALA D C 1
ATOM 3160 O O . ALA D 1 39 ? 40.111 6.432 -28.913 1.00 17.63 17 ALA D O 1
ATOM 3162 N N . GLN D 1 40 ? 38.401 6.051 -27.530 1.00 14.36 18 GLN D N 1
ATOM 3163 C CA . GLN D 1 40 ? 38.201 4.729 -28.048 1.00 13.94 18 GLN D CA 1
ATOM 3164 C C . GLN D 1 40 ? 37.619 4.737 -29.450 1.00 14.72 18 GLN D C 1
ATOM 3165 O O . GLN D 1 40 ? 37.980 3.920 -30.295 1.00 14.09 18 GLN D O 1
ATOM 3171 N N . PHE D 1 41 ? 36.750 5.702 -29.708 1.00 13.46 19 PHE D N 1
ATOM 3172 C CA . PHE D 1 41 ? 36.223 5.824 -31.033 1.00 14.10 19 PHE D CA 1
ATOM 3173 C C . PHE D 1 41 ? 37.295 6.135 -32.070 1.00 16.20 19 PHE D C 1
ATOM 3174 O O . PHE D 1 41 ? 37.285 5.611 -33.200 1.00 15.57 19 PHE D O 1
ATOM 3182 N N . VAL D 1 42 ? 38.205 7.035 -31.722 1.00 14.71 20 VAL D N 1
ATOM 3183 C CA . VAL D 1 42 ? 39.401 7.308 -32.568 1.00 17.27 20 VAL D CA 1
ATOM 3184 C C . VAL D 1 42 ? 40.225 6.063 -32.807 1.00 16.55 20 VAL D C 1
ATOM 3185 O O . VAL D 1 42 ? 40.681 5.816 -33.944 1.00 16.77 20 VAL D O 1
ATOM 3189 N N . ARG D 1 43 ? 40.451 5.268 -31.755 1.00 15.49 21 ARG D N 1
ATOM 3190 C CA . ARG D 1 43 ? 41.144 3.979 -31.943 1.00 15.48 21 ARG D CA 1
ATOM 3191 C C . ARG D 1 43 ? 40.431 3.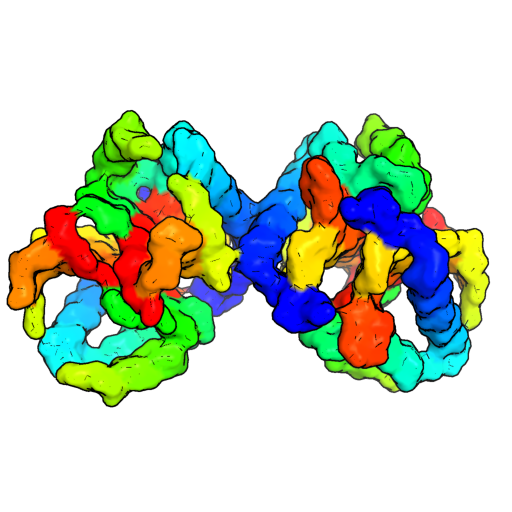113 -32.929 1.00 15.98 21 ARG D C 1
ATOM 3192 O O . ARG D 1 43 ? 41.052 2.455 -33.759 1.00 15.47 21 ARG D O 1
ATOM 3200 N N . TYR D 1 44 ? 39.089 3.068 -32.835 1.00 14.95 22 TYR D N 1
ATOM 3201 C CA . TYR D 1 44 ? 38.323 2.237 -33.714 1.00 15.55 22 TYR D CA 1
ATOM 3202 C C . TYR D 1 44 ? 38.502 2.707 -35.166 1.00 17.05 22 TYR D C 1
ATOM 3203 O O . TYR D 1 44 ? 38.729 1.903 -36.100 1.00 17.10 22 TYR D O 1
ATOM 3212 N N . GLU D 1 45 ? 38.357 4.016 -35.375 1.00 16.65 23 GLU D N 1
ATOM 3213 C CA . GLU D 1 45 ? 38.466 4.561 -36.738 1.00 19.40 23 GLU D CA 1
ATOM 3214 C C . GLU D 1 45 ? 39.857 4.296 -37.391 1.00 20.31 23 GLU D C 1
ATOM 3215 O O . GLU D 1 45 ? 39.948 3.959 -38.578 1.00 18.76 23 GLU D O 1
ATOM 3221 N N A LYS D 1 46 ? 40.911 4.439 -36.608 0.47 19.75 24 LYS D N 1
ATOM 3222 N N B LYS D 1 46 ? 40.905 4.503 -36.627 0.53 19.84 24 LYS D N 1
ATOM 3223 C CA A LYS D 1 46 ? 42.277 4.148 -37.114 0.47 21.18 24 LYS D CA 1
ATOM 3224 C CA B LYS D 1 46 ? 42.257 4.185 -37.098 0.53 21.78 24 LYS D CA 1
ATOM 3225 C C A LYS D 1 46 ? 42.460 2.665 -37.396 0.47 20.20 24 LYS D C 1
ATOM 3226 C C B LYS D 1 46 ? 42.416 2.708 -37.418 0.53 20.32 24 LYS D C 1
ATOM 3227 O O A LYS D 1 46 ? 43.099 2.314 -38.368 0.47 18.85 24 LYS D O 1
ATOM 3228 O O B LYS D 1 46 ? 42.988 2.405 -38.447 0.53 18.59 24 LYS D O 1
ATOM 3239 N N . ALA D 1 47 ? 41.875 1.805 -36.570 1.00 19.45 25 ALA D N 1
ATOM 3240 C CA . ALA D 1 47 ? 41.935 0.353 -36.803 1.00 19.01 25 ALA D CA 1
ATOM 3241 C C . ALA D 1 47 ? 41.168 -0.001 -38.060 1.00 19.95 25 ALA D C 1
ATOM 3242 O O . ALA D 1 47 ? 41.569 -0.848 -38.802 1.00 23.21 25 ALA D O 1
ATOM 3244 N N . LEU D 1 48 ? 40.058 0.678 -38.309 1.00 20.87 26 LEU D N 1
ATOM 3245 C CA . LEU D 1 48 ? 39.248 0.345 -39.475 1.00 24.24 26 LEU D CA 1
ATOM 3246 C C . LEU D 1 48 ? 40.023 0.702 -40.717 1.00 27.93 26 LEU D C 1
ATOM 3247 O O . LEU D 1 48 ? 40.086 -0.097 -41.654 1.00 27.89 26 LEU D O 1
ATOM 3252 N N . THR D 1 49 ? 40.674 1.852 -40.728 1.00 26.89 27 THR D N 1
ATOM 3253 C CA . THR D 1 49 ? 41.343 2.293 -41.949 1.00 31.12 27 THR D CA 1
ATOM 3254 C C . THR D 1 49 ? 42.672 1.552 -42.198 1.00 32.65 27 THR D C 1
ATOM 3255 O O . THR D 1 49 ? 43.058 1.384 -43.359 1.00 32.72 27 THR D O 1
ATOM 3259 N N . SER D 1 50 ? 43.310 1.020 -41.158 1.00 30.97 28 SER D N 1
ATOM 3260 C CA . SER D 1 50 ? 44.469 0.115 -41.301 1.00 31.81 28 SER D CA 1
ATOM 3261 C C . SER D 1 50 ? 44.163 -1.392 -41.290 1.00 31.35 28 SER D C 1
ATOM 3262 O O . SER D 1 50 ? 45.094 -2.196 -41.326 1.00 34.50 28 SER D O 1
ATOM 3265 N N . ASN D 1 51 ? 42.883 -1.776 -41.238 1.00 26.16 29 ASN D N 1
ATOM 3266 C CA . ASN D 1 51 ? 42.457 -3.172 -41.054 1.00 27.62 29 ASN D CA 1
ATOM 3267 C C . ASN D 1 51 ? 43.162 -3.916 -39.902 1.00 26.20 29 ASN D C 1
ATOM 3268 O O . ASN D 1 51 ? 43.573 -5.072 -40.029 1.00 26.29 29 ASN D O 1
ATOM 3273 N N . ASP D 1 52 ? 43.282 -3.236 -38.779 1.00 23.34 30 ASP D N 1
ATOM 3274 C CA . ASP D 1 52 ? 43.840 -3.787 -37.546 1.00 21.21 30 ASP D CA 1
ATOM 3275 C C . ASP D 1 52 ? 42.730 -4.554 -36.821 1.00 19.57 30 ASP D C 1
ATOM 3276 O O . ASP D 1 52 ? 42.063 -4.057 -35.894 1.00 18.45 30 ASP D O 1
ATOM 3281 N N . THR D 1 53 ? 42.508 -5.771 -37.267 1.00 19.39 31 THR D N 1
ATOM 3282 C CA . THR D 1 53 ? 41.353 -6.560 -36.848 1.00 19.87 31 THR D CA 1
ATOM 3283 C C . THR D 1 53 ? 41.390 -6.873 -35.384 1.00 20.56 31 THR D C 1
ATOM 3284 O O . THR D 1 53 ? 40.332 -6.982 -34.747 1.00 17.92 31 THR D O 1
ATOM 3288 N N . ALA D 1 54 ? 42.586 -7.015 -34.805 1.00 16.81 32 ALA D N 1
ATOM 3289 C CA . ALA D 1 54 ? 42.660 -7.263 -33.405 1.00 18.24 32 ALA D CA 1
ATOM 3290 C C . ALA D 1 54 ? 41.991 -6.156 -32.576 1.00 16.97 32 ALA D C 1
ATOM 3291 O O . ALA D 1 54 ? 41.301 -6.455 -31.622 1.00 17.15 32 ALA D O 1
ATOM 3293 N N . VAL D 1 55 ? 42.256 -4.910 -32.920 1.00 15.37 33 VAL D N 1
ATOM 3294 C CA . VAL D 1 55 ? 41.678 -3.798 -32.186 1.00 16.30 33 VAL D CA 1
ATOM 3295 C C . VAL D 1 55 ? 40.179 -3.670 -32.497 1.00 14.07 33 VAL D C 1
ATOM 3296 O O . VAL D 1 55 ? 39.385 -3.383 -31.614 1.00 14.89 33 VAL D O 1
ATOM 3300 N N . LEU D 1 56 ? 39.780 -3.882 -33.768 1.00 13.59 34 LEU D N 1
ATOM 3301 C CA . LEU D 1 56 ? 38.363 -3.840 -34.133 1.00 13.35 34 LEU D CA 1
ATOM 3302 C C . LEU D 1 56 ? 37.588 -4.858 -33.265 1.00 15.24 34 LEU D C 1
ATOM 3303 O O . LEU D 1 56 ? 36.485 -4.554 -32.796 1.00 15.57 34 LEU D O 1
ATOM 3308 N N . ASN D 1 57 ? 38.153 -6.055 -33.023 1.00 13.40 35 ASN D N 1
ATOM 3309 C CA . ASN D 1 57 ? 37.502 -7.064 -32.212 1.00 13.37 35 ASN D CA 1
ATOM 3310 C C . ASN D 1 57 ? 37.598 -6.730 -30.771 1.00 14.38 35 ASN D C 1
ATOM 3311 O O . ASN D 1 57 ? 36.657 -6.913 -30.019 1.00 13.00 35 ASN D O 1
ATOM 3316 N N . GLU D 1 58 ? 38.747 -6.224 -30.332 1.00 14.25 36 GLU D N 1
ATOM 3317 C CA . GLU D 1 58 ? 38.910 -5.863 -28.926 1.00 13.97 36 GLU D CA 1
ATOM 3318 C C . GLU D 1 58 ? 37.792 -4.881 -28.501 1.00 14.44 36 GLU D C 1
ATOM 3319 O O . GLU D 1 58 ? 37.302 -4.939 -27.371 1.00 14.69 36 GLU D O 1
ATOM 3325 N N . LEU D 1 59 ? 37.450 -3.947 -29.374 1.00 13.63 37 LEU D N 1
ATOM 3326 C CA . LEU D 1 59 ? 36.499 -2.897 -29.000 1.00 12.62 37 LEU D CA 1
ATOM 3327 C C . LEU D 1 59 ? 35.028 -3.316 -29.065 1.00 13.02 37 LEU D C 1
ATOM 3328 O O . LEU D 1 59 ? 34.155 -2.522 -28.625 1.00 13.81 37 LEU D O 1
ATOM 3333 N N . PHE D 1 60 ? 34.704 -4.505 -29.602 1.00 12.31 38 PHE D N 1
ATOM 3334 C CA . PHE D 1 60 ? 33.343 -4.992 -29.583 1.00 12.98 38 PHE D CA 1
ATOM 3335 C C . PHE D 1 60 ? 33.060 -5.795 -28.344 1.00 13.42 38 PHE D C 1
ATOM 3336 O O . PHE D 1 60 ? 33.921 -6.645 -27.902 1.00 14.65 38 PHE D O 1
ATOM 3344 N N . TRP D 1 61 ? 31.914 -5.586 -27.752 1.00 12.90 39 TRP D N 1
ATOM 3345 C CA . TRP D 1 61 ? 31.505 -6.282 -26.511 1.00 12.24 39 TRP D CA 1
ATOM 3346 C C . TRP D 1 61 ? 31.478 -7.789 -26.736 1.00 14.04 39 TRP D C 1
ATOM 3347 O O . TRP D 1 61 ? 30.845 -8.272 -27.685 1.00 12.55 39 TRP D O 1
ATOM 3358 N N . ASN D 1 62 ? 32.209 -8.516 -25.900 1.00 13.91 40 ASN D N 1
ATOM 3359 C CA . ASN D 1 62 ? 32.302 -9.985 -26.074 1.00 14.87 40 ASN D CA 1
ATOM 3360 C C . ASN D 1 62 ? 31.104 -10.666 -25.399 1.00 15.66 40 ASN D C 1
ATOM 3361 O O . ASN D 1 62 ? 31.145 -11.064 -24.210 1.00 16.80 40 ASN D O 1
ATOM 3366 N N . SER D 1 63 ? 29.988 -10.695 -26.107 1.00 14.22 41 SER D N 1
ATOM 3367 C CA . SER D 1 63 ? 28.758 -11.242 -25.694 1.00 14.92 41 SER D CA 1
ATOM 3368 C C . SER D 1 63 ? 28.014 -11.832 -26.872 1.00 13.68 41 SER D C 1
ATOM 3369 O O . SER D 1 63 ? 28.106 -11.328 -28.017 1.00 13.43 41 SER D O 1
ATOM 3372 N N . PRO D 1 64 ? 27.202 -12.886 -26.636 1.00 13.68 42 PRO D N 1
ATOM 3373 C CA . PRO D 1 64 ? 26.304 -13.309 -27.721 1.00 14.46 42 PRO D CA 1
ATOM 3374 C C . PRO D 1 64 ? 25.205 -12.261 -28.083 1.00 12.88 42 PRO D C 1
ATOM 3375 O O . PRO D 1 64 ? 24.623 -12.408 -29.161 1.00 13.87 42 PRO D O 1
ATOM 3379 N N . GLN D 1 65 ? 25.009 -11.252 -27.241 1.00 12.16 43 GLN D N 1
ATOM 3380 C CA . GLN D 1 65 ? 23.941 -10.251 -27.545 1.00 12.28 43 GLN D CA 1
ATOM 3381 C C . GLN D 1 65 ? 24.444 -9.185 -28.551 1.00 11.26 43 GLN D C 1
ATOM 3382 O O . GLN D 1 65 ? 23.653 -8.587 -29.262 1.00 12.81 43 GLN D O 1
ATOM 3388 N N . THR D 1 66 ? 25.769 -9.022 -28.610 1.00 10.85 44 THR D N 1
ATOM 3389 C CA . THR D 1 66 ? 26.375 -7.991 -29.466 1.00 9.63 44 THR D CA 1
ATOM 3390 C C . THR D 1 66 ? 26.016 -8.278 -30.920 1.00 13.09 44 THR D C 1
ATOM 3391 O O . THR D 1 66 ? 25.960 -9.426 -31.335 1.00 14.18 44 THR D O 1
ATOM 3395 N N . LEU D 1 67 ? 25.726 -7.242 -31.677 1.00 11.42 45 LEU D N 1
ATOM 3396 C CA . LEU D 1 67 ? 25.348 -7.442 -33.110 1.00 12.82 45 LEU D CA 1
ATOM 3397 C C . LEU D 1 67 ? 25.899 -6.341 -33.974 1.00 12.85 45 LEU D C 1
ATOM 3398 O O . LEU D 1 67 ? 26.183 -5.215 -33.507 1.00 13.08 45 LEU D O 1
ATOM 3403 N N . ARG D 1 68 ? 26.063 -6.649 -35.246 1.00 12.17 46 ARG D N 1
ATOM 3404 C CA . ARG D 1 68 ? 26.546 -5.671 -36.188 1.00 13.08 46 ARG D CA 1
ATOM 3405 C C . ARG D 1 68 ? 25.778 -5.848 -37.476 1.00 13.14 46 ARG D C 1
ATOM 3406 O O . ARG D 1 68 ? 25.893 -6.909 -38.167 1.00 12.82 46 ARG D O 1
ATOM 3414 N N . TYR D 1 69 ? 25.014 -4.835 -37.818 1.00 11.92 47 TYR D N 1
ATOM 3415 C CA . TYR D 1 69 ? 24.352 -4.711 -39.101 1.00 12.92 47 TYR D CA 1
ATOM 3416 C C . TYR D 1 69 ? 25.288 -3.980 -40.031 1.00 14.06 47 TYR D C 1
ATOM 3417 O O . TYR D 1 69 ? 25.336 -2.755 -40.070 1.00 15.30 47 TYR D O 1
ATOM 3426 N N . GLY D 1 70 ? 26.027 -4.745 -40.835 1.00 13.82 48 GLY D N 1
ATOM 3427 C CA . GLY D 1 70 ? 27.045 -4.141 -41.675 1.00 15.05 48 GLY D CA 1
ATOM 3428 C C . GLY D 1 70 ? 26.451 -3.727 -43.015 1.00 15.70 48 GLY D C 1
ATOM 3429 O O . GLY D 1 70 ? 25.272 -3.880 -43.246 1.00 14.69 48 GLY D O 1
ATOM 3430 N N . ALA D 1 71 ? 27.295 -3.150 -43.861 1.00 17.41 49 ALA D N 1
ATOM 3431 C CA . ALA D 1 71 ? 26.821 -2.622 -45.105 1.00 19.94 49 ALA D CA 1
ATOM 3432 C C . ALA D 1 71 ? 26.177 -3.699 -45.975 1.00 21.65 49 ALA D C 1
ATOM 3433 O O . ALA D 1 71 ? 25.271 -3.392 -46.745 1.00 23.77 49 ALA D O 1
ATOM 3435 N N . THR D 1 72 ? 26.661 -4.932 -45.877 1.00 23.10 50 THR D N 1
ATOM 3436 C CA . THR D 1 72 ? 26.165 -6.021 -46.707 1.00 26.12 50 THR D CA 1
ATOM 3437 C C . THR D 1 72 ? 25.671 -7.270 -45.987 1.00 26.55 50 THR D C 1
ATOM 3438 O O . THR D 1 72 ? 25.233 -8.209 -46.642 1.00 25.10 50 THR D O 1
ATOM 3442 N N . GLU D 1 73 ? 25.715 -7.332 -44.666 1.00 23.39 51 GLU D N 1
ATOM 3443 C CA . GLU D 1 73 ? 25.271 -8.515 -43.949 1.00 22.50 51 GLU D CA 1
ATOM 3444 C C . GLU D 1 73 ? 24.956 -8.184 -42.496 1.00 17.56 51 GLU D C 1
ATOM 3445 O O . GLU D 1 73 ? 25.470 -7.198 -41.974 1.00 18.54 51 GLU D O 1
ATOM 3451 N N . ASN D 1 74 ? 24.236 -9.083 -41.880 1.00 14.48 52 ASN D N 1
ATOM 3452 C CA . ASN D 1 74 ? 23.843 -8.964 -40.502 1.00 15.14 52 ASN D CA 1
ATOM 3453 C C . ASN D 1 74 ? 24.543 -10.028 -39.699 1.00 16.17 52 ASN D C 1
ATOM 3454 O O . ASN D 1 74 ? 24.391 -11.232 -40.013 1.00 17.18 52 ASN D O 1
ATOM 3459 N N . LEU D 1 75 ? 25.200 -9.646 -38.606 1.00 13.47 53 LEU D N 1
ATOM 3460 C CA . LEU D 1 75 ? 25.954 -10.600 -37.780 1.00 14.83 53 LEU D CA 1
ATOM 3461 C C . LEU D 1 75 ? 25.508 -10.509 -36.344 1.00 13.65 53 LEU D C 1
ATOM 3462 O O . LEU D 1 75 ? 25.433 -9.431 -35.801 1.00 16.47 53 LEU D O 1
ATOM 3467 N N . TYR D 1 76 ? 25.181 -11.646 -35.751 1.00 12.24 54 TYR D N 1
ATOM 3468 C CA . TYR D 1 76 ? 24.692 -11.761 -34.370 1.00 12.18 54 TYR D CA 1
ATOM 3469 C C . TYR D 1 76 ? 25.686 -12.490 -33.509 1.00 13.46 54 TYR D C 1
ATOM 3470 O O . TYR D 1 76 ? 26.016 -13.664 -33.766 1.00 14.48 54 TYR D O 1
ATOM 3479 N N . GLY D 1 77 ? 26.121 -11.815 -32.447 1.00 12.51 55 GLY D N 1
ATOM 3480 C CA . GLY D 1 77 ? 27.092 -12.371 -31.503 1.00 12.57 55 GLY D CA 1
ATOM 3481 C C . GLY D 1 77 ? 28.514 -12.020 -31.821 1.00 12.80 55 GLY D C 1
ATOM 3482 O O . GLY D 1 77 ? 28.922 -11.928 -32.996 1.00 12.81 55 GLY D O 1
ATOM 3483 N N . TYR D 1 78 ? 29.298 -11.842 -30.762 1.00 13.51 56 TYR D N 1
ATOM 3484 C CA . TYR D 1 78 ? 30.695 -11.499 -30.894 1.00 13.16 56 TYR D CA 1
ATOM 3485 C C . TYR D 1 78 ? 31.412 -12.530 -31.802 1.00 15.02 56 TYR D C 1
ATOM 3486 O O . TYR D 1 78 ? 32.181 -12.142 -32.650 1.00 13.65 56 TYR D O 1
ATOM 3495 N N A GLU D 1 79 ? 31.100 -13.803 -31.633 0.51 16.37 57 GLU D N 1
ATOM 3496 N N B GLU D 1 79 ? 31.154 -13.812 -31.602 0.49 16.25 57 GLU D N 1
ATOM 3497 C CA A GLU D 1 79 ? 31.848 -14.836 -32.371 0.51 19.79 57 GLU D CA 1
ATOM 3498 C CA B GLU D 1 79 ? 31.879 -14.832 -32.384 0.49 19.41 57 GLU D CA 1
ATOM 3499 C C A GLU D 1 79 ? 31.674 -14.702 -33.864 0.51 18.90 57 GLU D C 1
ATOM 3500 C C B GLU D 1 79 ? 31.706 -14.687 -33.877 0.49 18.70 57 GLU D C 1
ATOM 3501 O O A GLU D 1 79 ? 32.661 -14.772 -34.621 0.51 18.50 57 GLU D O 1
ATOM 3502 O O B GLU D 1 79 ? 32.701 -14.773 -34.656 0.49 18.03 57 GLU D O 1
ATOM 3513 N N . ALA D 1 80 ? 30.458 -14.410 -34.280 1.00 18.15 58 ALA D N 1
ATOM 3514 C CA . ALA D 1 80 ? 30.142 -14.200 -35.716 1.00 16.62 58 ALA D CA 1
ATOM 3515 C C . ALA D 1 80 ? 30.831 -12.939 -36.246 1.00 15.04 58 ALA D C 1
ATOM 3516 O O . ALA D 1 80 ? 31.311 -12.868 -37.397 1.00 16.71 58 ALA D O 1
ATOM 3518 N N . ILE D 1 81 ? 30.828 -11.890 -35.418 1.00 13.92 59 ILE D N 1
ATOM 3519 C CA . ILE D 1 81 ? 31.444 -10.616 -35.839 1.00 14.57 59 ILE D CA 1
ATOM 3520 C C . ILE D 1 81 ? 32.961 -10.785 -35.991 1.00 16.24 59 ILE D C 1
ATOM 3521 O O . ILE D 1 81 ? 33.553 -10.343 -36.991 1.00 16.36 59 ILE D O 1
ATOM 3526 N N . ALA D 1 82 ? 33.567 -11.395 -34.988 1.00 16.58 60 ALA D N 1
ATOM 3527 C CA . ALA D 1 82 ? 35.037 -11.574 -35.011 1.00 20.01 60 ALA D CA 1
ATOM 3528 C C . ALA D 1 82 ? 35.436 -12.518 -36.138 1.00 21.77 60 ALA D C 1
ATOM 3529 O O . ALA D 1 82 ? 36.419 -12.267 -36.814 1.00 23.65 60 ALA D O 1
ATOM 3531 N N . GLY D 1 83 ? 34.619 -13.526 -36.402 1.00 23.63 61 GLY D N 1
ATOM 3532 C CA . GLY D 1 83 ? 34.820 -14.428 -37.535 1.00 28.33 61 GLY D CA 1
ATOM 3533 C C . GLY D 1 83 ? 34.735 -13.764 -38.888 1.00 30.37 61 GLY D C 1
ATOM 3534 O O . GLY D 1 83 ? 35.521 -14.054 -39.787 1.00 35.89 61 GLY D O 1
ATOM 3535 N N . PHE D 1 84 ? 33.816 -12.819 -39.024 1.00 27.93 62 PHE D N 1
ATOM 3536 C CA . PHE D 1 84 ? 33.709 -12.008 -40.216 1.00 29.90 62 PHE D CA 1
ATOM 3537 C C . PHE D 1 84 ? 34.914 -11.106 -40.403 1.00 30.44 62 PHE D C 1
ATOM 3538 O O . PHE D 1 84 ? 35.393 -10.955 -41.513 1.00 33.20 62 PHE D O 1
ATOM 3546 N N . ARG D 1 85 ? 35.380 -10.472 -39.336 1.00 28.57 63 ARG D N 1
ATOM 3547 C CA . ARG D 1 85 ? 36.512 -9.545 -39.462 1.00 34.42 63 ARG D CA 1
ATOM 3548 C C . ARG D 1 85 ? 37.768 -10.249 -40.072 1.00 43.31 63 ARG D C 1
ATOM 3549 O O . ARG D 1 85 ? 38.550 -9.613 -40.758 1.00 43.62 63 ARG D O 1
ATOM 3557 N N . ALA D 1 86 ? 37.939 -11.540 -39.804 1.00 47.00 64 ALA D N 1
ATOM 3558 C CA . ALA D 1 86 ? 39.055 -12.343 -40.380 1.00 51.12 64 ALA D CA 1
ATOM 3559 C C . ALA D 1 86 ? 38.980 -12.599 -41.903 1.00 58.61 64 ALA D C 1
ATOM 3560 O O . ALA D 1 86 ? 39.914 -13.085 -42.482 1.00 58.52 64 ALA D O 1
ATOM 3562 N N . THR D 1 87 ? 37.875 -12.282 -42.548 1.00 68.61 65 THR D N 1
ATOM 3563 C CA . THR D 1 87 ? 37.697 -12.418 -44.005 1.00 75.42 65 THR D CA 1
ATOM 3564 C C . THR D 1 87 ? 37.646 -11.082 -44.770 1.00 76.38 65 THR D C 1
ATOM 3565 O O . THR D 1 87 ? 37.756 -11.052 -45.979 1.00 74.61 65 THR D O 1
ATOM 3569 N N . ARG D 1 88 ? 37.471 -9.973 -44.074 1.00 77.31 66 ARG D N 1
ATOM 3570 C CA . ARG D 1 88 ? 37.670 -8.612 -44.551 1.00 78.77 66 ARG D CA 1
ATOM 3571 C C . ARG D 1 88 ? 38.993 -8.402 -45.285 1.00 79.14 66 ARG D C 1
ATOM 3572 O O . ARG D 1 88 ? 40.017 -8.996 -44.935 1.00 78.13 66 ARG D O 1
ATOM 3574 N N . SER D 1 89 ? 38.950 -7.566 -46.317 1.00 76.43 67 SER D N 1
ATOM 3575 C CA . SER D 1 89 ? 40.164 -7.131 -46.983 1.00 72.77 67 SER D CA 1
ATOM 3576 C C . SER D 1 89 ? 40.645 -5.830 -46.365 1.00 67.36 67 SER D C 1
ATOM 3577 O O . SER D 1 89 ? 41.843 -5.551 -46.362 1.00 66.54 67 SER D O 1
ATOM 3580 N N . GLU D 1 94 ? 40.269 3.388 -46.897 1.00 54.81 72 GLU D N 1
ATOM 3581 C CA . GLU D 1 94 ? 40.303 4.766 -46.423 1.00 51.11 72 GLU D CA 1
ATOM 3582 C C . GLU D 1 94 ? 38.950 5.450 -46.673 1.00 48.35 72 GLU D C 1
ATOM 3583 O O . GLU D 1 94 ? 38.207 5.101 -47.595 1.00 48.92 72 GLU D O 1
ATOM 3585 N N . ARG D 1 95 ? 38.629 6.423 -45.834 1.00 38.28 73 ARG D N 1
ATOM 3586 C CA . ARG D 1 95 ? 37.402 7.217 -46.010 1.00 35.36 73 ARG D CA 1
ATOM 3587 C C . ARG D 1 95 ? 37.514 8.529 -45.292 1.00 33.88 73 ARG D C 1
ATOM 3588 O O . ARG D 1 95 ? 38.361 8.693 -44.414 1.00 38.79 73 ARG D O 1
ATOM 3596 N N . GLU D 1 96 ? 36.658 9.469 -45.669 1.00 30.50 74 GLU D N 1
ATOM 3597 C CA . GLU D 1 96 ? 36.642 10.773 -45.058 1.00 34.58 74 GLU D CA 1
ATOM 3598 C C . GLU D 1 96 ? 35.412 10.860 -44.176 1.00 27.81 74 GLU D C 1
ATOM 3599 O O . GLU D 1 96 ? 34.335 10.648 -44.648 1.00 25.42 74 GLU D O 1
ATOM 3605 N N . ILE D 1 97 ? 35.596 11.180 -42.908 1.00 25.95 75 ILE D N 1
ATOM 3606 C CA . ILE D 1 97 ? 34.463 11.474 -42.026 1.00 23.72 75 ILE D CA 1
ATOM 3607 C C . ILE D 1 97 ? 34.002 12.896 -42.263 1.00 25.58 75 ILE D C 1
ATOM 3608 O O . ILE D 1 97 ? 34.798 13.853 -42.227 1.00 25.99 75 ILE D O 1
ATOM 3613 N N A VAL D 1 98 ? 32.716 13.064 -42.513 0.50 22.84 76 VAL D N 1
ATOM 3614 N N B VAL D 1 98 ? 32.713 13.050 -42.519 0.50 22.74 76 VAL D N 1
ATOM 3615 C CA A VAL D 1 98 ? 32.127 14.349 -42.786 0.50 24.43 76 VAL D CA 1
ATOM 3616 C CA B VAL D 1 98 ? 32.167 14.363 -42.769 0.50 24.34 76 VAL D CA 1
ATOM 3617 C C A VAL D 1 98 ? 31.328 14.965 -41.637 0.50 24.46 76 VAL D C 1
ATOM 3618 C C B VAL D 1 98 ? 31.339 14.952 -41.636 0.50 24.42 76 VAL D C 1
ATOM 3619 O O A VAL D 1 98 ? 31.158 16.190 -41.616 0.50 26.15 76 VAL D O 1
ATOM 3620 O O B VAL D 1 98 ? 31.123 16.160 -41.633 0.50 26.09 76 VAL D O 1
ATOM 3627 N N . ARG D 1 99 ? 30.870 14.145 -40.678 1.00 20.64 77 ARG D N 1
ATOM 3628 C CA . ARG D 1 99 ? 30.200 14.699 -39.506 1.00 21.18 77 ARG D CA 1
ATOM 3629 C C . ARG D 1 99 ? 30.254 13.655 -38.427 1.00 19.52 77 ARG D C 1
ATOM 3630 O O . ARG D 1 99 ? 30.197 12.466 -38.749 1.00 18.23 77 ARG D O 1
ATOM 3638 N N . THR D 1 100 ? 30.353 14.097 -37.161 1.00 18.95 78 THR D N 1
ATOM 3639 C CA . THR D 1 100 ? 30.546 13.202 -36.062 1.00 18.45 78 THR D CA 1
ATOM 3640 C C . THR D 1 100 ? 29.696 13.698 -34.902 1.00 17.88 78 THR D C 1
ATOM 3641 O O . THR D 1 100 ? 29.779 14.870 -34.541 1.00 16.18 78 THR D O 1
ATOM 3645 N N . VAL D 1 101 ? 28.942 12.798 -34.276 1.00 15.40 79 VAL D N 1
ATOM 3646 C CA . VAL D 1 101 ? 28.240 13.131 -33.058 1.00 15.90 79 VAL D CA 1
ATOM 3647 C C . VAL D 1 101 ? 28.488 11.992 -32.035 1.00 14.63 79 VAL D C 1
ATOM 3648 O O . VAL D 1 101 ? 27.968 10.887 -32.218 1.00 15.13 79 VAL D O 1
ATOM 3652 N N . ILE D 1 102 ? 29.221 12.286 -30.978 1.00 13.68 80 ILE D N 1
ATOM 3653 C CA . ILE D 1 102 ? 29.397 11.368 -29.876 1.00 14.29 80 ILE D CA 1
ATOM 3654 C C . ILE D 1 102 ? 28.681 11.984 -28.700 1.00 13.53 80 ILE D C 1
ATOM 3655 O O . ILE D 1 102 ? 28.896 13.140 -28.392 1.00 13.16 80 ILE D O 1
ATOM 3660 N N . THR D 1 103 ? 27.804 11.182 -28.066 1.00 12.95 81 THR D N 1
ATOM 3661 C CA . THR D 1 103 ? 27.044 11.651 -26.953 1.00 12.60 81 THR D CA 1
ATOM 3662 C C . THR D 1 103 ? 27.194 10.647 -25.853 1.00 12.71 81 THR D C 1
ATOM 3663 O O . THR D 1 103 ? 26.937 9.449 -26.042 1.00 12.11 81 THR D O 1
ATOM 3667 N N . THR D 1 104 ? 27.441 11.120 -24.632 1.00 11.48 82 THR D N 1
ATOM 3668 C CA . THR D 1 104 ? 27.537 10.255 -23.491 1.00 12.21 82 THR D CA 1
ATOM 3669 C C . THR D 1 104 ? 26.382 10.576 -22.502 1.00 11.80 82 THR D C 1
ATOM 3670 O O . THR D 1 104 ? 25.900 11.739 -22.431 1.00 10.79 82 THR D O 1
ATOM 3674 N N . TYR D 1 105 ? 25.896 9.525 -21.817 1.00 11.40 83 TYR D N 1
ATOM 3675 C CA . TYR D 1 105 ? 24.789 9.583 -20.919 1.00 10.95 83 TYR D CA 1
ATOM 3676 C C . TYR D 1 105 ? 25.196 9.025 -19.578 1.00 12.27 83 TYR D C 1
ATOM 3677 O O . TYR D 1 105 ? 25.418 7.849 -19.439 1.00 12.41 83 TYR D O 1
ATOM 3686 N N . GLY D 1 106 ? 25.364 9.911 -18.609 1.00 13.62 84 GLY D N 1
ATOM 3687 C CA . GLY D 1 106 ? 25.928 9.472 -17.326 1.00 14.86 84 GLY D CA 1
ATOM 3688 C C . GLY D 1 106 ? 27.373 9.033 -17.516 1.00 13.91 84 GLY D C 1
ATOM 3689 O O . GLY D 1 106 ? 28.082 9.593 -18.328 1.00 14.85 84 GLY D O 1
ATOM 3690 N N . HIS D 1 107 ? 27.849 8.057 -16.757 1.00 13.59 85 HIS D N 1
ATOM 3691 C CA . HIS D 1 107 ? 29.188 7.641 -16.735 1.00 13.27 85 HIS D CA 1
ATOM 3692 C C . HIS D 1 107 ? 29.498 6.430 -17.557 1.00 13.20 85 HIS D C 1
ATOM 3693 O O . HIS D 1 107 ? 30.660 6.176 -17.780 1.00 15.31 85 HIS D O 1
ATOM 3700 N N . ASP D 1 108 ? 28.492 5.640 -17.968 1.00 12.52 86 ASP D N 1
ATOM 3701 C CA . ASP D 1 108 ? 28.722 4.315 -18.425 1.00 12.20 86 ASP D CA 1
ATOM 3702 C C . ASP D 1 108 ? 28.110 3.979 -19.834 1.00 10.94 86 ASP D C 1
ATOM 3703 O O . ASP D 1 108 ? 28.203 2.858 -20.263 1.00 11.25 86 ASP D O 1
ATOM 3708 N N . PHE D 1 109 ? 27.434 4.919 -20.485 1.00 11.64 87 PHE D N 1
ATOM 3709 C CA . PHE D 1 109 ? 26.796 4.653 -21.750 1.00 11.94 87 PHE D CA 1
ATOM 3710 C C . PHE D 1 109 ? 27.019 5.785 -22.749 1.00 13.70 87 PHE D C 1
ATOM 3711 O O . PHE D 1 109 ? 27.214 6.917 -22.375 1.00 15.10 87 PHE D O 1
ATOM 3719 N N . ALA D 1 110 ? 26.983 5.490 -24.046 1.00 10.31 88 ALA D N 1
ATOM 3720 C CA . ALA D 1 110 ? 27.282 6.458 -25.062 1.00 11.35 88 ALA D CA 1
ATOM 3721 C C . ALA D 1 110 ? 26.831 5.957 -26.445 1.00 9.92 88 ALA D C 1
ATOM 3722 O O . ALA D 1 110 ? 26.617 4.742 -26.662 1.00 11.49 88 ALA D O 1
ATOM 3724 N N . THR D 1 111 ? 26.621 6.931 -27.334 1.00 11.77 89 THR D N 1
ATOM 3725 C CA . THR D 1 111 ? 26.416 6.631 -28.763 1.00 10.57 89 THR D CA 1
ATOM 3726 C C . THR D 1 111 ? 27.443 7.356 -29.560 1.00 11.91 89 THR D C 1
ATOM 3727 O O . THR D 1 111 ? 27.906 8.404 -29.156 1.00 10.21 89 THR D O 1
ATOM 3731 N N . ALA D 1 112 ? 27.824 6.793 -30.727 1.00 10.58 90 ALA D N 1
ATOM 3732 C CA . ALA D 1 112 ? 28.746 7.481 -31.611 1.00 11.98 90 ALA D CA 1
ATOM 3733 C C . ALA D 1 112 ? 28.190 7.267 -33.025 1.00 12.91 90 ALA D C 1
ATOM 3734 O O . ALA D 1 112 ? 27.969 6.118 -33.455 1.00 12.93 90 ALA D O 1
ATOM 3736 N N . ASN D 1 113 ? 27.949 8.384 -33.711 1.00 12.32 91 ASN D N 1
ATOM 3737 C CA . ASN D 1 113 ? 27.397 8.378 -35.059 1.00 11.41 91 ASN D CA 1
ATOM 3738 C C . ASN D 1 113 ? 28.230 9.201 -35.993 1.00 13.38 91 ASN D C 1
ATOM 3739 O O . ASN D 1 113 ? 28.564 10.310 -35.637 1.00 13.39 91 ASN D O 1
ATOM 3744 N N . ILE D 1 114 ? 28.471 8.709 -37.219 1.00 12.91 92 ILE D N 1
ATOM 3745 C CA . ILE D 1 114 ? 29.284 9.450 -38.161 1.00 13.74 92 ILE D CA 1
ATOM 3746 C C . ILE D 1 114 ? 28.632 9.315 -39.489 1.00 14.70 92 ILE D C 1
ATOM 3747 O O . ILE D 1 114 ? 27.997 8.294 -39.828 1.00 15.09 92 ILE D O 1
ATOM 3752 N N . GLU D 1 115 ? 28.859 10.348 -40.287 1.00 15.12 93 GLU D N 1
ATOM 3753 C CA . GLU D 1 115 ? 28.654 10.238 -41.754 1.00 17.71 93 GLU D CA 1
ATOM 3754 C C . GLU D 1 115 ? 30.023 10.175 -42.388 1.00 16.37 93 GLU D C 1
ATOM 3755 O O . GLU D 1 115 ? 30.955 10.855 -41.952 1.00 14.97 93 GLU D O 1
ATOM 3761 N N . PHE D 1 116 ? 30.149 9.493 -43.526 1.00 16.26 94 PHE D N 1
ATOM 3762 C CA . PHE D 1 116 ? 31.447 9.363 -44.132 1.00 18.43 94 PHE D CA 1
ATOM 3763 C C . PHE D 1 116 ? 31.259 9.268 -45.652 1.00 18.78 94 PHE D C 1
ATOM 3764 O O . PHE D 1 116 ? 30.154 9.030 -46.124 1.00 17.88 94 PHE D O 1
ATOM 3772 N N . ARG D 1 117 ? 32.352 9.479 -46.371 1.00 20.95 95 ARG D N 1
ATOM 3773 C CA . ARG D 1 117 ? 32.348 9.313 -47.834 1.00 24.92 95 ARG D CA 1
ATOM 3774 C C . ARG D 1 117 ? 33.656 8.730 -48.333 1.00 29.26 95 ARG D C 1
ATOM 3775 O O . ARG D 1 117 ? 34.696 8.871 -47.711 1.00 28.14 95 ARG D O 1
ATOM 3777 N N . ARG D 1 118 ? 33.583 8.021 -49.451 1.00 35.04 96 ARG D N 1
ATOM 3778 C CA . ARG D 1 118 ? 34.773 7.288 -49.983 1.00 45.80 96 ARG D CA 1
ATOM 3779 C C . ARG D 1 118 ? 35.214 7.740 -51.367 1.00 52.60 96 ARG D C 1
ATOM 3780 O O . ARG D 1 118 ? 34.498 8.435 -52.059 1.00 62.33 96 ARG D O 1
ATOM 3788 N N . HIS D 1 121 ? 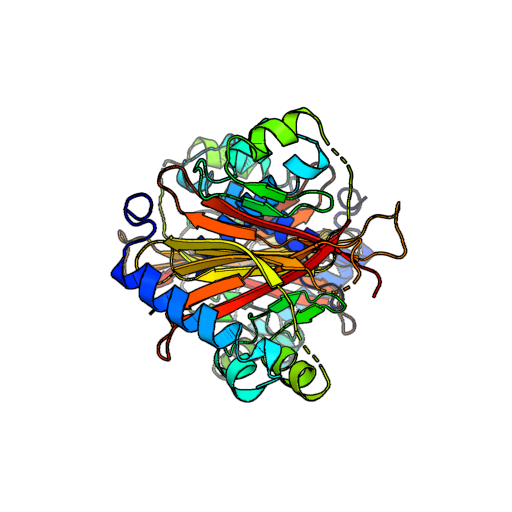34.037 5.539 -55.862 1.00 69.02 99 HIS D N 1
ATOM 3789 C CA . HIS D 1 121 ? 32.830 5.148 -55.163 1.00 69.02 99 HIS D CA 1
ATOM 3790 C C . HIS D 1 121 ? 32.305 6.373 -54.427 1.00 66.76 99 HIS D C 1
ATOM 3791 O O . HIS D 1 121 ? 32.589 6.550 -53.254 1.00 71.52 99 HIS D O 1
ATOM 3793 N N . SER D 1 122 ? 31.538 7.221 -55.118 1.00 63.47 100 SER D N 1
ATOM 3794 C CA . SER D 1 122 ? 31.345 8.590 -54.646 1.00 56.18 100 SER D CA 1
ATOM 3795 C C . SER D 1 122 ? 29.995 9.215 -54.912 1.00 49.16 100 SER D C 1
ATOM 3796 O O . SER D 1 122 ? 29.774 10.369 -54.600 1.00 57.62 100 SER D O 1
ATOM 3798 N N . GLN D 1 123 ? 29.046 8.414 -55.341 1.00 45.76 101 GLN D N 1
ATOM 3799 C CA . GLN D 1 123 ? 27.660 8.864 -55.427 1.00 41.53 101 GLN D CA 1
ATOM 3800 C C . GLN D 1 123 ? 26.931 8.639 -54.070 1.00 40.42 101 GLN D C 1
ATOM 3801 O O . GLN D 1 123 ? 25.806 9.075 -53.871 1.00 39.94 101 GLN D O 1
ATOM 3803 N N . LEU D 1 124 ? 27.567 7.930 -53.139 1.00 33.55 102 LEU D N 1
ATOM 3804 C CA . LEU D 1 124 ? 26.906 7.441 -51.915 1.00 30.54 102 LEU D CA 1
ATOM 3805 C C . LEU D 1 124 ? 27.500 8.126 -50.687 1.00 28.21 102 LEU D C 1
ATOM 3806 O O . LEU D 1 124 ? 28.650 8.554 -50.707 1.00 31.04 102 LEU D O 1
ATOM 3811 N N . THR D 1 125 ? 26.701 8.218 -49.636 1.00 25.96 103 THR D N 1
ATOM 3812 C CA . THR D 1 125 ? 27.154 8.758 -48.349 1.00 25.08 103 THR D CA 1
ATOM 3813 C C . THR D 1 125 ? 26.901 7.641 -47.319 1.00 21.74 103 THR D C 1
ATOM 3814 O O . THR D 1 125 ? 25.820 7.035 -47.289 1.00 24.21 103 THR D O 1
ATOM 3818 N N . GLY D 1 126 ? 27.933 7.362 -46.524 1.00 18.09 104 GLY D N 1
ATOM 3819 C CA . GLY D 1 126 ? 27.869 6.345 -45.540 1.00 16.71 104 GLY D CA 1
ATOM 3820 C C . GLY D 1 126 ? 27.462 6.858 -44.159 1.00 15.98 104 GLY D C 1
ATOM 3821 O O . GLY D 1 126 ? 27.664 7.999 -43.842 1.00 15.30 104 GLY D O 1
ATOM 3822 N N . ARG D 1 127 ? 26.765 5.984 -43.406 1.00 14.56 105 ARG D N 1
ATOM 3823 C CA . ARG D 1 127 ? 26.441 6.273 -41.985 1.00 13.74 105 ARG D CA 1
ATOM 3824 C C . ARG D 1 127 ? 26.978 5.101 -41.186 1.00 12.84 105 ARG D C 1
ATOM 3825 O O . ARG D 1 127 ? 26.815 3.947 -41.546 1.00 12.58 105 ARG D O 1
ATOM 3833 N N . GLN D 1 128 ? 27.550 5.396 -40.012 1.00 12.48 106 GLN D N 1
ATOM 3834 C CA . GLN D 1 128 ? 27.968 4.349 -39.095 1.00 13.29 106 GLN D CA 1
ATOM 3835 C C . GLN D 1 128 ? 27.488 4.753 -37.710 1.00 12.22 106 GLN D C 1
ATOM 3836 O O . GLN D 1 128 ? 27.780 5.831 -37.290 1.00 12.34 106 GLN D O 1
ATOM 3842 N N A SER D 1 129 ? 26.744 3.865 -37.052 0.45 11.62 107 SER D N 1
ATOM 3843 N N B SER D 1 129 ? 26.677 3.916 -37.082 0.55 11.62 107 SER D N 1
ATOM 3844 C CA A SER D 1 129 ? 26.198 4.115 -35.719 0.45 11.21 107 SER D CA 1
ATOM 3845 C CA B SER D 1 129 ? 26.130 4.148 -35.727 0.55 11.28 107 SER D CA 1
ATOM 3846 C C A SER D 1 129 ? 26.694 3.044 -34.790 0.45 11.79 107 SER D C 1
ATOM 3847 C C B SER D 1 129 ? 26.599 3.047 -34.762 0.55 12.04 107 SER D C 1
ATOM 3848 O O A SER D 1 129 ? 26.763 1.873 -35.171 0.45 12.29 107 SER D O 1
ATOM 3849 O O B SER D 1 129 ? 26.513 1.855 -35.061 0.55 12.97 107 SER D O 1
ATOM 3854 N N . GLN D 1 130 ? 27.027 3.454 -33.552 1.00 11.15 108 GLN D N 1
ATOM 3855 C CA . GLN D 1 130 ? 27.472 2.547 -32.526 1.00 12.17 108 GLN D CA 1
ATOM 3856 C C . GLN D 1 130 ? 26.826 2.979 -31.201 1.00 10.75 108 GLN D C 1
ATOM 3857 O O . GLN D 1 130 ? 26.653 4.141 -30.951 1.00 10.91 108 GLN D O 1
ATOM 3863 N N . THR D 1 131 ? 26.588 1.978 -30.349 1.00 10.52 109 THR D N 1
ATOM 3864 C CA . THR D 1 131 ? 26.269 2.187 -28.953 1.00 9.94 109 THR D CA 1
ATOM 3865 C C . THR D 1 131 ? 27.413 1.560 -28.157 1.00 9.42 109 THR D C 1
ATOM 3866 O O . THR D 1 131 ? 27.810 0.421 -28.459 1.00 9.41 109 THR D O 1
ATOM 3870 N N . TRP D 1 132 ? 27.918 2.305 -27.171 1.00 9.88 110 TRP D N 1
ATOM 3871 C CA . TRP D 1 132 ? 29.039 1.886 -26.358 1.00 9.97 110 TRP D CA 1
ATOM 3872 C C . TRP D 1 132 ? 28.608 1.803 -24.895 1.00 10.88 110 TRP D C 1
ATOM 3873 O O . TRP D 1 132 ? 27.847 2.658 -24.402 1.00 10.69 110 TRP D O 1
ATOM 3884 N N . MET D 1 133 ? 29.227 0.830 -24.184 1.00 9.77 111 MET D N 1
ATOM 3885 C CA . MET D 1 133 ? 28.957 0.668 -22.733 1.00 10.69 111 MET D CA 1
ATOM 3886 C C . MET D 1 133 ? 30.287 0.487 -21.996 1.00 11.92 111 MET D C 1
ATOM 3887 O O . MET D 1 133 ? 31.214 -0.214 -22.543 1.00 10.59 111 MET D O 1
ATOM 3892 N N . ARG D 1 134 ? 30.372 1.071 -20.803 1.00 11.32 112 ARG D N 1
ATOM 3893 C CA . ARG D 1 134 ? 31.563 0.843 -19.946 1.00 12.31 112 ARG D CA 1
ATOM 3894 C C . ARG D 1 134 ? 31.493 -0.493 -19.251 1.00 13.27 112 ARG D C 1
ATOM 3895 O O . ARG D 1 134 ? 30.636 -0.760 -18.398 1.00 13.74 112 ARG D O 1
ATOM 3903 N N . THR D 1 135 ? 32.318 -1.433 -19.723 1.00 13.78 113 THR D N 1
ATOM 3904 C CA . THR D 1 135 ? 32.42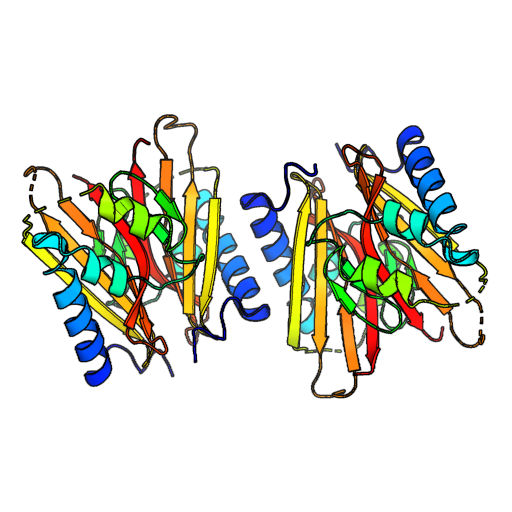0 -2.755 -19.137 1.00 14.66 113 THR D CA 1
ATOM 3905 C C . THR D 1 135 ? 33.595 -2.820 -18.152 1.00 14.77 113 THR D C 1
ATOM 3906 O O . THR D 1 135 ? 34.358 -1.893 -18.030 1.00 14.24 113 THR D O 1
ATOM 3910 N N . SER D 1 136 ? 33.712 -3.961 -17.480 1.00 18.96 114 SER D N 1
ATOM 3911 C CA . SER D 1 136 ? 34.815 -4.143 -16.533 1.00 19.67 114 SER D CA 1
ATOM 3912 C C . SER D 1 136 ? 36.166 -4.306 -17.229 1.00 17.79 114 SER D C 1
ATOM 3913 O O . SER D 1 136 ? 37.203 -4.172 -16.554 1.00 17.17 114 SER D O 1
ATOM 3916 N N . GLN D 1 137 ? 36.199 -4.402 -18.569 1.00 15.57 115 GLN D N 1
ATOM 3917 C CA . GLN D 1 137 ? 37.444 -4.338 -19.290 1.00 16.78 115 GLN D CA 1
ATOM 3918 C C . GLN D 1 137 ? 37.558 -3.050 -20.144 1.00 15.55 115 GLN D C 1
ATOM 3919 O O . GLN D 1 137 ? 38.466 -2.906 -20.995 1.00 17.37 115 GLN D O 1
ATOM 3925 N N . GLY D 1 138 ? 36.669 -2.064 -19.912 1.00 14.72 116 GLY D N 1
ATOM 3926 C CA . GLY D 1 138 ? 36.702 -0.869 -20.707 1.00 14.73 116 GLY D CA 1
ATOM 3927 C C . GLY D 1 138 ? 35.450 -0.642 -21.545 1.00 14.01 116 GLY D C 1
ATOM 3928 O O . GLY D 1 138 ? 34.499 -1.416 -21.533 1.00 9.54 116 GLY D O 1
ATOM 3929 N N . TRP D 1 139 ? 35.477 0.463 -22.258 1.00 12.92 117 TRP D N 1
ATOM 3930 C CA . TRP D 1 139 ? 34.400 0.826 -23.187 1.00 12.08 117 TRP D CA 1
ATOM 3931 C C . TRP D 1 139 ? 34.359 -0.149 -24.359 1.00 12.10 117 TRP D C 1
ATOM 3932 O O . TRP D 1 139 ? 35.359 -0.450 -24.954 1.00 10.10 117 TRP D O 1
ATOM 3943 N N . ARG D 1 140 ? 33.145 -0.697 -24.616 1.00 11.51 118 ARG D N 1
ATOM 3944 C CA . ARG D 1 140 ? 32.947 -1.647 -25.735 1.00 11.46 118 ARG D CA 1
ATOM 3945 C C . ARG D 1 140 ? 31.702 -1.304 -26.530 1.00 11.66 118 ARG D C 1
ATOM 3946 O O . ARG D 1 140 ? 30.752 -0.753 -25.988 1.00 11.31 118 ARG D O 1
ATOM 3954 N N . VAL D 1 141 ? 31.704 -1.621 -27.804 1.00 10.61 119 VAL D N 1
ATOM 3955 C CA . VAL D 1 141 ? 30.534 -1.461 -28.648 1.00 10.02 119 VAL D CA 1
ATOM 3956 C C . VAL D 1 141 ? 29.580 -2.626 -28.453 1.00 10.63 119 VAL D C 1
ATOM 3957 O O . VAL D 1 141 ? 29.967 -3.791 -28.631 1.00 10.61 119 VAL D O 1
ATOM 3961 N N . VAL D 1 142 ? 28.332 -2.315 -28.115 1.00 9.36 120 VAL D N 1
ATOM 3962 C CA . VAL D 1 142 ? 27.301 -3.368 -27.829 1.00 9.53 120 VAL D CA 1
ATOM 3963 C C . VAL D 1 142 ? 26.428 -3.638 -29.063 1.00 9.28 120 VAL D C 1
ATOM 3964 O O . VAL D 1 142 ? 25.749 -4.653 -29.117 1.00 10.82 120 VAL D O 1
ATOM 3968 N N . ALA D 1 143 ? 26.372 -2.690 -30.026 1.00 9.07 121 ALA D N 1
ATOM 3969 C CA . ALA D 1 143 ? 25.573 -2.805 -31.255 1.00 10.02 121 ALA D CA 1
ATOM 3970 C C . ALA D 1 143 ? 26.024 -1.788 -32.246 1.00 10.19 121 ALA D C 1
ATOM 3971 O O . ALA D 1 143 ? 26.371 -0.652 -31.879 1.00 9.10 121 ALA D O 1
ATOM 3973 N N . ALA D 1 144 ? 26.081 -2.161 -33.528 1.00 9.54 122 ALA D N 1
ATOM 3974 C CA . ALA D 1 144 ? 26.486 -1.209 -34.525 1.00 10.49 122 ALA D CA 1
ATOM 3975 C C . ALA D 1 144 ? 25.718 -1.457 -35.836 1.00 10.84 122 ALA D C 1
ATOM 3976 O O . ALA D 1 144 ? 25.130 -2.548 -36.017 1.00 10.60 122 ALA D O 1
ATOM 3978 N N . HIS D 1 145 ? 25.640 -0.417 -36.640 1.00 11.61 123 HIS D N 1
ATOM 3979 C CA . HIS D 1 145 ? 24.858 -0.422 -37.924 1.00 11.65 123 HIS D CA 1
ATOM 3980 C C . HIS D 1 145 ? 25.591 0.499 -38.894 1.00 10.48 123 HIS D C 1
ATOM 3981 O O . HIS D 1 145 ? 25.902 1.624 -38.583 1.00 10.88 123 HIS D O 1
ATOM 3988 N N . VAL D 1 146 ? 25.830 -0.009 -40.103 1.00 11.84 124 VAL D N 1
ATOM 3989 C CA . VAL D 1 146 ? 26.517 0.731 -41.159 1.00 12.67 124 VAL D CA 1
ATOM 3990 C C . VAL D 1 146 ? 25.704 0.575 -42.436 1.00 14.10 124 VAL D C 1
ATOM 3991 O O . VAL D 1 146 ? 25.191 -0.499 -42.753 1.00 13.53 124 VAL D O 1
ATOM 3995 N N . SER D 1 147 ? 25.519 1.697 -43.130 1.00 14.70 125 SER D N 1
ATOM 3996 C CA . SER D 1 147 ? 24.798 1.665 -44.408 1.00 14.84 125 SER D CA 1
ATOM 3997 C C . SER D 1 147 ? 25.239 2.812 -45.292 1.00 17.13 125 SER D C 1
ATOM 3998 O O . SER D 1 147 ? 25.675 3.846 -44.814 1.00 16.56 125 SER D O 1
ATOM 4001 N N . LEU D 1 148 ? 25.065 2.631 -46.611 1.00 18.88 126 LEU D N 1
ATOM 4002 C CA . LEU D 1 148 ? 25.379 3.707 -47.566 1.00 22.51 126 LEU D CA 1
ATOM 4003 C C . LEU D 1 148 ? 24.129 4.012 -48.355 1.00 22.24 126 LEU D C 1
ATOM 4004 O O . LEU D 1 148 ? 23.441 3.058 -48.763 1.00 22.91 126 LEU D O 1
ATOM 4009 N N . ILE D 1 149 ? 23.795 5.287 -48.489 1.00 21.80 127 ILE D N 1
ATOM 4010 C CA . ILE D 1 149 ? 22.641 5.716 -49.269 1.00 24.31 127 ILE D CA 1
ATOM 4011 C C . ILE D 1 149 ? 23.015 6.828 -50.242 1.00 24.45 127 ILE D C 1
ATOM 4012 O O . ILE D 1 149 ? 24.073 7.373 -50.157 1.00 24.27 127 ILE D O 1
ATOM 4017 N N . ALA D 1 150 ? 22.158 7.117 -51.211 1.00 29.19 128 ALA D N 1
ATOM 4018 C CA . ALA D 1 150 ? 22.372 8.335 -52.033 1.00 33.95 128 ALA D CA 1
ATOM 4019 C C . ALA D 1 150 ? 21.719 9.510 -51.351 1.00 39.68 128 ALA D C 1
ATOM 4020 O O . ALA D 1 150 ? 20.559 9.429 -51.006 1.00 43.17 128 ALA D O 1
ATOM 4022 N N . LEU D 1 151 ? 22.430 10.628 -51.196 1.00 49.05 129 LEU D N 1
ATOM 4023 C CA . LEU D 1 151 ? 21.862 11.886 -50.632 1.00 52.86 129 LEU D CA 1
ATOM 4024 C C . LEU D 1 151 ? 21.330 11.851 -49.173 1.00 54.21 129 LEU D C 1
ATOM 4025 O O . LEU D 1 151 ? 22.089 12.045 -48.232 1.00 54.80 129 LEU D O 1
#

Secondary structure (DSSP, 8-state):
-GGGSBT-HHHHHHHHHHHHHHHHHHHHT-HHHHHHTB--STT-EEE-SS-EEESHHHHHHHHTT----EEEEEEEEEETTTEEEEEEEEEETTEEEEEEEEEEEEEEETTEEEEEEEEEEEE--/-GGG-BT-HHHHHHHHHHHHHHHHHHHHT-HHHHHHTB--STT-EEE-SS-EEESHHHHHHHHTT---EEEEEEEEEETTTEEEEEEEEE---S-EEEEEEEEEEETTEEEEEEEEEEEE-/-TTSBT-HHHHHHHHHHHHHHHHHHHHT-HHHHHHTB--STT-EEE-SS-EEESHHHHHHHHTT-----EEEEEEEEEETTTEEEEEEEEEETTEEEEEEEEEEEEEEETTEEEEEEEEEEEEE-/-GGG-BT-HHHHHHHHHHHHHHHHHHHHT-HHHHHHTB--STT-EEE-SS-EEESHHHHHHHHTT----EEEEEEEEEETTTEEEEEEEEE---S-EEEEEEEEEEETTEEEEEEEEEEEE--

Sequence (494 aa):
MLEMMQINLPEVHAEVTAQFVRYEEKALTSNDTAVLNELFWNSPQTLRYGATENLYGYEEAIAGFRATRLEREIVVRTVITTYGHDFATANIEFRRLSHSQQLTGRQSSQTWMRTSQGWRVVAAHVSLIALMLEMQINLPEVHAEVTAQFVRYEKKALTSNDTAVLNELFWNSPQTLRYGATENLYGYEEAIAGFRATREREIVRTVITTYGHDFATANIEFRRHSQLTGRQSSQTWMRTSQGWRVVAAHVSLIALEMQINLPEVHAEVTAQFVRYEKKALTSNDTAVLNELFWNSPQTLRYGATENLYGYEAIAGFRATRSLEREIVRTVITTYGHDFATANIEFRRLSHSQLTGRQSSQTWMRTSQGWRVVAAHVSLIALMLEEMQINLPEVHAEVTAQFVRYEKKALTSNDTAVLNELFWNSPQTLRYGATENLYGYEEAIAGFRATRSEREIVVRTVITTYGHDFATANIEFRRHSQLTGRQSSQTWMRTSQGWRVVAAHVSLIAL

B-factor: mean 22.82, std 12.83, range [7.81, 85.81]

Foldseek 3Di:
DQVVVKPDPVQQVQVVVLVVQCQVCAAVLVLVSVLVQADQFQQAWEAEAPDTAGGSVRVSVVSVPDHDKAWDDWDWMATPRFKIKIKTWIDDPVCHQKIKIKIFIWTQDPVGIHTRYMYIHIDGD/DQVVVKPPPVQVVQVVVLVVVCLVCVQVLVLVSVLVQADQFQQAWEAEAPDTAGGSVRVSVVSVVDDKAWDDWDWMDTHRFKIKIKTWIGDPPVKIKIKIFIWTQDPVGIHTRYMHMHIDD/DVVCKPDPVQQVQVVVLVVVCQVCQAVLVLVSVLVQADQFQQAWEAEAPDTAGGSVRVSVVSVPDDHDKAWDDWDWMDDPRFKIKIKTWIGDPVCPQKIKIKIFIWTQDPVGIHTRYMHMHIDTD/DQVVVKPPPVQVVQVVVLVVVCQVCVAVLVLVSVLVQADQFQQAWEAEAPDTAGGSVRVSVVSVVDDDKAWDDWDWMDTHRFKIKIKTWIADVHQKIKIKIFIWTQDPVGIHTRYIHMHIDGD

Radius of gyration: 25.37 Å; Cα contacts (8 Å, |Δi|>4): 1078; chains: 4; bounding box: 63×64×62 Å

Organism: NCBI:txid1524461

Solvent-accessible surface area: 21295 Å² total; per-residue (Å²): 161,26,49,115,54,46,54,48,32,66,5,50,12,66,0,6,10,44,3,18,90,4,16,142,4,33,54,81,87,62,41,74,26,4,27,72,0,2,19,106,13,116,60,0,3,26,0,1,39,110,66,36,21,43,6,44,155,42,0,22,42,49,12,87,113,88,97,79,32,103,24,76,111,37,30,15,2,0,2,0,100,48,14,0,5,0,2,0,19,2,38,67,183,106,26,95,134,64,20,0,0,5,14,4,8,0,0,75,10,81,123,27,12,22,0,3,7,7,1,11,3,64,22,72,130,155,37,64,83,55,44,50,41,103,96,1,53,62,73,0,44,52,44,8,63,88,4,24,139,4,45,67,82,85,60,43,72,27,3,26,71,0,2,21,106,12,112,65,0,2,25,0,0,34,98,31,25,28,43,7,48,146,33,0,21,42,58,10,86,114,81,126,40,102,68,80,115,67,25,17,2,0,3,2,88,49,0,0,5,1,2,0,23,0,129,146,86,122,84,73,47,0,0,6,14,5,6,0,0,73,10,102,123,27,11,22,0,2,8,5,1,9,2,52,30,108,55,48,155,64,47,54,50,31,64,5,50,12,66,0,6,10,43,3,18,86,3,21,138,4,34,49,80,70,62,43,74,27,3,28,71,0,2,21,106,13,115,60,0,3,26,0,1,40,98,68,29,19,43,6,44,156,41,0,21,43,48,12,87,110,42,139,90,76,30,72,17,57,114,38,29,14,3,0,3,1,99,47,13,0,5,0,2,0,22,3,111,77,156,114,28,83,117,62,15,1,0,5,15,4,8,0,0,73,11,84,122,26,12,22,0,3,8,6,1,13,3,70,24,87,156,156,34,52,82,53,43,51,41,101,96,1,53,64,74,0,45,51,43,9,60,86,4,23,138,4,44,66,84,60,61,43,72,26,3,26,72,0,2,22,100,13,113,63,0,2,24,0,0,38,107,45,35,29,42,7,41,147,43,0,21,43,63,9,85,108,45,142,114,34,120,60,91,118,67,27,16,2,0,3,2,86,52,0,0,4,0,2,0,29,2,35,129,120,89,90,82,44,0,0,5,15,4,7,0,0,76,11,104,123,28,11,21,0,2,8,6,0,12,3,65,22,69,177

Nearest PDB structures (foldseek):
  6bju-assembly1_A  TM=1.008E+00  e=1.816E-25  Pseudomonas sp. EGD-AKN5
  6bju-assembly2_C  TM=1.005E+00  e=2.038E-24  Pseudomonas sp. EGD-AKN5
  6bju-assembly2_D  TM=9.978E-01  e=1.916E-23  Pseudomonas sp. EGD-AKN5
  6d63-assembly2_C  TM=9.876E-01  e=2.418E-22  Pseudomonas sp. ADP
  6d63-assembly3_E  TM=9.885E-01  e=4.893E-21  Pseudomonas sp. ADP

CATH classification: 3.10.450.50